Protein 4MDP (pdb70)

Organism: Humicola insolens (NCBI:txid85995)

Structure (mmCIF, N/CA/C/O backbone):
data_4MDP
#
_entry.id   4MDP
#
_cell.length_a   113.567
_cell.length_b   113.567
_cell.length_c   178.740
_cell.angle_alpha   90.000
_cell.angle_beta   90.000
_cell.angle_gamma   120.000
#
_symmetry.space_group_name_H-M   'P 65 2 2'
#
loop_
_entity.id
_entity.type
_entity.pdbx_description
1 polymer Beta-glucosidase
2 non-polymer beta-D-glucopyranose
3 non-polymer DI(HYDROXYETHYL)ETHER
4 non-polymer 'PHOSPHATE ION'
5 non-polymer GLYCEROL
6 water water
#
loop_
_atom_site.group_PDB
_atom_site.id
_atom_site.type_symbol
_atom_site.label_atom_id
_atom_site.label_alt_id
_atom_site.label_comp_id
_atom_site.label_asym_id
_atom_site.label_entity_id
_atom_site.label_seq_id
_atom_site.pdbx_PDB_ins_code
_atom_site.Cartn_x
_atom_site.Cartn_y
_atom_site.Cartn_z
_atom_site.occupancy
_atom_site.B_iso_or_equiv
_atom_site.auth_seq_id
_atom_site.auth_comp_id
_atom_site.auth_asym_id
_atom_site.auth_atom_id
_atom_site.pdbx_PDB_model_num
ATOM 1 N N . SER A 1 23 ? -23.669 43.583 -15.023 1.00 59.92 0 SER A N 1
ATOM 2 C CA . SER A 1 23 ? -22.574 44.597 -14.878 1.00 59.59 0 SER A CA 1
ATOM 3 C C . SER A 1 23 ? -21.795 44.436 -13.565 1.00 55.12 0 SER A C 1
ATOM 4 O O . SER A 1 23 ? -20.596 44.258 -13.632 1.00 60.73 0 SER A O 1
ATOM 7 N N . MET A 1 24 ? -22.451 44.503 -12.399 1.00 52.23 1 MET A N 1
ATOM 8 C CA . MET A 1 24 ? -21.767 44.312 -11.068 1.00 49.75 1 MET A CA 1
ATOM 9 C C . MET A 1 24 ? -22.569 43.549 -9.984 1.00 44.12 1 MET A C 1
ATOM 10 O O . MET A 1 24 ? -23.552 44.058 -9.432 1.00 48.37 1 MET A O 1
ATOM 15 N N . SER A 1 25 ? -22.115 42.347 -9.654 1.00 35.96 2 SER A N 1
ATOM 16 C CA . SER A 1 25 ? -22.794 41.483 -8.706 1.00 31.44 2 SER A CA 1
ATOM 17 C C . SER A 1 25 ? -21.853 40.341 -8.298 1.00 28.75 2 SER A C 1
ATOM 18 O O . SER A 1 25 ? -21.102 39.836 -9.121 1.00 29.71 2 SER A O 1
ATOM 21 N N . LEU A 1 26 ? -21.843 40.024 -7.002 1.00 25.50 3 LEU A N 1
ATOM 22 C CA . LEU A 1 26 ? -20.909 39.088 -6.433 1.00 23.42 3 LEU A CA 1
ATOM 23 C C . LEU A 1 26 ? -21.671 37.910 -5.875 1.00 23.80 3 LEU A C 1
ATOM 24 O O . LEU A 1 26 ? -22.773 38.037 -5.368 1.00 24.91 3 LEU A O 1
ATOM 29 N N . PRO A 1 27 ? -21.049 36.753 -5.900 1.00 23.27 4 PRO A N 1
ATOM 30 C CA . PRO A 1 27 ? -21.732 35.571 -5.440 1.00 23.44 4 PRO A CA 1
ATOM 31 C C . PRO A 1 27 ? -22.040 35.573 -3.939 1.00 25.78 4 PRO A C 1
ATOM 32 O O . PRO A 1 27 ? -21.330 36.223 -3.158 1.00 21.71 4 PRO A O 1
ATOM 36 N N . PRO A 1 28 ? -23.117 34.851 -3.518 1.00 27.07 5 PRO A N 1
ATOM 37 C CA . PRO A 1 28 ? -23.564 34.885 -2.130 1.00 27.19 5 PRO A CA 1
ATOM 38 C C . PRO A 1 28 ? -22.537 34.464 -1.120 1.00 25.17 5 PRO A C 1
ATOM 39 O O . PRO A 1 28 ? -22.542 34.959 -0.015 1.00 27.96 5 PRO A O 1
ATOM 43 N N . ASP A 1 29 ? -21.649 33.565 -1.454 1.00 27.85 6 ASP A N 1
ATOM 44 C CA . ASP A 1 29 ? -20.641 33.205 -0.449 1.00 36.02 6 ASP A CA 1
ATOM 45 C C . ASP A 1 29 ? -19.460 34.249 -0.304 1.00 31.33 6 ASP A C 1
ATOM 46 O O . ASP A 1 29 ? -18.454 33.942 0.339 1.00 29.51 6 ASP A O 1
ATOM 51 N N . PHE A 1 30 ? -19.579 35.451 -0.898 1.00 26.84 7 PHE A N 1
ATOM 52 C CA . PHE A 1 30 ? -18.376 36.301 -1.091 1.00 23.24 7 PHE A CA 1
ATOM 53 C C . PHE A 1 30 ? -17.769 36.676 0.247 1.00 20.65 7 PHE A C 1
ATOM 54 O O . PHE A 1 30 ? -18.447 37.162 1.147 1.00 21.90 7 PHE A O 1
ATOM 62 N N . LYS A 1 31 ? -16.485 36.486 0.364 1.00 20.52 8 LYS A N 1
ATOM 63 C CA . LYS A 1 31 ? -15.793 36.794 1.617 1.00 20.37 8 LYS A CA 1
ATOM 64 C C . LYS A 1 31 ? -15.256 38.227 1.577 1.00 20.15 8 LYS A C 1
ATOM 65 O O . LYS A 1 31 ? -14.574 38.605 0.615 1.00 20.22 8 LYS A O 1
ATOM 71 N N . TRP A 1 32 ? -15.465 38.999 2.639 1.00 18.88 9 TRP A N 1
ATOM 72 C CA . TRP A 1 32 ? -14.841 40.322 2.672 1.00 19.10 9 TRP A CA 1
ATOM 73 C C . TRP A 1 32 ? -14.544 40.726 4.085 1.00 18.64 9 TRP A C 1
ATOM 74 O O . TRP A 1 32 ? -15.157 40.250 5.044 1.00 19.04 9 TRP A O 1
ATOM 85 N N . GLY A 1 33 ? -13.553 41.578 4.203 1.00 17.37 10 GLY A N 1
ATOM 86 C CA . GLY A 1 33 ? -13.124 42.076 5.462 1.00 17.38 10 GLY A CA 1
ATOM 87 C C . GLY A 1 33 ? -11.830 42.850 5.337 1.00 17.85 10 GLY A C 1
ATOM 88 O O . GLY A 1 33 ? -11.653 43.634 4.389 1.00 15.73 10 GLY A O 1
ATOM 89 N N . PHE A 1 34 ? -10.960 42.696 6.352 1.00 18.93 11 PHE A N 1
ATOM 90 C CA . PHE A 1 34 ? -9.723 43.484 6.428 1.00 18.34 11 PHE A CA 1
ATOM 91 C C . PHE A 1 34 ? -8.494 42.591 6.586 1.00 18.54 11 PHE A C 1
ATOM 92 O O . PHE A 1 34 ? -8.617 41.411 6.944 1.00 17.49 11 PHE A O 1
ATOM 100 N N . ALA A 1 35 ? -7.328 43.190 6.340 1.00 16.30 12 ALA A N 1
ATOM 101 C CA . ALA A 1 35 ? -6.062 42.505 6.368 1.00 16.18 12 ALA A CA 1
ATOM 102 C C . ALA A 1 35 ? -5.086 43.289 7.220 1.00 16.09 12 ALA A C 1
ATOM 103 O O . ALA A 1 35 ? -5.157 44.520 7.326 1.00 17.26 12 ALA A O 1
ATOM 105 N N . THR A 1 36 ? -4.203 42.539 7.858 1.00 17.44 13 THR A N 1
ATOM 106 C CA . THR A 1 36 ? -3.087 43.063 8.641 1.00 17.45 13 THR A CA 1
ATOM 107 C C . THR A 1 36 ? -1.883 42.098 8.512 1.00 17.91 13 THR A C 1
ATOM 108 O O . THR A 1 36 ? -1.978 41.009 7.929 1.00 17.53 13 THR A O 1
ATOM 112 N N . ALA A 1 37 ? -0.764 42.520 9.095 1.00 17.64 14 ALA A N 1
ATOM 113 C CA . ALA A 1 37 ? 0.405 41.665 9.219 1.00 18.97 14 ALA A CA 1
ATOM 114 C C . ALA A 1 37 ? 1.020 41.808 10.617 1.00 18.55 14 ALA A C 1
ATOM 115 O O . ALA A 1 37 ? 1.003 42.911 11.195 1.00 19.43 14 ALA A O 1
ATOM 117 N N . ALA A 1 38 ? 1.598 40.715 11.128 1.00 17.02 15 ALA A N 1
ATOM 118 C CA . ALA A 1 38 ? 2.019 40.649 12.488 1.00 17.14 15 ALA A CA 1
ATOM 119 C C . ALA A 1 38 ? 2.970 41.746 12.863 1.00 17.46 15 ALA A C 1
ATOM 120 O O . ALA A 1 38 ? 2.723 42.477 13.826 1.00 17.57 15 ALA A O 1
ATOM 122 N N . TYR A 1 39 ? 4.087 41.859 12.140 1.00 17.58 16 TYR A N 1
ATOM 123 C CA . TYR A 1 39 ? 5.081 42.870 12.533 1.00 17.31 16 TYR A CA 1
ATOM 124 C C . TYR A 1 39 ? 4.484 44.280 12.476 1.00 17.22 16 TYR A C 1
ATOM 125 O O . TYR A 1 39 ? 4.894 45.190 13.199 1.00 17.66 16 TYR A O 1
ATOM 134 N N . GLN A 1 40 ? 3.504 44.488 11.610 1.00 17.87 17 GLN A N 1
ATOM 135 C CA . GLN A 1 40 ? 3.036 45.854 11.425 1.00 17.10 17 GLN A CA 1
ATOM 136 C C . GLN A 1 40 ? 2.130 46.312 12.555 1.00 16.95 17 GLN A C 1
ATOM 137 O O . GLN A 1 40 ? 1.992 47.519 12.773 1.00 15.84 17 GLN A O 1
ATOM 143 N N . ILE A 1 41 ? 1.473 45.371 13.233 1.00 17.84 18 ILE A N 1
ATOM 144 C CA . ILE A 1 41 ? 0.456 45.709 14.209 1.00 17.96 18 ILE A CA 1
ATOM 145 C C . ILE A 1 41 ? 0.678 45.191 15.624 1.00 20.02 18 ILE A C 1
ATOM 146 O O . ILE A 1 41 ? 0.138 45.795 16.558 1.00 19.71 18 ILE A O 1
ATOM 151 N N . GLU A 1 42 ? 1.419 44.085 15.810 1.00 19.64 19 GLU A N 1
ATOM 152 C CA . GLU A 1 42 ? 1.316 43.356 17.079 1.00 19.40 19 GLU A CA 1
ATOM 153 C C . GLU A 1 42 ? 1.976 44.027 18.297 1.00 19.51 19 GLU A C 1
ATOM 154 O O . GLU A 1 42 ? 1.430 43.999 19.377 1.00 19.93 19 GLU A O 1
ATOM 160 N N . GLY A 1 43 ? 3.130 44.608 18.092 1.00 19.00 20 GLY A N 1
ATOM 161 C CA . GLY A 1 43 ? 4.005 45.011 19.167 1.00 20.25 20 GLY A CA 1
ATOM 162 C C . GLY A 1 43 ? 4.423 43.800 19.974 1.00 20.61 20 GLY A C 1
ATOM 163 O O . GLY A 1 43 ? 4.545 42.700 19.414 1.00 19.50 20 GLY A O 1
ATOM 164 N N . SER A 1 44 ? 4.642 43.992 21.280 1.00 18.75 21 SER A N 1
ATOM 165 C CA . SER A 1 44 ? 5.115 42.910 22.168 1.00 20.51 21 SER A CA 1
ATOM 166 C C . SER A 1 44 ? 6.243 42.121 21.529 1.00 19.66 21 SER A C 1
ATOM 167 O O . SER A 1 44 ? 6.188 40.884 21.476 1.00 18.15 21 SER A O 1
ATOM 170 N N . VAL A 1 45 ? 7.232 42.844 20.989 1.00 19.73 22 VAL A N 1
ATOM 171 C CA . VAL A 1 45 ? 8.254 42.212 20.121 1.00 22.41 22 VAL A CA 1
ATOM 172 C C . VAL A 1 45 ? 9.192 41.245 20.880 1.00 23.11 22 VAL A C 1
ATOM 173 O O . VAL A 1 45 ? 9.793 40.346 20.284 1.00 23.84 22 VAL A O 1
ATOM 177 N N . ASN A 1 46 ? 9.301 41.452 22.182 1.00 24.42 23 ASN A N 1
ATOM 178 C CA . ASN A 1 46 ? 10.087 40.565 23.051 1.00 28.48 23 ASN A CA 1
ATOM 179 C C . ASN A 1 46 ? 9.301 39.777 24.081 1.00 27.08 23 ASN A C 1
ATOM 180 O O . ASN A 1 46 ? 9.905 39.151 24.937 1.00 28.80 23 ASN A O 1
ATOM 185 N N A GLU A 1 47 ? 7.974 39.797 23.984 0.50 25.72 24 GLU A N 1
ATOM 186 N N B GLU A 1 47 ? 7.973 39.807 24.013 0.50 27.23 24 GLU A N 1
ATOM 187 C CA A GLU A 1 47 ? 7.117 39.199 24.996 0.50 25.69 24 GLU A CA 1
ATOM 188 C CA B GLU A 1 47 ? 7.174 39.133 25.024 0.50 28.08 24 GLU A CA 1
ATOM 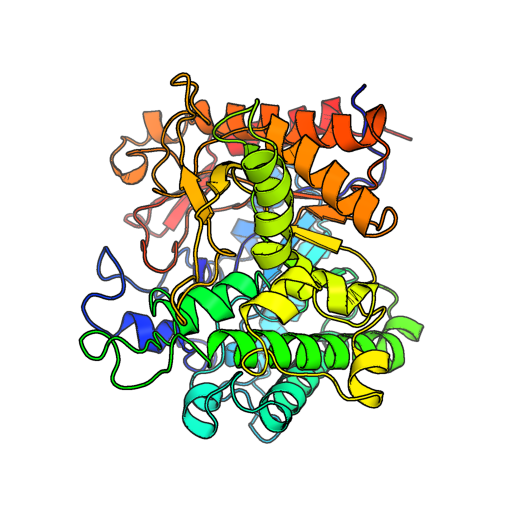189 C C A GLU A 1 47 ? 6.777 37.759 24.653 0.50 25.80 24 GLU A C 1
ATOM 190 C C B GLU A 1 47 ? 6.803 37.736 24.651 0.50 27.20 24 GLU A C 1
ATOM 191 O O A GLU A 1 47 ? 6.753 37.372 23.471 0.50 26.26 24 GLU A O 1
ATOM 192 O O B GLU A 1 47 ? 6.773 37.357 23.467 0.50 27.60 24 GLU A O 1
ATOM 203 N N . ASP A 1 48 ? 6.495 36.971 25.688 1.00 26.06 25 ASP A N 1
ATOM 204 C CA . ASP A 1 48 ? 6.094 35.587 25.543 1.00 25.30 25 ASP A CA 1
ATOM 205 C C . ASP A 1 48 ? 7.007 34.769 24.669 1.00 24.74 25 ASP A C 1
ATOM 206 O O . ASP A 1 48 ? 6.553 33.963 23.880 1.00 24.32 25 ASP A O 1
ATOM 211 N N . GLY A 1 49 ? 8.297 34.967 24.840 1.00 25.14 26 GLY A N 1
ATOM 212 C CA . GLY A 1 49 ? 9.279 34.135 24.165 1.00 25.55 26 GLY A CA 1
ATOM 213 C C . GLY A 1 49 ? 9.604 34.495 22.709 1.00 25.72 26 GLY A C 1
ATOM 214 O O . GL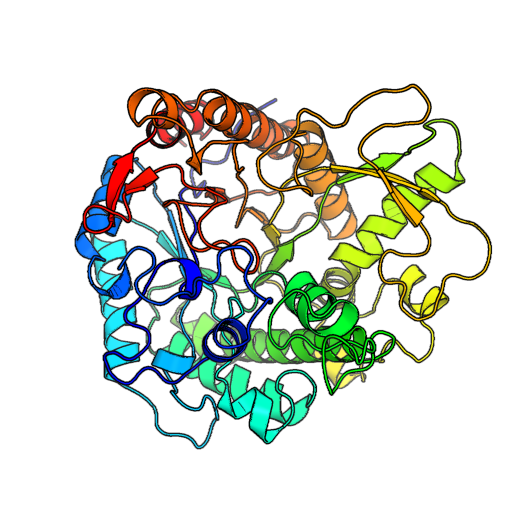Y A 1 49 ? 10.416 33.799 22.110 1.00 23.35 26 GLY A O 1
ATOM 215 N N . ARG A 1 50 ? 9.021 35.559 22.131 1.00 20.80 27 ARG A N 1
ATOM 216 C CA . ARG A 1 50 ? 9.276 35.835 20.704 1.00 21.33 27 ARG A CA 1
ATOM 217 C C . ARG A 1 50 ? 10.757 36.102 20.449 1.00 20.05 27 ARG A C 1
ATOM 218 O O . ARG A 1 50 ? 11.345 36.883 21.147 1.00 21.56 27 ARG A O 1
ATOM 226 N N . GLY A 1 51 ? 11.330 35.485 19.428 1.00 19.89 28 GLY A N 1
ATOM 227 C CA . GLY A 1 51 ? 12.714 35.798 19.017 1.00 21.35 28 GLY A CA 1
ATOM 228 C C . GLY A 1 51 ? 12.767 36.955 18.012 1.00 22.15 28 GLY A C 1
ATOM 229 O O . GLY A 1 51 ? 11.737 37.338 17.436 1.00 21.84 28 GLY A O 1
ATOM 230 N N . PRO A 1 52 ? 13.955 37.556 17.819 1.00 23.22 29 PRO A N 1
ATOM 231 C CA . PRO A 1 52 ? 14.003 38.639 16.834 1.00 21.92 29 PRO A CA 1
ATOM 232 C C . PRO A 1 52 ? 13.783 38.162 15.398 1.00 19.96 29 PRO A C 1
ATOM 233 O O . PRO A 1 52 ? 14.130 37.031 15.020 1.00 18.10 29 PRO A O 1
ATOM 237 N N . SER A 1 53 ? 13.144 39.018 14.607 1.00 19.21 30 SER A N 1
ATOM 238 C CA . SER A 1 53 ? 13.076 38.807 13.160 1.00 18.90 30 SER A CA 1
ATOM 239 C C . SER A 1 53 ? 14.049 39.735 12.453 1.00 18.15 30 SER A C 1
ATOM 240 O O . SER A 1 53 ? 14.619 40.650 13.063 1.00 19.72 30 SER A O 1
ATOM 243 N N . ILE A 1 54 ? 14.233 39.503 11.165 1.00 19.29 31 ILE A N 1
ATOM 244 C CA . ILE A 1 54 ? 15.101 40.355 10.338 1.00 18.51 31 ILE A CA 1
ATOM 245 C C . ILE A 1 54 ? 14.639 41.811 10.314 1.00 19.33 31 ILE A C 1
ATOM 246 O O . ILE A 1 54 ? 15.439 42.683 10.099 1.00 17.46 31 ILE A O 1
ATOM 251 N N . TRP A 1 55 ? 13.347 42.061 10.559 1.00 17.63 32 TRP A N 1
ATOM 252 C CA . TRP A 1 55 ? 12.834 43.426 10.679 1.00 19.54 32 TRP A CA 1
ATOM 253 C C . TRP A 1 55 ? 13.216 44.101 12.040 1.00 22.23 32 TRP A C 1
ATOM 254 O O . TRP A 1 55 ? 13.517 45.319 12.029 1.00 21.49 32 TRP A O 1
ATOM 265 N N . ASP A 1 56 ? 13.274 43.319 13.156 1.00 20.13 33 ASP A N 1
ATOM 266 C CA . ASP A 1 56 ? 13.746 43.835 14.435 1.00 20.38 33 ASP A CA 1
ATOM 267 C C . ASP A 1 56 ? 15.179 44.341 14.258 1.00 20.81 33 ASP A C 1
ATOM 268 O O . ASP A 1 56 ? 15.529 45.429 14.679 1.00 21.87 33 ASP A O 1
ATOM 273 N N . THR A 1 57 ? 15.990 43.538 13.619 1.00 20.61 34 THR A N 1
ATOM 274 C CA . THR A 1 57 ? 17.384 43.906 13.317 1.00 25.32 34 THR A CA 1
ATOM 275 C C . THR A 1 57 ? 17.553 45.087 12.370 1.00 22.68 34 THR A C 1
ATOM 276 O O . THR A 1 57 ? 18.345 45.981 12.622 1.00 22.24 34 THR A O 1
ATOM 280 N N . PHE A 1 58 ? 16.835 45.050 11.235 1.00 22.92 35 PHE A N 1
ATOM 281 C CA . PHE A 1 58 ? 16.883 46.131 10.245 1.00 21.90 35 PHE A CA 1
ATOM 282 C C . PHE A 1 58 ? 16.515 47.478 10.898 1.00 22.34 35 PHE A C 1
ATOM 283 O O . PHE A 1 58 ? 17.149 48.520 10.590 1.00 19.60 35 PHE A O 1
ATOM 291 N N . CYS A 1 59 ? 15.481 47.483 11.758 1.00 21.68 36 CYS A N 1
ATOM 292 C CA . CYS A 1 59 ? 15.037 48.767 12.334 1.00 23.42 36 CYS A CA 1
ATOM 293 C C . CYS A 1 59 ? 16.054 49.348 13.307 1.00 26.20 36 CYS A C 1
ATOM 294 O O . CYS A 1 59 ? 16.015 50.547 13.563 1.00 25.93 36 CYS A O 1
ATOM 297 N N . ALA A 1 60 ? 16.943 48.514 13.854 1.00 28.92 37 ALA A N 1
ATOM 298 C CA . ALA A 1 60 ? 18.025 48.987 14.758 1.00 29.57 37 ALA A CA 1
ATOM 299 C C . ALA A 1 60 ? 19.142 49.732 14.018 1.00 30.80 37 ALA A C 1
ATOM 300 O O . ALA A 1 60 ? 20.039 50.284 14.661 1.00 33.31 37 ALA A O 1
ATOM 302 N N . ILE A 1 61 ? 19.106 49.729 12.686 1.00 27.70 38 ILE A N 1
ATOM 303 C CA . ILE A 1 61 ? 20.137 50.369 11.851 1.00 26.56 38 ILE A CA 1
ATOM 304 C C . ILE A 1 61 ? 19.744 51.781 11.460 1.00 29.66 38 ILE A C 1
ATOM 305 O O . ILE A 1 61 ? 18.705 51.985 10.817 1.00 26.66 38 ILE A O 1
ATOM 310 N N . PRO A 1 62 ? 20.567 52.782 11.867 1.00 31.70 39 PRO A N 1
ATOM 311 C CA . PRO A 1 62 ? 20.237 54.187 11.620 1.00 31.01 39 PRO A CA 1
ATOM 312 C C . PRO A 1 62 ? 20.017 54.430 10.148 1.00 29.96 39 PRO A C 1
ATOM 313 O O . PRO A 1 62 ? 20.732 53.857 9.304 1.00 30.92 39 PRO A O 1
ATOM 317 N N . GLY A 1 63 ? 18.981 55.194 9.820 1.00 28.30 40 GLY A N 1
ATOM 318 C CA . GLY A 1 63 ? 18.733 55.553 8.430 1.00 25.61 40 GLY A CA 1
ATOM 319 C C . GLY A 1 63 ? 17.833 54.655 7.585 1.00 26.17 40 GLY A C 1
ATOM 320 O O . GLY A 1 63 ? 17.367 55.095 6.544 1.00 26.38 40 GLY A O 1
ATOM 321 N N . LYS A 1 64 ? 17.579 53.426 8.012 1.00 23.43 41 LYS A N 1
ATOM 322 C CA . LYS A 1 64 ? 16.757 52.509 7.251 1.00 22.00 41 LYS A CA 1
ATOM 323 C C . LYS A 1 64 ? 15.239 52.815 7.332 1.00 23.78 41 LYS A C 1
ATOM 324 O O . LYS A 1 64 ? 14.521 52.576 6.337 1.00 24.19 41 LYS A O 1
ATOM 330 N N . ILE A 1 65 ? 14.752 53.294 8.494 1.00 21.76 42 ILE A N 1
ATOM 331 C CA . ILE A 1 65 ? 13.365 53.625 8.687 1.00 22.54 42 ILE A CA 1
ATOM 332 C C . ILE A 1 65 ? 13.220 55.158 8.731 1.00 23.33 42 ILE A C 1
ATOM 333 O O . ILE A 1 65 ? 13.873 55.836 9.523 1.00 23.73 42 ILE A O 1
ATOM 338 N N . ALA A 1 66 ? 12.325 55.684 7.909 1.00 21.84 43 ALA A N 1
ATOM 339 C CA . ALA A 1 66 ? 12.252 57.100 7.628 1.00 25.01 43 ALA A CA 1
ATOM 340 C C . ALA A 1 66 ? 11.980 57.940 8.860 1.00 27.64 43 ALA A C 1
ATOM 341 O O . ALA A 1 66 ? 12.456 59.051 8.925 1.00 27.69 43 ALA A O 1
ATOM 343 N N . ASP A 1 67 ? 11.199 57.450 9.82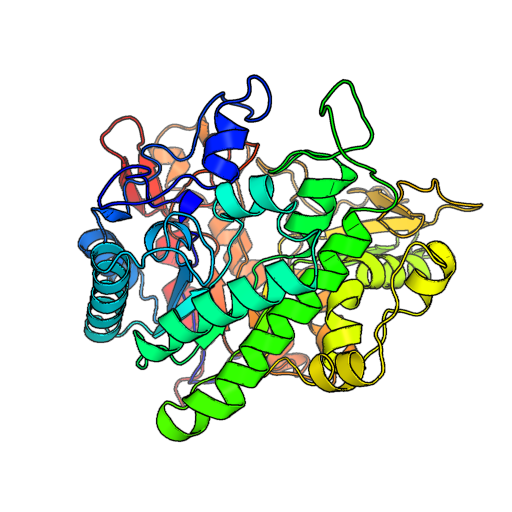0 1.00 26.72 44 ASP A N 1
ATOM 344 C CA . ASP A 1 67 ? 10.968 58.204 11.030 1.00 27.20 44 ASP A CA 1
ATOM 345 C C . ASP A 1 67 ? 11.761 57.631 12.224 1.00 27.82 44 ASP A C 1
ATOM 346 O O . ASP A 1 67 ? 11.481 57.973 13.354 1.00 26.35 44 ASP A O 1
ATOM 351 N N . GLY A 1 68 ? 12.757 56.780 11.982 1.00 26.74 45 GLY A N 1
ATOM 352 C CA . GLY A 1 68 ? 13.539 56.205 13.072 1.00 26.15 45 GLY A CA 1
ATOM 353 C C . GLY A 1 68 ? 12.783 55.246 13.997 1.00 26.23 45 GLY A C 1
ATOM 354 O O . GLY A 1 68 ? 13.236 54.987 15.090 1.00 22.09 45 GLY A O 1
ATOM 355 N N . SER A 1 69 ? 11.663 54.677 13.543 1.00 24.22 46 SER A N 1
ATOM 356 C CA . SER A 1 69 ? 10.817 53.892 14.419 1.00 25.64 46 SER A CA 1
ATOM 357 C C . SER A 1 69 ? 11.039 52.412 14.134 1.00 23.63 46 SER A C 1
ATOM 358 O O . SER A 1 69 ? 11.894 52.038 13.319 1.00 23.13 46 SER A O 1
ATOM 361 N N . SER A 1 70 ? 10.301 51.578 14.857 1.00 22.71 47 SER A N 1
ATOM 362 C CA . SER A 1 70 ? 10.322 50.156 14.677 1.00 20.31 47 SER A CA 1
ATOM 363 C C . SER A 1 70 ? 8.950 49.580 15.031 1.00 19.83 47 SER A C 1
ATOM 364 O O . SER A 1 70 ? 8.043 50.279 15.494 1.00 19.85 47 SER A O 1
ATOM 367 N N . GLY A 1 71 ? 8.804 48.282 14.828 1.00 20.75 48 GLY A N 1
ATOM 368 C CA . GLY A 1 71 ? 7.573 47.591 15.203 1.00 21.55 48 GLY A CA 1
ATOM 369 C C . GLY A 1 71 ? 7.405 47.384 16.695 1.00 21.29 48 GLY A C 1
ATOM 370 O O . GLY A 1 71 ? 6.476 46.691 17.112 1.00 20.66 48 GLY A O 1
ATOM 371 N N . ALA A 1 72 ? 8.293 47.947 17.503 1.00 21.23 49 ALA A N 1
ATOM 372 C CA . ALA A 1 72 ? 8.067 47.950 18.945 1.00 24.37 49 ALA A CA 1
ATOM 373 C C . ALA A 1 72 ? 6.778 48.789 19.178 1.00 26.66 49 ALA A C 1
ATOM 374 O O . ALA A 1 72 ? 6.538 49.900 18.553 1.00 28.85 49 ALA A O 1
ATOM 376 N N . VAL A 1 73 ? 5.944 48.213 20.012 1.00 24.73 50 VAL A N 1
ATOM 377 C CA . VAL A 1 73 ? 4.611 48.735 20.336 1.00 25.95 50 VAL A CA 1
ATOM 378 C C . VAL A 1 73 ? 3.604 48.656 19.156 1.00 22.77 50 VAL A C 1
ATOM 379 O O . VAL A 1 73 ? 2.590 47.980 19.272 1.00 20.77 50 VAL A O 1
ATOM 383 N N . ALA A 1 74 ? 3.871 49.324 18.033 1.00 21.30 51 ALA A N 1
ATOM 384 C CA . ALA A 1 74 ? 2.926 49.335 16.931 1.00 20.29 51 ALA A CA 1
ATOM 385 C C . ALA A 1 74 ? 1.508 49.594 17.444 1.00 20.49 51 ALA A C 1
ATOM 386 O O . ALA A 1 74 ? 1.320 50.525 18.199 1.00 21.09 51 ALA A O 1
ATOM 388 N N . CYS A 1 75 ? 0.528 48.762 17.085 1.00 20.38 52 CYS A N 1
ATOM 389 C CA . CYS A 1 75 ? -0.864 48.969 17.511 1.00 20.92 52 CYS A CA 1
ATOM 390 C C . CYS A 1 75 ? -1.181 48.179 18.741 1.00 21.24 52 CYS A C 1
ATOM 391 O O . CYS A 1 75 ? -2.339 48.163 19.190 1.00 20.14 52 CYS A O 1
ATOM 394 N N . ASP A 1 76 ? -0.165 47.535 19.306 1.00 21.91 53 ASP A N 1
ATOM 395 C CA . ASP A 1 76 ? -0.321 46.767 20.555 1.00 22.50 53 ASP A CA 1
ATOM 396 C C . ASP A 1 76 ? -1.365 45.684 20.353 1.00 21.18 53 ASP A C 1
ATOM 397 O O . ASP A 1 76 ? -2.074 45.343 21.272 1.00 21.12 53 ASP A O 1
ATOM 402 N N . SER A 1 77 ? -1.453 45.124 19.140 1.00 21.80 54 SER A N 1
ATOM 403 C CA . SER A 1 77 ? -2.539 44.187 18.858 1.00 22.13 54 SER A CA 1
ATOM 404 C C . SER A 1 77 ? -2.378 42.827 19.461 1.00 21.70 54 SER A C 1
ATOM 405 O O . SER A 1 77 ? -3.368 42.125 19.610 1.00 20.52 54 SER A O 1
ATOM 408 N N . TYR A 1 78 ? -1.150 42.418 19.742 1.00 22.60 55 TYR A N 1
ATOM 409 C CA . TYR A 1 78 ? -0.937 41.141 20.441 1.00 23.69 55 TYR A CA 1
ATOM 410 C C . TYR A 1 78 ? -1.723 41.041 21.766 1.00 24.10 55 TYR A C 1
ATOM 411 O O . TYR A 1 78 ? -2.289 39.991 22.054 1.00 26.59 55 TYR A O 1
ATOM 420 N N . LYS A 1 79 ? -1.766 42.145 22.515 1.00 24.46 56 LYS A N 1
ATOM 421 C CA . LYS A 1 79 ? -2.520 42.290 23.772 1.00 27.15 56 LYS A CA 1
ATOM 422 C C . LYS A 1 79 ? -3.952 42.755 23.596 1.00 27.48 56 LYS A C 1
ATOM 423 O O . LYS A 1 79 ? -4.642 42.782 24.545 1.00 27.10 56 LYS A O 1
ATOM 429 N N . ARG A 1 80 ? -4.378 43.156 22.401 1.00 27.84 57 ARG A N 1
ATOM 430 C CA . ARG A 1 80 ? -5.724 43.733 22.167 1.00 27.74 57 ARG A CA 1
ATOM 431 C C . ARG A 1 80 ? -6.553 42.932 21.155 1.00 26.54 57 ARG A C 1
ATOM 432 O O . ARG A 1 80 ? -7.287 43.483 20.317 1.00 24.54 57 ARG A O 1
ATOM 440 N N . THR A 1 81 ? -6.447 41.606 21.233 1.00 25.95 58 THR A N 1
ATOM 441 C CA . THR A 1 81 ? -7.130 40.760 20.260 1.00 25.52 58 THR A CA 1
ATOM 442 C C . THR A 1 81 ? -8.642 40.907 20.420 1.00 27.91 58 THR A C 1
ATOM 443 O O . THR A 1 81 ? -9.388 40.937 19.461 1.00 24.83 58 THR A O 1
ATOM 447 N N . LYS A 1 82 ? -9.083 41.041 21.656 1.00 29.42 59 LYS A N 1
ATOM 448 C CA . LYS A 1 82 ? -10.507 41.027 21.906 1.00 29.60 59 LYS A CA 1
ATOM 449 C C . LYS A 1 82 ? -11.149 42.300 21.366 1.00 27.85 59 LYS A C 1
ATOM 450 O O . LYS A 1 82 ? -12.227 42.240 20.759 1.00 22.82 59 LYS A O 1
ATOM 456 N N . GLU A 1 83 ? -10.475 43.437 21.582 1.00 26.64 60 GLU A N 1
ATOM 457 C CA . GLU A 1 83 ? -10.912 44.702 21.063 1.00 30.49 60 GLU A CA 1
ATOM 458 C C . GLU A 1 83 ? -10.861 44.713 19.509 1.00 27.93 60 GLU A C 1
ATOM 459 O O . GLU A 1 83 ? -11.757 45.247 18.840 1.00 26.21 60 GLU A O 1
ATOM 465 N N . ASP A 1 84 ? -9.821 44.128 18.924 1.00 24.46 61 ASP A N 1
ATOM 466 C CA . ASP A 1 84 ? -9.713 44.096 17.462 1.00 24.08 61 ASP A CA 1
ATOM 467 C C . ASP A 1 84 ? -10.822 43.211 16.852 1.00 23.29 61 ASP A C 1
ATOM 468 O O . ASP A 1 84 ? -11.421 43.589 15.847 1.00 21.62 61 ASP A O 1
ATOM 473 N N . ILE A 1 85 ? -11.111 42.065 17.471 1.00 23.44 62 ILE A N 1
ATOM 474 C CA . ILE A 1 85 ? -12.270 41.244 17.050 1.00 23.30 62 ILE A CA 1
ATOM 475 C C . ILE A 1 85 ? -13.604 41.992 17.164 1.00 23.70 62 ILE A C 1
ATOM 476 O O . ILE A 1 85 ? -14.434 41.954 16.229 1.00 25.75 62 ILE A O 1
ATOM 481 N N . ALA A 1 86 ? -13.811 42.707 18.267 1.00 23.76 63 ALA A N 1
ATOM 482 C CA . ALA A 1 86 ? -15.053 43.473 18.423 1.00 25.51 63 ALA A CA 1
ATOM 483 C C . ALA A 1 86 ? -15.143 44.576 17.392 1.00 25.45 63 ALA A C 1
ATOM 484 O O . ALA A 1 86 ? -16.226 44.842 16.851 1.00 24.99 63 ALA A O 1
ATOM 486 N N . LEU A 1 87 ? -14.003 45.172 17.040 1.00 24.15 64 LEU A N 1
ATOM 487 C CA . LEU A 1 87 ? -13.974 46.146 15.925 1.00 23.25 64 LEU A CA 1
ATOM 488 C C . LEU A 1 87 ? -14.399 45.546 14.565 1.00 22.48 64 LEU A C 1
ATOM 489 O O . LEU A 1 87 ? -15.268 46.091 13.878 1.00 22.18 64 LEU A O 1
ATOM 494 N N . LEU A 1 88 ? -13.816 44.411 14.203 1.00 23.20 65 LEU A N 1
ATOM 495 C CA . LEU A 1 88 ? -14.209 43.674 12.989 1.00 20.89 65 LEU A CA 1
ATOM 496 C C . LEU A 1 88 ? -15.692 43.419 12.955 1.00 22.34 65 LEU A C 1
ATOM 497 O O . LEU A 1 88 ? -16.341 43.616 11.958 1.00 21.05 65 LEU A O 1
ATOM 502 N N . LYS A 1 89 ? -16.220 42.898 14.047 1.00 26.81 66 LYS A N 1
ATOM 503 C CA . LYS A 1 89 ? -17.655 42.678 14.129 1.00 28.85 66 LYS A CA 1
ATOM 504 C C . LYS A 1 89 ? -18.462 43.967 13.993 1.00 27.53 66 LYS A C 1
ATOM 505 O O . LYS A 1 89 ? -19.467 43.970 13.325 1.00 25.66 66 LYS A O 1
ATOM 511 N N . GLU A 1 90 ? -18.038 45.046 14.637 1.00 26.42 67 GLU A N 1
ATOM 512 C CA . GLU A 1 90 ? -18.739 46.316 14.541 1.00 28.18 67 GLU A CA 1
ATOM 513 C C . GLU A 1 90 ? -18.754 46.780 13.080 1.00 29.92 67 GLU A C 1
ATOM 514 O O . GLU A 1 90 ? -19.695 47.438 12.672 1.00 23.17 67 GLU A O 1
ATOM 520 N N . LEU A 1 91 ? -17.703 46.477 12.294 1.00 26.99 68 LEU A N 1
ATOM 521 C CA . LEU A 1 91 ? -17.631 47.002 10.933 1.00 23.76 68 LEU A CA 1
ATOM 522 C C . LEU A 1 91 ? -18.366 46.107 9.957 1.00 22.80 68 LEU A C 1
ATOM 523 O O . LEU A 1 91 ? -18.478 46.429 8.758 1.00 22.95 68 LEU A O 1
ATOM 528 N N . GLY A 1 92 ? -18.769 44.933 10.418 1.00 23.55 69 GLY A N 1
ATOM 529 C CA . GLY A 1 92 ? -19.520 44.008 9.543 1.00 23.51 69 GLY A CA 1
ATOM 530 C C . GLY A 1 92 ? -18.667 43.014 8.766 1.00 23.75 69 GLY A C 1
ATOM 531 O O . GLY A 1 92 ? -19.193 42.263 7.983 1.00 22.81 69 GLY A O 1
ATOM 532 N N . ALA A 1 93 ? -17.344 42.973 8.984 1.00 22.77 70 ALA A N 1
ATOM 533 C CA . ALA A 1 93 ? -16.512 42.036 8.258 1.00 19.02 70 ALA A CA 1
ATOM 534 C C . ALA A 1 93 ? -16.948 40.601 8.513 1.00 20.37 70 ALA A C 1
ATOM 535 O O . ALA A 1 93 ? -17.296 40.249 9.620 1.00 21.49 70 ALA A O 1
ATOM 537 N N . ASN A 1 94 ? -16.929 39.761 7.473 1.00 19.62 71 ASN A N 1
ATOM 538 C CA . ASN A 1 94 ? -17.113 38.338 7.623 1.00 19.93 71 ASN A CA 1
ATOM 539 C C . ASN A 1 94 ? -15.784 37.582 7.529 1.00 18.74 71 ASN A C 1
ATOM 540 O O . ASN A 1 94 ? -15.748 36.390 7.722 1.00 17.69 71 ASN A O 1
ATOM 545 N N . SER A 1 95 ? -14.702 38.290 7.204 1.00 19.57 72 SER A N 1
ATOM 546 C CA . SER A 1 95 ? -13.364 37.677 7.085 1.00 19.11 72 SER A CA 1
ATOM 547 C C . SER A 1 95 ? -12.245 38.581 7.639 1.00 19.47 72 SER A C 1
ATOM 548 O O . SER A 1 95 ? -12.399 39.818 7.724 1.00 18.21 72 SER A O 1
ATOM 551 N N . TYR A 1 96 ? -11.116 37.965 8.026 1.00 18.53 73 TYR A N 1
ATOM 552 C CA . TYR A 1 96 ? -9.970 38.721 8.526 1.00 19.39 73 TYR A CA 1
ATOM 553 C C . TYR A 1 96 ? -8.690 37.965 8.181 1.00 19.55 73 TYR A C 1
ATOM 554 O O . TYR A 1 96 ? -8.538 36.780 8.534 1.00 19.90 73 TYR A O 1
ATOM 563 N N . ARG A 1 97 ? -7.796 38.668 7.502 1.00 17.81 74 ARG A N 1
ATOM 564 C CA . ARG A 1 97 ? -6.503 38.148 7.155 1.00 17.62 74 ARG A CA 1
ATOM 565 C C . ARG A 1 97 ? -5.435 38.737 8.092 1.00 18.42 74 ARG A C 1
ATOM 566 O O . ARG A 1 97 ? -5.365 39.961 8.302 1.00 16.71 74 ARG A O 1
ATOM 574 N N . PHE A 1 98 ? -4.631 37.853 8.667 1.00 18.57 75 PHE A N 1
ATOM 575 C CA . PHE A 1 98 ? -3.540 38.249 9.549 1.00 17.92 75 PHE A CA 1
ATOM 576 C C . PHE A 1 98 ? -2.402 37.280 9.296 1.00 18.58 75 PHE A C 1
ATOM 577 O O . PHE A 1 98 ? -2.572 36.265 8.626 1.00 16.35 75 PHE A O 1
ATOM 585 N N . SER A 1 99 ? -1.238 37.606 9.829 1.00 18.62 76 SER A N 1
ATOM 586 C CA . SER A 1 99 ? -0.109 36.720 9.683 1.00 18.67 76 SER A CA 1
ATOM 587 C C . SER A 1 99 ? 0.377 36.223 11.039 1.00 17.95 76 SER A C 1
ATOM 588 O O . SER A 1 99 ? 0.139 36.839 12.132 1.00 19.42 76 SER A O 1
ATOM 591 N N . ILE A 1 100 ? 1.054 35.086 10.946 1.00 17.87 77 ILE A N 1
ATOM 592 C CA . ILE A 1 100 ? 1.701 34.447 12.058 1.00 18.91 77 ILE A CA 1
ATOM 593 C C . ILE A 1 100 ? 3.165 34.902 12.091 1.00 18.87 77 ILE A C 1
ATOM 594 O O . ILE A 1 100 ? 3.883 34.788 11.108 1.00 20.60 77 ILE A O 1
ATOM 599 N N . SER A 1 101 ? 3.612 35.394 13.219 1.00 19.24 78 SER A N 1
ATOM 600 C CA . SER A 1 101 ? 5.035 35.669 13.438 1.00 18.17 78 SER A CA 1
ATOM 601 C C . SER A 1 101 ? 5.738 34.353 13.710 1.00 17.81 78 SER A C 1
ATOM 602 O O . SER A 1 101 ? 5.567 33.754 14.757 1.00 18.39 78 SER A O 1
ATOM 605 N N . TRP A 1 102 ? 6.535 33.921 12.763 1.00 18.39 79 TRP A N 1
ATOM 606 C CA . TRP A 1 102 ? 7.275 32.672 12.822 1.00 19.15 79 TRP A CA 1
ATOM 607 C C . TRP A 1 102 ? 8.128 32.659 14.102 1.00 20.65 79 TRP A C 1
ATOM 608 O O . TRP A 1 102 ? 8.200 31.650 14.810 1.00 20.53 79 TRP A O 1
ATOM 619 N N . SER A 1 103 ? 8.726 33.799 14.423 1.00 20.27 80 SER A N 1
ATOM 620 C CA . SER A 1 103 ? 9.644 33.863 15.549 1.00 20.89 80 SER A CA 1
ATOM 621 C C . SER A 1 103 ? 8.907 33.864 16.908 1.00 21.79 80 SER A C 1
ATOM 622 O O . SER A 1 103 ? 9.536 33.728 17.986 1.00 21.03 80 SER A O 1
ATOM 625 N N . ARG A 1 104 ? 7.567 33.911 1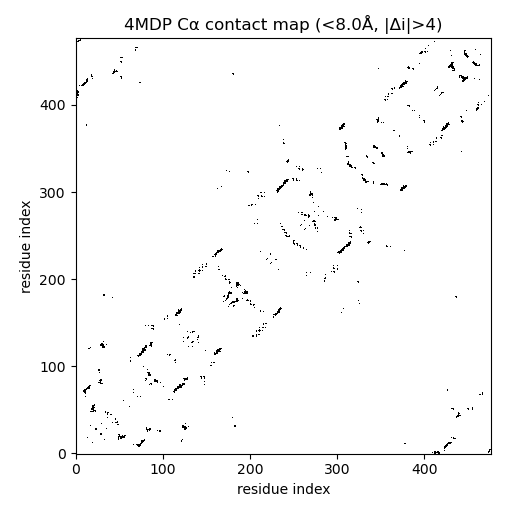6.875 1.00 19.51 81 ARG A N 1
ATOM 626 C CA . ARG A 1 104 ? 6.802 33.594 18.062 1.00 18.86 81 ARG A CA 1
ATOM 627 C C . ARG A 1 104 ? 6.538 32.084 18.196 1.00 19.05 81 ARG A C 1
ATOM 628 O O . ARG A 1 104 ? 6.245 31.609 19.293 1.00 19.90 81 ARG A O 1
ATOM 636 N N . ILE A 1 105 ? 6.592 31.362 17.086 1.00 19.24 82 ILE A N 1
ATOM 637 C CA . ILE A 1 105 ? 6.336 29.926 17.069 1.00 20.13 82 ILE A CA 1
ATOM 638 C C . ILE A 1 105 ? 7.644 29.134 17.285 1.00 21.41 82 ILE A C 1
ATOM 639 O O . ILE A 1 105 ? 7.644 28.131 18.005 1.00 18.47 82 ILE A O 1
ATOM 644 N N . ILE A 1 106 ? 8.701 29.545 16.571 1.00 19.57 83 ILE A N 1
ATOM 645 C CA . ILE A 1 106 ? 10.033 28.995 16.716 1.00 20.13 83 ILE A CA 1
ATOM 646 C C . ILE A 1 106 ? 10.993 30.168 16.835 1.00 19.02 83 ILE A C 1
ATOM 647 O O . ILE A 1 106 ? 11.385 30.749 15.843 1.00 19.99 83 ILE A O 1
ATOM 652 N N . PRO A 1 107 ? 11.361 30.547 18.060 1.00 20.18 84 PRO A N 1
ATOM 653 C CA . PRO A 1 107 ? 12.072 31.804 18.192 1.00 19.99 84 PRO A CA 1
ATOM 654 C C . PRO A 1 107 ? 13.358 31.952 17.389 1.00 21.64 84 PRO A C 1
ATOM 655 O O . PRO A 1 107 ? 13.686 33.070 16.976 1.00 21.65 84 PRO A O 1
ATOM 659 N N . LEU A 1 108 ? 14.056 30.849 17.113 1.00 21.85 85 LEU A N 1
ATOM 660 C CA . LEU A 1 108 ? 15.231 30.871 16.256 1.00 22.25 85 LEU A CA 1
ATOM 661 C C . LEU A 1 108 ? 14.907 30.397 14.859 1.00 22.83 85 LEU A C 1
ATOM 662 O O . LEU A 1 108 ? 15.739 30.509 13.943 1.00 24.01 85 LEU A O 1
ATOM 667 N N . GLY A 1 109 ? 13.713 29.838 14.669 1.00 23.57 86 GLY A N 1
ATOM 668 C CA . GLY A 1 109 ? 13.203 29.579 13.321 1.00 20.99 86 GLY A CA 1
ATOM 669 C C . GLY A 1 109 ? 13.379 28.188 12.785 1.00 22.21 86 GLY A C 1
ATOM 670 O O . GLY A 1 109 ? 12.527 27.709 11.996 1.00 22.61 86 GLY A O 1
ATOM 671 N N . GLY A 1 110 ? 14.468 27.514 13.171 1.00 19.28 87 GLY A N 1
ATOM 672 C CA . GLY A 1 110 ? 14.863 26.260 12.503 1.00 19.33 87 GLY A CA 1
ATOM 673 C C . GLY A 1 110 ? 14.147 24.980 12.951 1.00 18.28 87 GLY A C 1
ATOM 674 O O . GLY A 1 110 ? 13.571 24.908 14.025 1.00 19.84 87 GLY A O 1
ATOM 675 N N . ARG A 1 111 ? 14.206 23.960 12.116 1.00 21.16 88 ARG A N 1
ATOM 676 C CA . ARG A 1 111 ? 13.583 22.687 12.388 1.00 22.60 88 ARG A CA 1
ATOM 677 C C . ARG A 1 111 ? 14.161 21.927 13.588 1.00 25.23 88 ARG A C 1
ATOM 678 O O . ARG A 1 111 ? 13.475 21.063 14.149 1.00 25.54 88 ARG A O 1
ATOM 686 N N . ASN A 1 112 ? 15.375 22.250 14.022 1.00 25.83 89 ASN A N 1
ATOM 687 C CA . ASN A 1 112 ? 15.910 21.638 15.256 1.00 27.26 89 ASN A CA 1
ATOM 688 C C . ASN A 1 112 ? 15.884 22.548 16.442 1.00 26.20 89 ASN A C 1
ATOM 689 O O . ASN A 1 112 ? 16.356 22.183 17.478 1.00 25.38 89 ASN A O 1
ATOM 694 N N . ASP A 1 113 ? 15.289 23.713 16.300 1.00 24.78 90 ASP A N 1
ATOM 695 C CA . ASP A 1 113 ? 15.164 24.652 17.397 1.00 24.24 90 ASP A CA 1
ATOM 696 C C . ASP A 1 113 ? 13.922 24.422 18.231 1.00 24.89 90 ASP A C 1
ATOM 697 O O . ASP A 1 113 ? 12.949 23.833 17.762 1.00 27.02 90 ASP A O 1
ATOM 702 N N . PRO A 1 114 ? 13.929 24.908 19.481 1.00 27.15 91 PRO A N 1
ATOM 703 C CA . PRO A 1 114 ? 12.794 24.678 20.380 1.00 27.17 91 PRO A CA 1
ATOM 704 C C . PRO A 1 114 ? 11.525 25.411 19.949 1.00 28.36 91 PRO A C 1
ATOM 705 O O . PRO A 1 114 ? 11.604 26.561 19.543 1.00 28.42 91 PRO A O 1
ATOM 709 N N . ILE A 1 115 ? 10.388 24.741 20.034 1.00 27.05 92 ILE A N 1
ATOM 710 C CA . ILE A 1 115 ? 9.099 25.343 19.752 1.00 28.95 92 ILE A CA 1
ATOM 711 C C . ILE A 1 115 ? 8.613 26.124 20.965 1.00 31.17 92 ILE A C 1
ATOM 712 O O . ILE A 1 115 ? 8.884 25.751 22.109 1.00 33.07 92 ILE A O 1
ATOM 717 N N . ASN A 1 116 ? 7.946 27.250 20.726 1.00 28.46 93 ASN A N 1
ATOM 718 C CA . ASN A 1 116 ? 7.404 28.123 21.780 1.00 28.38 93 ASN A CA 1
ATOM 719 C C . ASN A 1 116 ? 5.866 27.960 21.859 1.00 27.71 93 ASN A C 1
ATOM 720 O O . ASN A 1 116 ? 5.112 28.601 21.129 1.00 25.82 93 ASN A O 1
ATOM 725 N N . GLN A 1 117 ? 5.428 27.088 22.736 1.00 26.12 94 GLN A N 1
ATOM 726 C CA . GLN A 1 117 ? 4.023 26.779 22.939 1.00 26.02 94 GLN A CA 1
ATOM 727 C C . GLN A 1 117 ? 3.141 27.972 23.281 1.00 25.79 94 GLN A C 1
ATOM 728 O O . GLN A 1 117 ? 2.019 28.035 22.821 1.00 24.24 94 GLN A O 1
ATOM 734 N N . LYS A 1 118 ? 3.626 28.921 24.076 1.00 25.31 95 LYS A N 1
ATOM 735 C CA . LYS A 1 118 ? 2.889 30.169 24.321 1.00 27.79 95 LYS A CA 1
ATOM 736 C C . LYS A 1 118 ? 2.497 30.863 22.991 1.00 26.97 95 LYS A C 1
ATOM 737 O O . LYS A 1 118 ? 1.440 31.488 22.899 1.00 24.90 95 LYS A O 1
ATOM 743 N N . GLY A 1 119 ? 3.416 30.845 22.020 1.00 24.66 96 GLY A N 1
ATOM 744 C CA . GLY A 1 119 ? 3.178 31.471 20.711 1.00 24.81 96 GLY A CA 1
ATOM 745 C C . GLY A 1 119 ? 2.072 30.747 19.975 1.00 23.79 96 GLY A C 1
ATOM 746 O O . GLY A 1 119 ? 1.115 31.368 19.507 1.00 23.79 96 GLY A O 1
ATOM 747 N N . ILE A 1 120 ? 2.190 29.424 19.913 1.00 22.61 97 ILE A N 1
ATOM 748 C CA . ILE A 1 120 ? 1.143 28.594 19.322 1.00 24.67 97 ILE A CA 1
ATOM 749 C C . ILE A 1 120 ? -0.201 28.847 19.962 1.00 24.33 97 ILE A C 1
ATOM 750 O O . ILE A 1 120 ? -1.146 29.201 19.278 1.00 22.71 97 ILE A O 1
ATOM 755 N N . ASP A 1 121 ? -0.276 28.764 21.287 1.00 23.60 98 ASP A N 1
ATOM 756 C CA . ASP A 1 121 ? -1.555 28.886 21.999 1.00 22.53 98 ASP A CA 1
ATOM 757 C C . ASP A 1 121 ? -2.209 30.250 21.750 1.00 23.50 98 ASP A C 1
ATOM 758 O O . ASP A 1 121 ? -3.435 30.357 21.666 1.00 23.02 98 ASP A O 1
ATOM 763 N N . HIS A 1 122 ? -1.397 31.298 21.649 1.00 22.99 99 HIS A N 1
ATOM 764 C CA . HIS A 1 122 ? -1.900 32.631 21.303 1.00 23.13 99 HIS A CA 1
ATOM 765 C C . HIS A 1 122 ? -2.717 32.625 20.006 1.00 22.35 99 HIS A C 1
ATOM 766 O O . HIS A 1 122 ? -3.861 33.069 19.978 1.00 21.16 99 HIS A O 1
ATOM 773 N N . TYR A 1 123 ? -2.149 32.066 18.958 1.00 21.43 100 TYR A N 1
ATOM 774 C CA . TYR A 1 123 ? -2.817 32.087 17.661 1.00 21.52 100 TYR A CA 1
ATOM 775 C C . TYR A 1 123 ? -3.989 31.085 17.592 1.00 22.05 100 TYR A C 1
ATOM 776 O O . TYR A 1 123 ? -4.983 31.365 16.940 1.00 20.78 100 TYR A O 1
ATOM 785 N N . VAL A 1 124 ? -3.861 29.918 18.216 1.00 22.30 101 VAL A N 1
ATOM 786 C CA . VAL A 1 124 ? -4.990 28.964 18.278 1.00 23.21 101 VAL A CA 1
ATOM 787 C C . VAL A 1 124 ? -6.206 29.601 18.971 1.00 23.25 101 VAL A C 1
ATOM 788 O O . VAL A 1 124 ? -7.343 29.546 18.474 1.00 26.10 101 VAL A O 1
ATOM 792 N N . LYS A 1 125 ? -5.961 30.240 20.103 1.00 23.99 102 LYS A N 1
ATOM 793 C CA . LYS A 1 125 ? -7.025 30.947 20.795 1.00 25.09 102 LYS A CA 1
ATOM 794 C C . LYS A 1 125 ? -7.612 32.102 19.954 1.00 24.81 102 LYS A C 1
ATOM 795 O O . LYS A 1 125 ? -8.839 32.299 19.914 1.00 20.76 102 LYS A O 1
ATOM 801 N N . PHE A 1 126 ? -6.734 32.848 19.272 1.00 24.47 103 PHE A N 1
ATOM 802 C CA . PHE A 1 126 ? -7.184 33.958 18.442 1.00 22.98 103 PHE A CA 1
ATOM 803 C C . PHE A 1 126 ? -8.164 33.472 17.390 1.00 21.20 103 PHE A C 1
ATOM 804 O O . PHE A 1 126 ? -9.223 34.050 17.229 1.00 20.55 103 PHE A O 1
ATOM 812 N N . VAL A 1 127 ? -7.826 32.375 16.733 1.00 21.59 104 VAL A N 1
ATOM 813 C CA . VAL A 1 127 ? -8.663 31.818 15.718 1.00 22.32 104 VAL A CA 1
ATOM 814 C C . VAL A 1 127 ? -10.012 31.304 16.314 1.00 24.50 104 VAL A C 1
ATOM 815 O O . VAL A 1 127 ? -11.067 31.527 15.698 1.00 23.31 104 VAL A O 1
ATOM 819 N N . ASP A 1 128 ? -9.983 30.669 17.497 1.00 25.23 105 ASP A N 1
ATOM 820 C CA . ASP A 1 128 ? -11.219 30.224 18.191 1.00 26.79 105 ASP A CA 1
ATOM 821 C C . ASP A 1 128 ? -12.118 31.418 18.440 1.00 25.67 105 ASP A C 1
ATOM 822 O O . ASP A 1 128 ? -13.322 31.359 18.209 1.00 25.36 105 ASP A O 1
ATOM 827 N N . ASP A 1 129 ? -11.523 32.507 18.903 1.00 23.92 106 ASP A N 1
ATOM 828 C CA . ASP A 1 129 ? -12.269 33.706 19.158 1.00 24.25 106 ASP A CA 1
ATOM 829 C C . ASP A 1 129 ? -12.808 34.377 17.903 1.00 24.83 106 ASP A C 1
ATOM 830 O O . ASP A 1 129 ? -13.895 34.960 17.955 1.00 25.80 106 ASP A O 1
ATOM 835 N N . LEU A 1 130 ? -12.055 34.347 16.806 1.00 25.63 107 LEU A N 1
ATOM 836 C CA . LEU A 1 130 ? -12.548 34.866 15.522 1.00 26.00 107 LEU A CA 1
ATOM 837 C C . LEU A 1 130 ? -13.749 34.062 15.038 1.00 27.09 107 LEU A C 1
ATOM 838 O O . LEU A 1 130 ? -14.731 34.620 14.546 1.00 26.82 107 LEU A O 1
ATOM 843 N N . ILE A 1 131 ? -13.626 32.746 15.111 1.00 27.36 108 ILE A N 1
ATOM 844 C CA . ILE A 1 131 ? -14.677 31.877 14.667 1.00 30.45 108 ILE A CA 1
ATOM 845 C C . ILE A 1 131 ? -15.917 32.095 15.531 1.00 30.22 108 ILE A C 1
ATOM 846 O O . ILE A 1 131 ? -17.008 32.211 14.992 1.00 28.94 108 ILE A O 1
ATOM 851 N N . GLU A 1 132 ? -15.736 32.260 16.839 1.00 32.73 109 GLU A N 1
ATOM 852 C CA . GLU A 1 132 ? -16.864 32.476 17.753 1.00 32.96 109 GLU A CA 1
ATOM 853 C C . GLU A 1 132 ? -17.595 33.801 17.375 1.00 31.95 109 GLU A C 1
ATOM 854 O O . GLU A 1 132 ? -18.807 33.870 17.409 1.00 29.18 109 GLU A O 1
ATOM 860 N N . ALA A 1 133 ? -16.851 34.832 16.977 1.00 28.39 110 ALA A N 1
ATOM 861 C CA . ALA A 1 133 ? -17.447 36.070 16.461 1.00 25.48 110 ALA A CA 1
ATOM 862 C C . ALA A 1 133 ? -18.026 35.984 15.035 1.00 26.29 110 ALA A C 1
ATOM 863 O O . ALA A 1 133 ? -18.530 36.987 14.539 1.00 27.71 110 ALA A O 1
ATOM 865 N N . GLY A 1 134 ? -17.955 34.812 14.395 1.00 24.32 111 GLY A N 1
ATOM 866 C CA . GLY A 1 134 ? -18.492 34.595 13.063 1.00 24.73 111 GLY A CA 1
ATOM 867 C C . GLY A 1 134 ? -17.557 35.102 11.948 1.00 26.13 111 GLY A C 1
ATOM 868 O O . GLY A 1 134 ? -18.037 35.499 10.910 1.00 23.49 111 GLY A O 1
ATOM 869 N N . ILE A 1 135 ? -16.238 35.115 12.160 1.00 23.14 112 ILE A N 1
ATOM 870 C CA . ILE A 1 135 ? -15.303 35.714 11.189 1.00 24.21 112 ILE A CA 1
ATOM 871 C C . ILE A 1 135 ? -14.430 34.620 10.637 1.00 23.08 112 ILE A C 1
ATOM 872 O O . ILE A 1 135 ? -13.857 33.880 11.393 1.00 23.79 112 ILE A O 1
ATOM 877 N N . THR A 1 136 ? -14.346 34.507 9.324 1.00 22.93 113 THR A N 1
ATOM 878 C CA . THR A 1 136 ? -13.473 33.542 8.662 1.00 22.53 113 THR A CA 1
ATOM 879 C C . THR A 1 136 ? -11.974 34.001 8.693 1.00 21.57 113 THR A C 1
ATOM 880 O O . THR A 1 136 ? -11.621 35.040 8.154 1.00 22.11 113 THR A O 1
ATOM 884 N N . PRO A 1 137 ? -11.087 33.203 9.273 1.00 20.85 114 PRO A N 1
ATOM 885 C CA . PRO A 1 137 ? -9.657 33.508 9.220 1.00 20.14 114 PRO A CA 1
ATOM 886 C C . PRO A 1 137 ? -8.961 33.147 7.893 1.00 21.06 114 PRO A C 1
ATOM 887 O O . PRO A 1 137 ? -9.165 32.065 7.333 1.00 19.93 114 PRO A O 1
ATOM 891 N N . PHE A 1 138 ? -8.129 34.066 7.400 1.00 20.38 115 PHE A N 1
ATOM 892 C CA . PHE A 1 138 ? -7.258 33.845 6.280 1.00 18.16 115 PHE A CA 1
ATOM 893 C C . PHE A 1 138 ? -5.873 34.050 6.910 1.00 18.48 115 PHE A C 1
ATOM 894 O O . PHE A 1 138 ? -5.577 35.131 7.415 1.00 18.36 115 PHE A O 1
ATOM 902 N N . ILE A 1 139 ? -5.034 33.037 6.907 1.00 18.71 116 ILE A N 1
ATOM 903 C CA . ILE A 1 139 ? -3.780 33.088 7.660 1.00 18.83 116 ILE A CA 1
ATOM 904 C C . ILE A 1 139 ? -2.561 33.071 6.734 1.00 17.22 116 ILE A C 1
ATOM 905 O O . ILE A 1 139 ? -2.358 32.123 6.006 1.00 17.14 116 ILE A O 1
ATOM 910 N N . THR A 1 140 ? -1.749 34.125 6.786 1.00 16.50 117 THR A N 1
ATOM 911 C CA . THR A 1 140 ? -0.494 34.177 6.066 1.00 16.77 117 THR A CA 1
ATOM 912 C C . THR A 1 140 ? 0.633 33.617 6.968 1.00 17.58 117 THR A C 1
ATOM 913 O O . THR A 1 140 ? 0.832 34.072 8.099 1.00 17.58 117 THR A O 1
ATOM 917 N N . LEU A 1 141 ? 1.357 32.626 6.481 1.00 17.48 118 LEU A N 1
ATOM 918 C CA . LEU A 1 141 ? 2.426 32.058 7.238 1.00 17.58 118 LEU A CA 1
ATOM 919 C C . LEU A 1 141 ? 3.621 32.997 7.289 1.00 17.67 118 LEU A C 1
ATOM 920 O O . LEU A 1 141 ? 4.226 33.146 8.345 1.00 21.52 118 LEU A O 1
ATOM 925 N N . PHE A 1 142 ? 3.985 33.582 6.152 1.00 19.27 119 PHE A N 1
ATOM 926 C CA . PHE A 1 142 ? 5.190 34.427 6.058 1.00 18.52 119 PHE A CA 1
ATOM 927 C C . PHE A 1 142 ? 4.839 35.766 5.456 1.00 18.33 119 PHE A C 1
ATOM 928 O O . PHE A 1 142 ? 4.573 35.900 4.253 1.00 17.34 119 PHE A O 1
ATOM 936 N N . HIS A 1 143 ? 4.880 36.778 6.321 1.00 20.78 120 HIS A N 1
ATOM 937 C CA . HIS A 1 143 ? 4.731 38.170 5.937 1.00 20.00 120 HIS A CA 1
ATOM 938 C C . HIS A 1 143 ? 5.979 38.974 6.394 1.00 18.40 120 HIS A C 1
ATOM 939 O O . HIS A 1 143 ? 5.925 39.912 7.156 1.00 19.79 120 HIS A O 1
ATOM 946 N N . TRP A 1 144 ? 7.120 38.491 5.955 1.00 22.13 121 TRP A N 1
ATOM 947 C CA . TRP A 1 144 ? 8.432 39.202 5.896 1.00 21.66 121 TRP A CA 1
ATOM 948 C C . TRP A 1 144 ? 9.259 39.093 7.130 1.00 22.01 121 TRP A C 1
ATOM 949 O O . TRP A 1 144 ? 10.442 39.427 7.109 1.00 22.02 121 TRP A O 1
ATOM 960 N N . ASP A 1 145 ? 8.664 38.599 8.197 1.00 22.15 122 ASP A N 1
ATOM 961 C CA . ASP A 1 145 ? 9.345 38.592 9.463 1.00 22.62 122 ASP A CA 1
ATOM 962 C C . ASP A 1 145 ? 10.089 37.266 9.640 1.00 21.64 122 ASP A C 1
ATOM 963 O O . ASP A 1 145 ? 9.765 36.452 10.528 1.00 21.32 122 ASP A O 1
ATOM 968 N N . LEU A 1 146 ? 11.081 37.056 8.785 1.00 19.34 123 LEU A N 1
ATOM 969 C CA . LEU A 1 146 ? 11.936 35.854 8.899 1.00 21.01 123 LEU A CA 1
ATOM 970 C C . LEU A 1 146 ? 12.688 35.868 10.240 1.00 20.16 123 LEU A C 1
ATOM 971 O O . LEU A 1 146 ? 13.285 36.890 10.591 1.00 20.49 123 LEU A O 1
ATOM 976 N N . PRO A 1 147 ? 12.635 34.767 11.006 1.00 18.92 124 PRO A N 1
ATOM 977 C CA . PRO A 1 147 ? 13.477 34.730 12.230 1.00 19.38 124 PRO A CA 1
ATOM 978 C C . PRO A 1 147 ? 14.943 35.042 11.963 1.00 18.59 124 PRO A C 1
ATOM 979 O O . PRO A 1 147 ? 15.559 34.465 11.074 1.00 20.45 124 PRO A O 1
ATOM 983 N N . ASP A 1 148 ? 15.482 36.004 12.689 1.00 18.80 125 ASP A N 1
ATOM 984 C CA . ASP A 1 148 ? 16.817 36.575 12.352 1.00 20.87 125 ASP A CA 1
ATOM 985 C C . ASP A 1 148 ? 17.890 35.480 12.281 1.00 19.90 125 ASP A C 1
ATOM 986 O O . ASP A 1 148 ? 18.765 35.485 11.412 1.00 20.46 125 ASP A O 1
ATOM 991 N N . ALA A 1 149 ? 17.764 34.478 13.148 1.00 21.49 126 ALA A N 1
ATOM 992 C CA . ALA A 1 149 ? 18.773 33.433 13.216 1.00 20.72 126 ALA A CA 1
ATOM 993 C C . ALA A 1 149 ? 18.937 32.691 11.887 1.00 20.53 126 ALA A C 1
ATOM 994 O O . ALA A 1 149 ? 20.068 32.372 11.510 1.00 19.66 126 ALA A O 1
ATOM 996 N N . LEU A 1 150 ? 17.842 32.447 11.150 1.00 19.69 127 LEU A N 1
ATOM 997 C CA . LEU A 1 150 ? 17.935 31.794 9.848 1.00 19.48 127 LEU A CA 1
ATOM 998 C C . LEU A 1 150 ? 18.715 32.609 8.815 1.00 19.55 127 LEU A C 1
ATOM 999 O O . LEU A 1 150 ? 19.494 32.062 8.062 1.00 20.08 127 LEU A O 1
ATOM 1004 N N . ASP A 1 151 ? 18.518 33.913 8.808 1.00 20.47 128 ASP A N 1
ATOM 1005 C CA . ASP A 1 151 ? 19.271 34.816 7.987 1.00 22.37 128 ASP A CA 1
ATOM 1006 C C . ASP A 1 151 ? 20.758 34.770 8.344 1.00 21.80 128 ASP A C 1
ATOM 1007 O O . ASP A 1 151 ? 21.601 34.776 7.444 1.00 22.68 128 ASP A O 1
ATOM 1012 N N . LYS A 1 152 ? 21.053 34.747 9.645 1.00 20.70 129 LYS A N 1
ATOM 1013 C CA . LYS A 1 152 ? 22.447 34.755 10.110 1.00 21.63 129 LYS A CA 1
ATOM 1014 C C . LYS A 1 152 ? 23.109 33.410 9.885 1.00 21.86 129 LYS A C 1
ATOM 1015 O O . LYS A 1 152 ? 24.251 33.364 9.530 1.00 24.40 129 LYS A O 1
ATOM 1021 N N . ARG A 1 153 ? 22.394 32.312 10.045 1.00 21.69 130 ARG A N 1
ATOM 1022 C CA . ARG A 1 153 ? 22.990 31.006 9.881 1.00 22.30 130 ARG A CA 1
ATOM 1023 C C . ARG A 1 153 ? 23.362 30.708 8.453 1.00 24.92 130 ARG A C 1
ATOM 1024 O O . ARG A 1 153 ? 24.502 30.316 8.160 1.00 27.58 130 ARG A O 1
ATOM 1032 N N . TYR A 1 154 ? 22.413 30.886 7.544 1.00 23.08 131 TYR A N 1
ATOM 1033 C CA . TYR A 1 154 ? 22.630 30.432 6.181 1.00 23.64 131 TYR A CA 1
ATOM 1034 C C . TYR A 1 154 ? 22.145 31.398 5.128 1.00 23.78 131 TYR A C 1
ATOM 1035 O O . TYR A 1 154 ? 22.041 31.044 3.991 1.00 24.51 131 TYR A O 1
ATOM 1044 N N . GLY A 1 155 ? 21.916 32.644 5.496 1.00 24.94 132 GLY A N 1
ATOM 1045 C CA . GLY A 1 155 ? 21.495 33.633 4.533 1.00 24.61 132 GLY A CA 1
ATOM 1046 C C . GLY A 1 155 ? 20.007 33.552 4.195 1.00 23.46 132 GLY A C 1
ATOM 1047 O O . GLY A 1 155 ? 19.607 34.078 3.169 1.00 23.86 132 GLY A O 1
ATOM 1048 N N . GLY A 1 156 ? 19.220 32.892 5.050 1.00 22.34 133 GLY A N 1
ATOM 1049 C CA . GLY A 1 156 ? 17.770 32.769 4.908 1.00 23.53 133 GLY A CA 1
ATOM 1050 C C . GLY A 1 156 ? 17.369 32.190 3.556 1.00 23.09 133 GLY A C 1
ATOM 1051 O O . GLY A 1 156 ? 17.724 31.043 3.226 1.00 21.20 133 GLY A O 1
ATOM 1052 N N . PHE A 1 157 ? 16.666 32.994 2.762 1.00 22.93 134 PHE A N 1
ATOM 1053 C CA . PHE A 1 157 ? 16.164 32.543 1.464 1.00 23.12 134 PHE A CA 1
ATOM 1054 C C . PHE A 1 157 ? 17.254 32.112 0.489 1.00 21.99 134 PHE A C 1
ATOM 1055 O O . PHE A 1 157 ? 16.968 31.400 -0.452 1.00 21.70 134 PHE A O 1
ATOM 1063 N N . LEU A 1 158 ? 18.479 32.591 0.685 1.00 24.16 135 LEU A N 1
ATOM 1064 C CA . LEU A 1 158 ? 19.605 32.266 -0.221 1.00 22.87 135 LEU A CA 1
ATOM 1065 C C . LEU A 1 158 ? 20.061 30.810 -0.178 1.00 24.50 135 LEU A C 1
ATOM 1066 O O . LEU A 1 158 ? 20.705 30.330 -1.123 1.00 28.07 135 LEU A O 1
ATOM 1071 N N . ASN A 1 159 ? 19.705 30.080 0.874 1.00 23.95 136 ASN A N 1
ATOM 1072 C CA . ASN A 1 159 ? 20.016 28.660 0.914 1.00 23.82 136 ASN A CA 1
ATOM 1073 C C . ASN A 1 159 ? 18.795 27.815 0.646 1.00 22.35 136 ASN A C 1
ATOM 1074 O O . ASN A 1 159 ? 17.957 27.631 1.519 1.00 22.39 136 ASN A O 1
ATOM 1079 N N . LYS A 1 160 ? 18.699 27.266 -0.560 1.00 22.73 137 LYS A N 1
ATOM 1080 C CA . LYS A 1 160 ? 17.470 26.636 -1.001 1.00 25.26 137 LYS A CA 1
ATOM 1081 C C . LYS A 1 160 ? 17.006 25.506 -0.105 1.00 26.01 137 LYS A C 1
ATOM 1082 O O . LYS A 1 160 ? 15.853 25.452 0.285 1.00 24.75 137 LYS A O 1
ATOM 1088 N N . GLU A 1 161 ? 17.893 24.551 0.155 1.00 26.37 138 GLU A N 1
ATOM 1089 C CA . GLU A 1 161 ? 17.540 23.348 0.896 1.00 26.93 138 GLU A CA 1
ATOM 1090 C C . GLU A 1 161 ? 17.297 23.659 2.378 1.00 24.78 138 GLU A C 1
ATOM 1091 O O . GLU A 1 161 ? 16.394 23.146 2.980 1.00 24.26 138 GLU A O 1
ATOM 1097 N N . GLU A 1 162 ? 18.081 24.547 2.963 1.00 23.50 139 GLU A N 1
ATOM 1098 C CA . GLU A 1 162 ? 17.921 24.815 4.391 1.00 23.28 139 GLU A CA 1
ATOM 1099 C C . GLU A 1 162 ? 16.613 25.584 4.582 1.00 23.60 139 GLU A C 1
ATOM 1100 O O . GLU A 1 162 ? 15.779 25.227 5.455 1.00 23.32 139 GLU A O 1
ATOM 1106 N N . PHE A 1 163 ? 16.434 26.626 3.764 1.00 21.83 140 PHE A N 1
ATOM 1107 C CA . PHE A 1 163 ? 15.213 27.455 3.875 1.00 22.85 140 PHE A CA 1
ATOM 1108 C C . PHE A 1 163 ? 13.917 26.653 3.660 1.00 21.29 140 PHE A C 1
ATOM 1109 O O . PHE A 1 163 ? 12.941 26.789 4.419 1.00 22.29 140 PHE A O 1
ATOM 1117 N N . ALA A 1 164 ? 13.905 25.814 2.645 1.00 21.89 141 ALA A N 1
ATOM 1118 C CA . ALA A 1 164 ? 12.701 25.053 2.306 1.00 21.86 141 ALA A CA 1
ATOM 1119 C C . ALA A 1 164 ? 12.385 24.061 3.391 1.00 23.39 141 ALA A C 1
ATOM 1120 O O . ALA A 1 164 ? 11.210 23.879 3.760 1.00 21.18 141 ALA A O 1
ATOM 1122 N N . ALA A 1 165 ? 13.442 23.441 3.955 1.00 23.10 142 ALA A N 1
ATOM 1123 C CA . ALA A 1 165 ? 13.234 22.508 5.046 1.00 23.46 142 ALA A CA 1
ATOM 1124 C C . ALA A 1 165 ? 12.696 23.235 6.264 1.00 21.97 142 ALA A C 1
ATOM 1125 O O . ALA A 1 165 ? 11.789 22.741 6.953 1.00 22.63 142 ALA A O 1
ATOM 1127 N N . ASP A 1 166 ? 13.261 24.395 6.594 1.00 20.79 143 ASP A N 1
ATOM 1128 C CA . ASP A 1 166 ? 12.805 25.058 7.819 1.00 19.25 143 ASP A CA 1
ATOM 1129 C C . ASP A 1 166 ? 11.391 25.640 7.601 1.00 19.56 143 ASP A C 1
ATOM 1130 O O . ASP A 1 166 ? 10.562 25.603 8.480 1.00 20.14 143 ASP A O 1
ATOM 1135 N N . PHE A 1 167 ? 11.124 26.161 6.421 1.00 20.87 144 PHE A N 1
ATOM 1136 C CA . PHE A 1 167 ? 9.771 26.679 6.141 1.00 20.00 144 PHE A CA 1
ATOM 1137 C C . PHE A 1 167 ? 8.728 25.564 6.205 1.00 19.67 144 PHE A C 1
ATOM 1138 O O . PHE A 1 167 ? 7.684 25.733 6.810 1.00 19.86 144 PHE A O 1
ATOM 1146 N N . GLU A 1 168 ? 9.002 24.426 5.594 1.00 20.14 145 GLU A N 1
ATOM 1147 C CA . GLU A 1 168 ? 8.030 23.334 5.611 1.00 20.71 145 GLU A CA 1
ATOM 1148 C C . GLU A 1 168 ? 7.729 22.870 7.033 1.00 20.43 145 GLU A C 1
ATOM 1149 O O . GLU A 1 168 ? 6.575 22.626 7.418 1.00 20.10 145 GLU A O 1
ATOM 1155 N N . ASN A 1 169 ? 8.766 22.800 7.858 1.00 22.27 146 ASN A N 1
ATOM 1156 C CA . ASN A 1 169 ? 8.599 22.399 9.256 1.00 20.65 146 ASN A CA 1
ATOM 1157 C C . ASN A 1 169 ? 7.693 23.350 10.014 1.00 21.09 146 ASN A C 1
ATOM 1158 O O . ASN A 1 169 ? 6.767 22.899 10.664 1.00 19.24 146 ASN A O 1
ATOM 1163 N N . TYR A 1 170 ? 7.972 24.664 9.912 1.00 20.97 147 TYR A N 1
ATOM 1164 C CA . TYR A 1 170 ? 7.153 25.733 10.472 1.00 19.97 147 TYR A CA 1
ATOM 1165 C C . TYR A 1 170 ? 5.676 25.624 10.031 1.00 21.16 147 TYR A C 1
ATOM 1166 O O . TYR A 1 170 ? 4.760 25.651 10.847 1.00 20.64 147 TYR A O 1
ATOM 1175 N N . ALA A 1 171 ? 5.481 25.445 8.743 1.00 20.32 148 ALA A N 1
ATOM 1176 C CA . ALA A 1 171 ? 4.162 25.339 8.166 1.00 22.45 148 ALA A CA 1
ATOM 1177 C C . ALA A 1 171 ? 3.363 24.166 8.743 1.00 23.14 148 ALA A C 1
ATOM 1178 O O . ALA A 1 171 ? 2.199 24.319 9.099 1.00 21.86 148 ALA A O 1
ATOM 1180 N N . ARG A 1 172 ? 3.987 22.995 8.806 1.00 21.20 149 ARG A N 1
ATOM 1181 C CA . ARG A 1 172 ? 3.356 21.814 9.400 1.00 22.78 149 ARG A CA 1
ATOM 1182 C C . ARG A 1 172 ? 2.966 22.025 10.846 1.00 23.23 149 ARG A C 1
ATOM 1183 O O . ARG A 1 172 ? 1.902 21.584 11.284 1.00 24.03 149 ARG A O 1
ATOM 1191 N N . ILE A 1 173 ? 3.796 22.738 11.609 1.00 22.57 150 ILE A N 1
ATOM 1192 C CA . ILE A 1 173 ? 3.415 23.040 12.980 1.00 22.71 150 ILE A CA 1
ATOM 1193 C C . ILE A 1 173 ? 2.106 23.818 12.979 1.00 22.07 150 ILE A C 1
ATOM 1194 O O . ILE A 1 173 ? 1.194 23.501 13.759 1.00 21.83 150 ILE A O 1
ATOM 1199 N N . MET A 1 174 ? 1.991 24.821 12.097 1.00 21.24 151 MET A N 1
ATOM 1200 C CA . MET A 1 174 ? 0.770 25.640 12.061 1.00 20.58 151 MET A CA 1
ATOM 1201 C C . MET A 1 174 ? -0.469 24.922 11.519 1.00 20.98 151 MET A C 1
ATOM 1202 O O . MET A 1 174 ? -1.606 25.129 12.039 1.00 20.56 151 MET A O 1
ATOM 1207 N N . PHE A 1 175 ? -0.283 24.126 10.465 1.00 20.47 152 PHE A N 1
ATOM 1208 C CA . PHE A 1 175 ? -1.373 23.328 9.908 1.00 20.54 152 PHE A CA 1
ATOM 1209 C C . PHE A 1 175 ? -1.954 22.400 10.978 1.00 21.87 152 PHE A C 1
ATOM 1210 O O . PHE A 1 175 ? -3.165 22.245 11.129 1.00 23.61 152 PHE A O 1
ATOM 1218 N N . LYS A 1 176 ? -1.083 21.822 11.780 1.00 24.68 153 LYS A N 1
ATOM 1219 C CA . LYS A 1 176 ? -1.503 20.884 12.795 1.00 26.84 153 LYS A CA 1
ATOM 1220 C C . LYS A 1 176 ? -2.201 21.614 13.917 1.00 26.87 153 LYS A C 1
ATOM 1221 O O . LYS A 1 176 ? -3.229 21.161 14.369 1.00 26.35 153 LYS A O 1
ATOM 1227 N N . ALA A 1 177 ? -1.683 22.772 14.335 1.00 23.83 154 ALA A N 1
ATOM 1228 C CA . ALA A 1 177 ? -2.255 23.473 15.462 1.00 23.75 154 ALA A CA 1
ATOM 1229 C C . ALA A 1 177 ? -3.547 24.224 15.158 1.00 24.47 154 ALA A C 1
ATOM 1230 O O . ALA A 1 177 ? -4.305 24.487 16.090 1.00 22.63 154 ALA A O 1
ATOM 1232 N N . ILE A 1 178 ? -3.760 24.657 13.910 1.00 21.63 155 ILE A N 1
ATOM 1233 C CA . ILE A 1 178 ? -4.944 25.460 13.598 1.00 23.07 155 ILE A CA 1
ATOM 1234 C C . ILE A 1 178 ? -5.817 24.828 12.489 1.00 22.85 155 ILE A C 1
ATOM 1235 O O . ILE A 1 178 ? -6.044 25.421 11.433 1.00 22.17 155 ILE A O 1
ATOM 1240 N N . PRO A 1 179 ? -6.337 23.629 12.746 1.00 23.43 156 PRO A N 1
ATOM 1241 C CA . PRO A 1 179 ? -7.162 22.977 11.756 1.00 24.55 156 PRO A CA 1
ATOM 1242 C C . PRO A 1 179 ? -8.420 23.748 11.375 1.00 23.46 156 PRO A C 1
ATOM 1243 O O . PRO A 1 179 ? -8.992 23.453 10.343 1.00 25.59 156 PRO A O 1
ATOM 1247 N N . LYS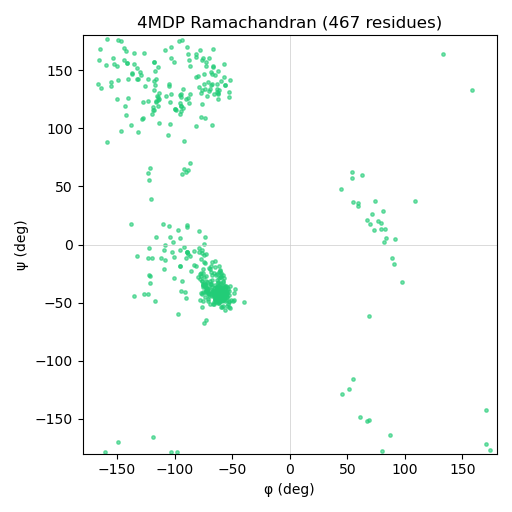 A 1 180 ? -8.897 24.659 12.216 1.00 25.55 157 LYS A N 1
ATOM 1248 C CA . LYS A 1 180 ? -10.126 25.373 11.902 1.00 28.91 157 LYS A CA 1
ATOM 1249 C C . LYS A 1 180 ? -9.913 26.413 10.830 1.00 26.90 157 LYS A C 1
ATOM 1250 O O . LYS A 1 180 ? -10.871 26.921 10.288 1.00 27.50 157 LYS A O 1
ATOM 1256 N N . CYS A 1 181 ? -8.667 26.763 10.539 1.00 26.14 158 CYS A N 1
ATOM 1257 C CA . CYS A 1 181 ? -8.414 27.657 9.422 1.00 22.99 158 CYS A CA 1
ATOM 1258 C C . CYS A 1 181 ? -8.524 26.868 8.129 1.00 22.12 158 CYS A C 1
ATOM 1259 O O . CYS A 1 181 ? -7.886 25.824 7.998 1.00 23.88 158 CYS A O 1
ATOM 1262 N N . LYS A 1 182 ? -9.290 27.384 7.162 1.00 22.30 159 LYS A N 1
ATOM 1263 C CA . LYS A 1 182 ? -9.500 26.727 5.862 1.00 20.37 159 LYS A CA 1
ATOM 1264 C C . LYS A 1 182 ? -8.939 27.549 4.685 1.00 20.77 159 LYS A C 1
ATOM 1265 O O . LYS A 1 182 ? -9.096 27.173 3.507 1.00 20.33 159 LYS A O 1
ATOM 1271 N N . HIS A 1 183 ? -8.240 28.648 4.998 1.00 20.64 160 HIS A N 1
ATOM 1272 C CA . HIS A 1 183 ? -7.683 29.562 4.020 1.00 20.56 160 HIS A CA 1
ATOM 1273 C C . HIS A 1 183 ? -6.276 29.968 4.437 1.00 19.43 160 HIS A C 1
ATOM 1274 O O . HIS A 1 183 ? -6.111 30.777 5.338 1.00 19.44 160 HIS A O 1
ATOM 1281 N N . TRP A 1 184 ? -5.282 29.384 3.788 1.00 18.31 161 TRP A N 1
ATOM 1282 C CA . TRP A 1 184 ? -3.873 29.475 4.199 1.00 19.75 161 TRP A CA 1
ATOM 1283 C C . TRP A 1 184 ? -3.133 30.158 3.067 1.00 18.14 161 TRP A C 1
ATOM 1284 O O . TRP A 1 184 ? -3.336 29.789 1.943 1.00 18.73 161 TRP A O 1
ATOM 1295 N N . ILE A 1 185 ? -2.304 31.141 3.391 1.00 17.57 162 ILE A N 1
ATOM 1296 C CA . ILE A 1 185 ? -1.414 31.774 2.461 1.00 19.06 162 ILE A CA 1
ATOM 1297 C C . ILE A 1 185 ? 0.053 31.478 2.823 1.00 18.51 162 ILE A C 1
ATOM 1298 O O . ILE A 1 185 ? 0.452 31.689 3.949 1.00 16.92 162 ILE A O 1
ATOM 1303 N N . THR A 1 186 ? 0.865 31.037 1.865 1.00 17.33 163 THR A N 1
ATOM 1304 C CA . THR A 1 186 ? 2.246 30.735 2.193 1.00 17.30 163 THR A CA 1
ATOM 1305 C C . THR A 1 186 ? 3.079 31.992 2.390 1.00 17.46 163 THR A C 1
ATOM 1306 O O . THR A 1 186 ? 3.484 32.301 3.517 1.00 18.96 163 THR A O 1
ATOM 1310 N N . PHE A 1 187 ? 3.283 32.716 1.296 1.00 17.64 164 PHE A N 1
ATOM 1311 C CA . PHE A 1 187 ? 4.051 33.939 1.299 1.00 18.41 164 PHE A CA 1
ATOM 1312 C C . PHE A 1 187 ? 3.197 35.138 0.883 1.00 18.84 164 PHE A C 1
ATOM 1313 O O . PHE A 1 187 ? 2.358 35.058 -0.045 1.00 20.75 164 PHE A O 1
ATOM 1321 N N . ASN A 1 188 ? 3.432 36.244 1.567 1.00 17.91 165 ASN A N 1
ATOM 1322 C CA . ASN A 1 188 ? 2.992 37.554 1.101 1.00 18.78 165 ASN A CA 1
ATOM 1323 C C . ASN A 1 188 ? 4.063 38.291 0.267 1.00 18.40 165 ASN A C 1
ATOM 1324 O O . ASN A 1 188 ? 5.180 38.593 0.764 1.00 16.32 165 ASN A O 1
ATOM 1329 N N . GLU A 1 189 ? 3.738 38.542 -0.987 1.00 18.27 166 GLU A N 1
ATOM 1330 C CA . GLU A 1 189 ? 4.516 39.460 -1.840 1.00 18.09 166 GLU A CA 1
ATOM 1331 C C . GLU A 1 189 ? 5.994 39.100 -1.908 1.00 18.46 166 GLU A C 1
ATOM 1332 O O . GLU A 1 189 ? 6.869 39.883 -1.499 1.00 19.38 166 GLU A O 1
ATOM 1338 N N . PRO A 1 190 ? 6.290 37.922 -2.436 1.00 19.13 167 PRO A N 1
ATOM 1339 C CA . PRO A 1 190 ? 7.679 37.540 -2.589 1.00 18.51 167 PRO A CA 1
ATOM 1340 C C . PRO A 1 190 ? 8.447 38.512 -3.465 1.00 19.50 167 PRO A C 1
ATOM 1341 O O . PRO A 1 190 ? 9.674 38.637 -3.294 1.00 20.20 167 PRO A O 1
ATOM 1345 N N . TRP A 1 191 ? 7.770 39.220 -4.393 1.00 18.45 168 TRP A N 1
ATOM 1346 C CA . TRP A 1 191 ? 8.445 40.261 -5.163 1.00 18.10 168 TRP A CA 1
ATOM 1347 C C . TRP A 1 191 ? 9.104 41.256 -4.199 1.00 18.84 168 TRP A C 1
ATOM 1348 O O . TRP A 1 191 ? 10.245 41.654 -4.443 1.00 20.81 168 TRP A O 1
ATOM 1359 N N . CYS A 1 192 ? 8.434 41.646 -3.104 1.00 19.02 169 CYS A N 1
ATOM 1360 C CA . CYS A 1 192 ? 9.044 42.617 -2.158 1.00 18.76 169 CYS A CA 1
ATOM 1361 C C . CYS A 1 192 ? 10.285 42.078 -1.472 1.00 19.76 169 CYS A C 1
ATOM 1362 O O . CYS A 1 192 ? 11.363 42.755 -1.390 1.00 18.51 169 CYS A O 1
ATOM 1365 N N . SER A 1 193 ? 10.123 40.856 -0.991 1.00 19.01 170 SER A N 1
ATOM 1366 C CA . SER A 1 193 ? 11.180 40.175 -0.265 1.00 20.48 170 SER A CA 1
ATOM 1367 C C . SER A 1 193 ? 12.431 40.063 -1.148 1.00 18.86 170 SER A C 1
ATOM 1368 O O . SER A 1 193 ? 13.531 40.319 -0.694 1.00 20.76 170 SER A O 1
ATOM 1371 N N . ALA A 1 194 ? 12.241 39.722 -2.400 1.00 18.06 171 ALA A N 1
ATOM 1372 C CA . ALA A 1 194 ? 13.353 39.541 -3.352 1.00 17.32 171 ALA A CA 1
ATOM 1373 C C . ALA A 1 194 ? 13.948 40.864 -3.849 1.00 18.44 171 ALA A C 1
ATOM 1374 O O . ALA A 1 194 ? 15.145 41.092 -3.678 1.00 19.23 171 ALA A O 1
ATOM 1376 N N . ILE A 1 195 ? 13.134 41.773 -4.385 1.00 17.60 172 ILE A N 1
ATOM 1377 C CA . ILE A 1 195 ? 13.644 43.009 -4.973 1.00 17.94 172 ILE A CA 1
ATOM 1378 C C . ILE A 1 195 ? 14.028 44.057 -3.932 1.00 18.20 172 ILE A C 1
ATOM 1379 O O . ILE A 1 195 ? 15.108 44.672 -4.009 1.00 15.76 172 ILE A O 1
ATOM 1384 N N . LEU A 1 196 ? 13.146 44.291 -2.979 1.00 17.41 173 LEU A N 1
ATOM 1385 C CA . LEU A 1 196 ? 13.418 45.312 -1.989 1.00 17.94 173 LEU A CA 1
ATOM 1386 C C . LEU A 1 196 ? 14.424 44.829 -0.897 1.00 17.77 173 LEU A C 1
ATOM 1387 O O . LEU A 1 196 ? 15.225 45.635 -0.381 1.00 17.19 173 LEU A O 1
ATOM 1392 N N . GLY A 1 197 ? 14.414 43.525 -0.621 1.00 17.59 174 GLY A N 1
ATOM 1393 C CA . GLY A 1 197 ? 15.356 42.906 0.308 1.00 17.93 174 GLY A CA 1
ATOM 1394 C C . GLY A 1 197 ? 16.735 42.645 -0.306 1.00 19.22 174 GLY A C 1
ATOM 1395 O O . GLY A 1 197 ? 17.716 42.665 0.414 1.00 20.93 174 GLY A O 1
ATOM 1396 N N . TYR A 1 198 ? 16.831 42.437 -1.624 1.00 20.02 175 TYR A N 1
ATOM 1397 C CA . TYR A 1 198 ? 18.103 42.001 -2.248 1.00 20.34 175 TYR A CA 1
ATOM 1398 C C . TYR A 1 198 ? 18.616 42.720 -3.511 1.00 21.34 175 TYR A C 1
ATOM 1399 O O . TYR A 1 198 ? 19.741 42.498 -3.907 1.00 20.61 175 TYR A O 1
ATOM 1408 N N . ASN A 1 199 ? 17.799 43.575 -4.124 1.00 22.23 176 ASN A N 1
ATOM 1409 C CA . ASN A 1 199 ? 18.220 44.464 -5.181 1.00 21.29 176 ASN A CA 1
ATOM 1410 C C . ASN A 1 199 ? 18.523 45.839 -4.642 1.00 22.57 176 ASN A C 1
ATOM 1411 O O . ASN A 1 199 ? 19.693 46.286 -4.698 1.00 20.28 176 ASN A O 1
ATOM 1416 N N . THR A 1 200 ? 17.525 46.493 -4.027 1.00 21.96 177 THR A N 1
ATOM 1417 C CA . THR A 1 200 ? 17.725 47.864 -3.577 1.00 20.57 177 THR A CA 1
ATOM 1418 C C . THR A 1 200 ? 18.137 48.030 -2.101 1.00 21.07 177 THR A C 1
ATOM 1419 O O . THR A 1 200 ? 18.549 49.113 -1.680 1.00 19.22 177 THR A O 1
ATOM 1423 N N . GLY A 1 201 ? 17.911 46.996 -1.292 1.00 20.97 178 GLY A N 1
ATOM 1424 C CA . GLY A 1 201 ? 18.186 47.050 0.146 1.00 21.02 178 GLY A CA 1
ATOM 1425 C C . GLY A 1 201 ? 17.262 47.941 0.930 1.00 20.70 178 GLY A C 1
ATOM 1426 O O . GLY A 1 201 ? 17.560 48.328 2.080 1.00 20.07 178 GLY A O 1
ATOM 1427 N N . TYR A 1 202 ? 16.128 48.266 0.331 1.00 18.68 179 TYR A N 1
ATOM 1428 C CA . TYR A 1 202 ? 15.155 49.170 0.947 1.00 17.82 179 TYR A CA 1
ATOM 1429 C C . TYR A 1 202 ? 14.440 48.473 2.104 1.00 16.85 179 TYR A C 1
ATOM 1430 O O . TYR A 1 202 ? 14.051 49.108 3.068 1.00 17.45 179 TYR A O 1
ATOM 1439 N N . PHE A 1 203 ? 14.265 47.167 2.014 1.00 16.60 180 PHE A N 1
ATOM 1440 C CA . PHE A 1 203 ? 13.604 46.368 3.031 1.00 17.66 180 PHE A CA 1
ATOM 1441 C C . PHE A 1 203 ? 14.568 45.352 3.599 1.00 18.86 180 PHE A C 1
ATOM 1442 O O . PHE A 1 203 ? 15.566 45.022 2.952 1.00 18.33 180 PHE A O 1
ATOM 1450 N N . ALA A 1 204 ? 14.299 44.881 4.825 1.00 18.79 181 ALA A N 1
ATOM 1451 C CA . ALA A 1 204 ? 15.132 43.842 5.455 1.00 19.66 181 ALA A CA 1
ATOM 1452 C C . ALA A 1 204 ? 15.282 42.663 4.531 1.00 21.07 181 ALA A C 1
ATOM 1453 O O . ALA A 1 204 ? 14.303 42.268 3.884 1.00 20.68 181 ALA A O 1
ATOM 1455 N N . PRO A 1 205 ? 16.477 42.046 4.495 1.00 20.78 182 PRO A N 1
ATOM 1456 C CA . PRO A 1 205 ? 17.653 42.321 5.310 1.00 21.52 182 PRO A CA 1
ATOM 1457 C C . PRO A 1 205 ? 18.592 43.371 4.716 1.00 21.91 182 PRO A C 1
ATOM 1458 O O . PRO A 1 205 ? 19.715 43.478 5.169 1.00 22.10 182 PRO A O 1
ATOM 1462 N N . GLY A 1 206 ? 18.143 44.143 3.727 1.00 20.56 183 GLY A N 1
ATOM 1463 C CA . GLY A 1 206 ? 18.896 45.305 3.235 1.00 20.15 183 GLY A CA 1
ATOM 1464 C C . GLY A 1 206 ? 20.078 44.982 2.339 1.00 20.22 183 GLY A C 1
ATOM 1465 O O . GLY A 1 206 ? 20.955 45.819 2.156 1.00 23.56 183 GLY A O 1
ATOM 1466 N N . HIS A 1 207 ? 20.101 43.798 1.756 1.00 20.75 184 HIS A N 1
ATOM 1467 C CA . HIS A 1 207 ? 21.157 43.457 0.771 1.00 22.08 184 HIS A CA 1
ATOM 1468 C C . HIS A 1 207 ? 21.061 44.255 -0.510 1.00 22.70 184 HIS A C 1
ATOM 1469 O O . HIS A 1 207 ? 19.967 44.488 -1.104 1.00 18.83 184 HIS A O 1
ATOM 1476 N N . THR A 1 208 ? 22.245 44.665 -0.947 1.00 22.64 185 THR A N 1
ATOM 1477 C CA . THR A 1 208 ? 22.402 45.314 -2.218 1.00 22.26 185 THR A CA 1
ATOM 1478 C C . THR A 1 208 ? 23.893 45.324 -2.560 1.00 25.58 185 THR A C 1
ATOM 1479 O O . THR A 1 208 ? 24.749 45.187 -1.662 1.00 24.08 185 THR A O 1
ATOM 1483 N N . SER A 1 209 ? 24.184 45.481 -3.844 1.00 24.77 186 SER A N 1
ATOM 1484 C CA . SER A 1 209 ? 25.562 45.754 -4.338 1.00 28.20 186 SER A CA 1
ATOM 1485 C C . SER A 1 209 ? 26.117 47.038 -3.798 1.00 29.50 186 SER A C 1
ATOM 1486 O O . SER A 1 209 ? 27.338 47.183 -3.703 1.00 32.71 186 SER A O 1
ATOM 1489 N N . ASP A 1 210 ? 25.236 47.989 -3.498 1.00 27.40 187 ASP A N 1
ATOM 1490 C CA . ASP A 1 210 ? 25.660 49.311 -3.028 1.00 28.24 187 ASP A CA 1
ATOM 1491 C C . ASP A 1 210 ? 26.318 49.272 -1.637 1.00 29.90 187 ASP A C 1
ATOM 1492 O O . ASP A 1 210 ? 25.633 49.171 -0.614 1.00 24.98 187 ASP A O 1
ATOM 1497 N N . ARG A 1 211 ? 27.657 49.364 -1.608 1.00 30.15 188 ARG A N 1
ATOM 1498 C CA . ARG A 1 211 ? 28.399 49.158 -0.370 1.00 26.70 188 ARG A CA 1
ATOM 1499 C C . ARG A 1 211 ? 28.303 50.353 0.550 1.00 26.18 188 ARG A C 1
ATOM 1500 O O . ARG A 1 211 ? 28.721 50.279 1.672 1.00 26.22 188 ARG A O 1
ATOM 1508 N N . SER A 1 212 ? 27.727 51.449 0.098 1.00 26.46 189 SER A N 1
ATOM 1509 C CA . SER A 1 212 ? 27.409 52.523 1.017 1.00 29.02 189 SER A CA 1
ATOM 1510 C C . SER A 1 212 ? 26.114 52.237 1.820 1.00 29.05 189 SER A C 1
ATOM 1511 O O . SER A 1 212 ? 25.778 53.005 2.682 1.00 28.29 189 SER A O 1
ATOM 1514 N N . LYS A 1 213 ? 25.383 51.157 1.519 1.00 28.78 190 LYS A N 1
ATOM 1515 C CA . LYS A 1 213 ? 24.144 50.819 2.260 1.00 28.08 190 LYS A CA 1
ATOM 1516 C C . LYS A 1 213 ? 24.205 49.468 2.908 1.00 26.71 190 LYS A C 1
ATOM 1517 O O . LYS A 1 213 ? 23.503 49.249 3.893 1.00 27.40 190 LYS A O 1
ATOM 1523 N N . SER A 1 214 ? 24.996 48.555 2.346 1.00 23.05 191 SER A N 1
ATOM 1524 C CA . SER A 1 214 ? 25.107 47.234 2.900 1.00 24.32 191 SER A CA 1
ATOM 1525 C C . SER A 1 214 ? 26.496 46.640 2.659 1.00 25.10 191 SER A C 1
ATOM 1526 O O . SER A 1 214 ? 27.072 46.831 1.568 1.00 26.81 191 SER A O 1
ATOM 1529 N N . PRO A 1 215 ? 27.026 45.907 3.646 1.00 26.38 192 PRO A N 1
ATOM 1530 C CA . PRO A 1 215 ? 28.321 45.212 3.484 1.00 28.57 192 PRO A CA 1
ATOM 1531 C C . PRO A 1 215 ? 28.199 43.964 2.679 1.00 31.21 192 PRO A C 1
ATOM 1532 O O . PRO A 1 215 ? 29.215 43.386 2.310 1.00 30.18 192 PRO A O 1
ATOM 1536 N N . VAL A 1 216 ? 26.971 43.500 2.444 1.00 28.56 193 VAL A N 1
ATOM 1537 C CA . VAL A 1 216 ? 26.776 42.338 1.620 1.00 28.23 193 VAL A CA 1
ATOM 1538 C C . VAL A 1 216 ? 25.638 42.487 0.589 1.00 27.09 193 VAL A C 1
ATOM 1539 O O . VAL A 1 216 ? 24.660 43.267 0.777 1.00 23.70 193 VAL A O 1
ATOM 1543 N N . GLY A 1 217 ? 25.769 41.698 -0.466 1.00 24.85 194 GLY A N 1
ATOM 1544 C CA . GLY A 1 217 ? 24.705 41.549 -1.460 1.00 27.37 194 GLY A CA 1
ATOM 1545 C C . GLY A 1 217 ? 25.237 41.661 -2.860 1.00 27.61 194 GLY A C 1
ATOM 1546 O O . GLY A 1 217 ? 26.379 42.123 -3.090 1.00 29.13 194 GLY A O 1
ATOM 1547 N N . ASP A 1 218 ? 24.413 41.213 -3.799 1.00 24.96 195 ASP A N 1
ATOM 1548 C CA . ASP A 1 218 ? 24.695 41.273 -5.225 1.00 24.35 195 ASP A CA 1
ATOM 1549 C C . ASP A 1 218 ? 23.364 41.481 -5.983 1.00 21.75 195 ASP A C 1
ATOM 1550 O O . ASP A 1 218 ? 22.605 40.519 -6.188 1.00 18.24 195 ASP A O 1
ATOM 1555 N N . SER A 1 219 ? 23.108 42.739 -6.325 1.00 18.91 196 SER A N 1
ATOM 1556 C CA . SER A 1 219 ? 21.808 43.188 -6.845 1.00 20.80 196 SER A CA 1
ATOM 1557 C C . SER A 1 219 ? 21.424 42.510 -8.157 1.00 22.62 196 SER A C 1
ATOM 1558 O O . SER A 1 219 ? 20.252 42.377 -8.453 1.00 22.08 196 SER A O 1
ATOM 1561 N N . ALA A 1 220 ? 22.422 42.023 -8.906 1.00 23.65 197 ALA A N 1
ATOM 1562 C CA . ALA A 1 220 ? 22.213 41.347 -10.167 1.00 23.18 197 ALA A CA 1
ATOM 1563 C C . ALA A 1 220 ? 21.880 39.882 -10.035 1.00 22.90 197 ALA A C 1
ATOM 1564 O O . ALA A 1 220 ? 21.428 39.264 -11.001 1.00 22.86 197 ALA A O 1
ATOM 1566 N N . ARG A 1 221 ? 22.157 39.282 -8.890 1.00 23.59 198 ARG A N 1
ATOM 1567 C CA . ARG A 1 221 ? 22.039 37.812 -8.761 1.00 24.23 198 ARG A CA 1
ATOM 1568 C C . ARG A 1 221 ? 21.175 37.340 -7.599 1.00 22.69 198 ARG A C 1
ATOM 1569 O O . ARG A 1 221 ? 20.373 36.411 -7.778 1.00 23.92 198 ARG A O 1
ATOM 1577 N N . GLU A 1 222 ? 21.303 37.964 -6.432 1.00 21.34 199 GLU A N 1
ATOM 1578 C CA . GLU A 1 222 ? 20.575 37.491 -5.225 1.00 21.63 199 GLU A CA 1
ATOM 1579 C C . GLU A 1 222 ? 19.031 37.573 -5.327 1.00 20.21 199 GLU A C 1
ATOM 1580 O O . GLU A 1 222 ? 18.391 36.645 -4.964 1.00 18.83 199 GLU A O 1
ATOM 1586 N N . PRO A 1 223 ? 18.470 38.635 -5.924 1.00 21.20 200 PRO A N 1
ATOM 1587 C CA . PRO A 1 223 ? 16.995 38.661 -6.060 1.00 21.97 200 PRO A CA 1
ATOM 1588 C C . PRO A 1 223 ? 16.420 37.433 -6.742 1.00 20.26 200 PRO A C 1
ATOM 1589 O O . PRO A 1 223 ? 15.411 36.977 -6.329 1.00 21.63 200 PRO A O 1
ATOM 1593 N N . TRP A 1 224 ? 17.057 36.953 -7.814 1.00 20.67 201 TRP A N 1
ATOM 1594 C CA . TRP A 1 224 ? 16.538 35.849 -8.617 1.00 20.01 201 TRP A CA 1
ATOM 1595 C C . TRP A 1 224 ? 16.715 34.515 -7.950 1.00 21.77 201 TRP A C 1
ATOM 1596 O O . TRP A 1 224 ? 15.878 33.605 -8.106 1.00 22.44 201 TRP A O 1
ATOM 1607 N N . ILE A 1 225 ? 17.822 34.383 -7.214 1.00 20.41 202 ILE A N 1
ATOM 1608 C CA . ILE A 1 225 ? 17.988 33.258 -6.271 1.00 20.85 202 ILE A CA 1
ATOM 1609 C C . ILE A 1 225 ? 16.899 33.289 -5.177 1.00 19.74 202 ILE A C 1
ATOM 1610 O O . ILE A 1 225 ? 16.285 32.269 -4.849 1.00 19.49 202 ILE A O 1
ATOM 1615 N N . VAL A 1 226 ? 16.641 34.455 -4.617 1.00 20.07 203 VAL A N 1
ATOM 1616 C CA . VAL A 1 226 ? 15.661 34.530 -3.513 1.00 20.59 203 VAL A CA 1
ATOM 1617 C C . VAL A 1 226 ? 14.257 34.160 -4.020 1.00 21.01 203 VAL A C 1
ATOM 1618 O O . VAL A 1 226 ? 13.548 33.354 -3.388 1.00 21.22 203 VAL A O 1
ATOM 1622 N N . GLY A 1 227 ? 13.855 34.728 -5.154 1.00 21.26 204 GLY A N 1
ATOM 1623 C CA . GLY A 1 227 ? 12.544 34.367 -5.734 1.00 20.65 204 GLY A CA 1
ATOM 1624 C C . GLY A 1 227 ? 12.427 32.876 -5.987 1.00 21.17 204 GLY A C 1
ATOM 1625 O O . GLY A 1 227 ? 11.420 32.233 -5.638 1.00 18.89 204 GLY A O 1
ATOM 1626 N N . HIS A 1 228 ? 13.470 32.320 -6.598 1.00 21.24 205 HIS A N 1
ATOM 1627 C CA . HIS A 1 228 ? 13.509 30.886 -6.918 1.00 21.04 205 HIS A CA 1
ATOM 1628 C C . HIS A 1 228 ? 13.280 30.004 -5.710 1.00 19.70 205 HIS A C 1
ATOM 1629 O O . HIS A 1 228 ? 12.455 29.099 -5.707 1.00 22.37 205 HIS A O 1
ATOM 1636 N N . ASN A 1 229 ? 13.982 30.310 -4.639 1.00 19.68 206 ASN A N 1
ATOM 1637 C CA . ASN A 1 229 ? 13.984 29.478 -3.456 1.00 19.17 206 ASN A CA 1
ATOM 1638 C C . ASN A 1 229 ? 12.678 29.644 -2.625 1.00 19.28 206 ASN A C 1
ATOM 1639 O O . ASN A 1 229 ? 12.169 28.710 -2.002 1.00 17.27 206 ASN A O 1
ATOM 1644 N N . ILE A 1 230 ? 12.105 30.841 -2.658 1.00 19.02 207 ILE A N 1
ATOM 1645 C CA . ILE A 1 230 ? 10.784 31.014 -2.086 1.00 18.47 207 ILE A CA 1
ATOM 1646 C C . ILE A 1 230 ? 9.756 30.150 -2.822 1.00 18.40 207 ILE A C 1
ATOM 1647 O O . ILE A 1 230 ? 8.941 29.505 -2.196 1.00 17.63 207 ILE A O 1
ATOM 1652 N N . LEU A 1 231 ? 9.782 30.152 -4.153 1.00 19.32 208 LEU A N 1
ATOM 1653 C CA . LEU A 1 231 ? 8.899 29.260 -4.910 1.00 19.69 208 LEU A CA 1
ATOM 1654 C C . LEU A 1 231 ? 9.004 27.782 -4.467 1.00 20.24 208 LEU A C 1
ATOM 1655 O O . LEU A 1 231 ? 7.982 27.096 -4.339 1.00 20.91 208 LEU A O 1
ATOM 1660 N N . ILE A 1 232 ? 10.226 27.297 -4.256 1.00 19.51 209 ILE A N 1
ATOM 1661 C CA . ILE A 1 232 ? 10.461 25.932 -3.826 1.00 21.49 209 ILE A CA 1
ATOM 1662 C C . ILE A 1 232 ? 9.842 25.690 -2.456 1.00 19.70 209 ILE A C 1
ATOM 1663 O O . ILE A 1 232 ? 9.078 24.724 -2.244 1.00 20.74 209 ILE A O 1
ATOM 1668 N N . ALA A 1 233 ? 10.154 26.589 -1.529 1.00 19.87 210 ALA A N 1
ATOM 1669 C CA . ALA A 1 233 ? 9.629 26.514 -0.163 1.00 18.05 210 ALA A CA 1
ATOM 1670 C C . ALA A 1 233 ? 8.072 26.555 -0.155 1.00 17.98 210 ALA A C 1
ATOM 1671 O O . ALA A 1 233 ? 7.367 25.708 0.487 1.00 17.48 210 ALA A O 1
ATOM 1673 N N . HIS A 1 234 ? 7.526 27.512 -0.888 1.00 17.39 211 HIS A N 1
ATOM 1674 C CA . HIS A 1 234 ? 6.065 27.559 -1.064 1.00 18.88 211 HIS A CA 1
ATOM 1675 C C . HIS A 1 234 ? 5.509 26.200 -1.521 1.00 18.65 211 HIS A C 1
ATOM 1676 O O . HIS A 1 234 ? 4.526 25.675 -0.989 1.00 16.69 211 HIS A O 1
ATOM 1683 N N . ALA A 1 235 ? 6.153 25.610 -2.523 1.00 19.21 212 ALA A N 1
ATOM 1684 C CA . ALA A 1 235 ? 5.570 24.449 -3.113 1.00 20.68 212 ALA A CA 1
ATOM 1685 C C . ALA A 1 235 ? 5.727 23.252 -2.180 1.00 21.75 212 ALA A C 1
ATOM 1686 O O . ALA A 1 235 ? 4.908 22.375 -2.191 1.00 21.52 212 ALA A O 1
ATOM 1688 N N . ARG A 1 236 ? 6.757 23.233 -1.353 1.00 23.58 213 ARG A N 1
ATOM 1689 C CA . ARG A 1 236 ? 6.866 22.172 -0.325 1.00 24.17 213 ARG A CA 1
ATOM 1690 C C . ARG A 1 236 ? 5.783 22.275 0.702 1.00 21.80 213 ARG A C 1
ATOM 1691 O O . ARG A 1 236 ? 5.246 21.276 1.110 1.00 20.52 213 ARG A O 1
ATOM 1699 N N . ALA A 1 237 ? 5.487 23.496 1.148 1.00 19.18 214 ALA A N 1
ATOM 1700 C CA . ALA A 1 237 ? 4.440 23.724 2.122 1.00 18.47 214 ALA A CA 1
ATOM 1701 C C . ALA A 1 237 ? 3.079 23.340 1.592 1.00 18.96 214 ALA A C 1
ATOM 1702 O O . ALA A 1 237 ? 2.277 22.774 2.351 1.00 19.86 214 ALA A O 1
ATOM 1704 N N . VAL A 1 238 ? 2.842 23.601 0.298 1.00 20.15 215 VAL A N 1
ATOM 1705 C CA . VAL A 1 238 ? 1.582 23.257 -0.383 1.00 19.37 215 VAL A CA 1
ATOM 1706 C C . VAL A 1 238 ? 1.418 21.728 -0.497 1.00 21.30 215 VAL A C 1
ATOM 1707 O O . VAL A 1 238 ? 0.336 21.161 -0.259 1.00 21.89 215 VAL A O 1
ATOM 1711 N N . LYS A 1 239 ? 2.484 21.058 -0.865 1.00 22.85 216 LYS A N 1
ATOM 1712 C CA . LYS A 1 239 ? 2.423 19.618 -0.984 1.00 24.23 216 LYS A CA 1
ATOM 1713 C C . LYS A 1 239 ? 2.184 19.001 0.395 1.00 25.02 216 LYS A C 1
ATOM 1714 O O . LYS A 1 239 ? 1.423 18.029 0.525 1.00 24.08 216 LYS A O 1
ATOM 1720 N N . ALA A 1 240 ? 2.831 19.539 1.428 1.00 24.61 217 ALA A N 1
ATOM 1721 C CA . ALA A 1 240 ? 2.573 19.047 2.790 1.00 24.27 217 ALA A CA 1
ATOM 1722 C C . ALA A 1 240 ? 1.134 19.250 3.206 1.00 24.94 217 ALA A C 1
ATOM 1723 O O . ALA A 1 240 ? 0.546 18.380 3.902 1.00 22.83 217 ALA A O 1
ATOM 1725 N N . TYR A 1 241 ? 0.577 20.419 2.851 1.00 21.86 218 TYR A N 1
ATOM 1726 C CA . TYR A 1 241 ? -0.803 20.709 3.194 1.00 21.31 218 TYR A CA 1
ATOM 1727 C C . TYR A 1 241 ? -1.743 19.747 2.469 1.00 21.00 218 TYR A C 1
ATOM 1728 O O . TYR A 1 241 ? -2.631 19.198 3.061 1.00 22.66 218 TYR A O 1
ATOM 1737 N N . ARG A 1 242 ? -1.541 19.575 1.179 1.00 24.16 219 ARG A N 1
ATOM 1738 C CA . ARG A 1 242 ? -2.402 18.734 0.382 1.00 24.74 219 ARG A CA 1
ATOM 1739 C C . ARG A 1 242 ? -2.274 17.261 0.765 1.00 26.38 219 ARG A C 1
ATOM 1740 O O . ARG A 1 242 ? -3.280 16.556 0.842 1.00 26.27 219 ARG A O 1
ATOM 1748 N N . GLU A 1 243 ? -1.058 16.801 1.044 1.00 27.67 220 GLU A N 1
ATOM 1749 C CA . GLU A 1 243 ? -0.864 15.391 1.376 1.00 29.60 220 GLU A CA 1
ATOM 1750 C C . GLU A 1 243 ? -1.267 14.985 2.788 1.00 28.16 220 GLU A C 1
ATOM 1751 O O . GLU A 1 243 ? -1.920 13.991 2.961 1.00 27.76 220 GLU A O 1
ATOM 1757 N N . ASP A 1 244 ? -0.955 15.777 3.791 1.00 29.06 221 ASP A N 1
ATOM 1758 C CA . ASP A 1 244 ? -1.106 15.342 5.162 1.00 29.37 221 ASP A CA 1
ATOM 1759 C C . ASP A 1 244 ? -2.194 16.057 5.933 1.00 30.13 221 ASP A C 1
ATOM 1760 O O . ASP A 1 244 ? -2.509 15.653 7.039 1.00 32.69 221 ASP A O 1
ATOM 1765 N N . PHE A 1 245 ? -2.747 17.145 5.417 1.00 29.08 222 PHE A N 1
ATOM 1766 C CA . PHE A 1 245 ? -3.762 17.877 6.201 1.00 27.18 222 PHE A CA 1
ATOM 1767 C C . PHE A 1 245 ? -5.096 18.041 5.506 1.00 25.59 222 PHE A C 1
ATOM 1768 O O . PHE A 1 245 ? -6.131 17.847 6.142 1.00 22.60 222 PHE A O 1
ATOM 1776 N N . LYS A 1 246 ? -5.067 18.368 4.202 1.00 25.58 223 LYS A N 1
ATOM 1777 C CA . LYS A 1 246 ? -6.311 18.657 3.483 1.00 26.25 223 LYS A CA 1
ATOM 1778 C C . LYS A 1 246 ? -7.320 17.458 3.521 1.00 26.92 223 LYS A C 1
ATOM 1779 O O . LYS A 1 246 ? -8.510 17.684 3.768 1.00 27.53 223 LYS A O 1
ATOM 1785 N N . PRO A 1 247 ? -6.847 16.199 3.365 1.00 28.47 224 PRO A N 1
ATOM 1786 C CA . PRO A 1 247 ? -7.767 15.020 3.536 1.00 31.25 224 PRO A CA 1
ATOM 1787 C C . PRO A 1 247 ? -8.654 15.039 4.778 1.00 31.96 224 PRO A C 1
ATOM 1788 O O . PRO A 1 247 ? -9.817 14.685 4.689 1.00 35.30 224 PRO A O 1
ATOM 1792 N N . THR A 1 248 ? -8.164 15.504 5.912 1.00 30.95 225 THR A N 1
ATOM 1793 C CA . THR A 1 248 ? -8.991 15.481 7.129 1.00 31.24 225 THR A CA 1
ATOM 1794 C C . THR A 1 248 ? -9.460 16.845 7.591 1.00 31.96 225 THR A C 1
ATOM 1795 O O . THR A 1 248 ? -10.440 16.917 8.304 1.00 32.35 225 THR A O 1
ATOM 1799 N N . GLN A 1 249 ? -8.790 17.926 7.172 1.00 28.01 226 GLN A N 1
ATOM 1800 C CA . GLN A 1 249 ? -9.133 19.263 7.638 1.00 26.29 226 GLN A CA 1
ATOM 1801 C C . GLN A 1 249 ? -9.785 20.079 6.546 1.00 26.14 226 GLN A C 1
ATOM 1802 O O . GLN A 1 249 ? -10.334 21.138 6.845 1.00 28.13 226 GLN A O 1
ATOM 1808 N N . GLY A 1 250 ? -9.719 19.620 5.289 1.00 25.27 227 GLY A N 1
ATOM 1809 C CA . GLY A 1 250 ? -10.279 20.381 4.194 1.00 24.40 227 GLY A CA 1
ATOM 1810 C C . GLY A 1 250 ? -9.447 21.648 3.986 1.00 26.11 227 GLY A C 1
ATOM 1811 O O . GLY A 1 250 ? -8.247 21.669 4.264 1.00 25.63 227 GLY A O 1
ATOM 1812 N N . GLY A 1 251 ? -10.078 22.706 3.500 1.00 25.58 228 GLY A N 1
ATOM 1813 C CA . GLY A 1 251 ? -9.378 23.966 3.268 1.00 26.06 228 GLY A CA 1
ATOM 1814 C C . GLY A 1 251 ? -8.563 24.064 1.986 1.00 25.81 228 GLY A C 1
ATOM 1815 O O . GLY A 1 251 ? -8.488 23.131 1.170 1.00 21.66 228 GLY A O 1
ATOM 1816 N N . GLU A 1 252 ? -7.904 25.214 1.838 1.00 25.21 229 GLU A N 1
ATOM 1817 C CA A GLU A 1 252 ? -7.154 25.531 0.632 0.50 23.78 229 GLU A CA 1
ATOM 1818 C CA B GLU A 1 252 ? -7.141 25.520 0.636 0.50 23.45 229 GLU A CA 1
ATOM 1819 C C . GLU A 1 252 ? -5.917 26.398 0.939 1.00 23.24 229 GLU A C 1
ATOM 1820 O O . GLU A 1 252 ? -5.872 27.127 1.967 1.00 19.77 229 GLU A O 1
ATOM 1831 N N . ILE A 1 253 ? -4.929 26.330 0.042 1.00 21.28 230 ILE A N 1
ATOM 1832 C CA . ILE A 1 253 ? -3.655 27.042 0.213 1.00 19.85 230 ILE A CA 1
ATOM 1833 C C . ILE A 1 253 ? -3.155 27.620 -1.111 1.00 20.09 230 ILE A C 1
ATOM 1834 O O . ILE A 1 253 ? -3.343 27.016 -2.196 1.00 20.12 230 ILE A O 1
ATOM 1839 N N . GLY A 1 254 ? -2.571 28.813 -1.028 1.00 19.22 231 GLY A N 1
ATOM 1840 C CA . GLY A 1 254 ? -1.982 29.474 -2.159 1.00 17.83 231 GLY A CA 1
ATOM 1841 C C . GLY A 1 254 ? -0.975 30.520 -1.753 1.00 18.20 231 GLY A C 1
ATOM 1842 O O . GLY A 1 254 ? -0.795 30.774 -0.565 1.00 16.28 231 GLY A O 1
ATOM 1843 N N . ILE A 1 255 ? -0.337 31.140 -2.749 1.00 17.53 232 ILE A N 1
ATOM 1844 C CA . ILE A 1 255 ? 0.571 32.253 -2.523 1.00 17.82 232 ILE A CA 1
ATOM 1845 C C . ILE A 1 255 ? -0.136 33.582 -2.825 1.00 18.27 232 ILE A C 1
ATOM 1846 O O . ILE A 1 255 ? -1.120 33.610 -3.572 1.00 17.44 232 ILE A O 1
ATOM 1851 N N . THR A 1 256 ? 0.353 34.680 -2.245 1.00 18.12 233 THR A N 1
ATOM 1852 C CA . THR A 1 256 ? -0.197 35.988 -2.529 1.00 18.02 233 THR A CA 1
ATOM 1853 C C . THR A 1 256 ? 0.872 36.789 -3.258 1.00 17.93 233 THR A C 1
ATOM 1854 O O . THR A 1 256 ? 1.987 36.993 -2.747 1.00 18.82 233 THR A O 1
ATOM 1858 N N . LEU A 1 257 ? 0.511 37.303 -4.424 1.00 18.34 234 LEU A N 1
ATOM 1859 C CA . LEU A 1 257 ? 1.423 38.060 -5.262 1.00 17.54 234 LEU A CA 1
ATOM 1860 C C . LEU A 1 257 ? 0.919 39.473 -5.419 1.00 17.89 234 LEU A C 1
ATOM 1861 O O . LEU A 1 257 ? -0.265 39.694 -5.582 1.00 17.10 234 LEU A O 1
ATOM 1866 N N . ASN A 1 258 ? 1.799 40.450 -5.331 1.00 18.47 235 ASN A N 1
ATOM 1867 C CA . ASN A 1 258 ? 1.395 41.798 -5.639 1.00 19.40 235 ASN A CA 1
ATOM 1868 C C . ASN A 1 258 ? 1.705 42.098 -7.090 1.00 20.46 235 ASN A C 1
ATOM 1869 O O . ASN A 1 258 ? 2.256 41.268 -7.812 1.00 21.23 235 ASN A O 1
ATOM 1874 N N . GLY A 1 259 ? 1.305 43.280 -7.538 1.00 19.48 236 GLY A N 1
ATOM 1875 C CA . GLY A 1 259 ? 1.514 43.627 -8.918 1.00 21.68 236 GLY A CA 1
ATOM 1876 C C . GLY A 1 259 ? 0.551 44.716 -9.350 1.00 21.77 236 GLY A C 1
ATOM 1877 O O . GLY A 1 259 ? -0.653 44.645 -9.104 1.00 19.64 236 GLY A O 1
ATOM 1878 N N . ASP A 1 260 ? 1.110 45.705 -10.023 1.00 22.58 237 ASP A N 1
ATOM 1879 C CA . ASP A 1 260 ? 0.340 46.842 -10.470 1.00 22.35 237 ASP A CA 1
ATOM 1880 C C . ASP A 1 260 ? 0.018 46.809 -11.944 1.00 19.43 237 ASP A C 1
ATOM 1881 O O . ASP A 1 260 ? 0.621 46.079 -12.713 1.00 19.12 237 ASP A O 1
ATOM 1886 N N . ALA A 1 261 ? -0.992 47.580 -12.329 1.00 20.17 238 ALA A N 1
ATOM 1887 C CA . ALA A 1 261 ? -1.498 47.563 -13.682 1.00 18.84 238 ALA A CA 1
ATOM 1888 C C . ALA A 1 261 ? -0.602 48.441 -14.550 1.00 18.64 238 ALA A C 1
ATOM 1889 O O . ALA A 1 261 ? 0.177 49.299 -14.057 1.00 17.99 238 ALA A O 1
ATOM 1891 N N . THR A 1 262 ? -0.753 48.245 -15.851 1.00 19.39 239 THR A N 1
ATOM 1892 C CA . THR A 1 262 ? 0.048 48.949 -16.833 1.00 18.63 239 THR A CA 1
ATOM 1893 C C . THR A 1 262 ? -0.790 49.525 -17.965 1.00 20.43 239 THR A C 1
ATOM 1894 O O . THR A 1 262 ? -1.750 48.942 -18.419 1.00 19.55 239 THR A O 1
ATOM 1898 N N . LEU A 1 263 ? -0.389 50.700 -18.403 1.00 20.55 240 LEU A N 1
ATOM 1899 C CA . LEU A 1 263 ? -0.876 51.307 -19.604 1.00 21.54 240 LEU A CA 1
ATOM 1900 C C . LEU A 1 263 ? 0.318 51.826 -20.406 1.00 21.44 240 LEU A C 1
ATOM 1901 O O . LEU A 1 263 ? 1.317 52.250 -19.830 1.00 20.33 240 LEU A O 1
ATOM 1906 N N . PRO A 1 264 ? 0.190 51.891 -21.716 1.00 22.46 241 PRO A N 1
ATOM 1907 C CA . PRO A 1 264 ? 1.344 52.320 -22.525 1.00 23.60 241 PRO A CA 1
ATOM 1908 C C . PRO A 1 264 ? 1.593 53.810 -22.468 1.00 23.91 241 PRO A C 1
ATOM 1909 O O . PRO A 1 264 ? 0.658 54.614 -22.547 1.00 24.69 241 PRO A O 1
ATOM 1913 N N . TRP A 1 265 ? 2.843 54.198 -22.251 1.00 22.43 242 TRP A N 1
ATOM 1914 C CA . TRP A 1 265 ? 3.180 55.594 -22.215 1.00 21.22 242 TRP A CA 1
ATOM 1915 C C . TRP A 1 265 ? 2.773 56.322 -23.508 1.00 22.64 242 TRP A C 1
ATOM 1916 O O . TRP A 1 265 ? 2.219 57.420 -23.469 1.00 22.94 242 TRP A O 1
ATOM 1927 N N . ASP A 1 266 ? 3.054 55.694 -24.644 1.00 25.04 243 ASP A N 1
ATOM 1928 C CA . ASP A 1 266 ? 2.602 56.166 -25.958 1.00 25.60 243 ASP A CA 1
ATOM 1929 C C . ASP A 1 266 ? 1.612 55.136 -26.483 1.00 25.17 243 ASP A C 1
ATOM 1930 O O . ASP A 1 266 ? 1.999 54.053 -26.908 1.00 22.67 243 ASP A O 1
ATOM 1935 N N . PRO A 1 267 ? 0.320 55.469 -26.439 1.00 28.05 244 PRO A N 1
ATOM 1936 C CA . PRO A 1 267 ? -0.687 54.502 -26.818 1.00 28.80 244 PRO A CA 1
ATOM 1937 C C . PRO A 1 267 ? -0.570 54.046 -28.264 1.00 31.34 244 PRO A C 1
ATOM 1938 O O . PRO A 1 267 ? -1.083 52.992 -28.587 1.00 31.69 244 PRO A O 1
ATOM 1942 N N . GLU A 1 268 ? 0.131 54.802 -29.118 1.00 32.23 245 GLU A N 1
ATOM 1943 C CA . GLU A 1 268 ? 0.356 54.397 -30.532 1.00 33.22 245 GLU A CA 1
ATOM 1944 C C . GLU A 1 268 ? 1.597 53.547 -30.780 1.00 32.95 245 GLU A C 1
ATOM 1945 O O . GLU A 1 268 ? 1.825 53.122 -31.890 1.00 32.46 245 GLU A O 1
ATOM 1951 N N . ASP A 1 269 ? 2.443 53.349 -29.780 1.00 32.80 246 ASP A N 1
ATOM 1952 C CA . ASP A 1 269 ? 3.749 52.723 -30.018 1.00 30.51 246 ASP A CA 1
ATOM 1953 C C . ASP A 1 269 ? 3.682 51.237 -29.642 1.00 30.17 246 ASP A C 1
ATOM 1954 O O . ASP A 1 269 ? 3.422 50.887 -28.488 1.00 30.05 246 ASP A O 1
ATOM 1959 N N . PRO A 1 270 ? 3.874 50.356 -30.620 1.00 30.98 247 PRO A N 1
ATOM 1960 C CA . PRO A 1 270 ? 3.697 48.935 -30.324 1.00 29.37 247 PRO A CA 1
ATOM 1961 C C . PRO A 1 270 ? 4.709 48.381 -29.357 1.00 26.47 247 PRO A C 1
ATOM 1962 O O . PRO A 1 270 ? 4.433 47.389 -28.705 1.00 28.61 247 PRO A O 1
ATOM 1966 N N . ALA A 1 271 ? 5.876 49.000 -29.268 1.00 25.90 248 ALA A N 1
ATOM 1967 C CA . ALA A 1 271 ? 6.864 48.607 -28.281 1.00 25.83 248 ALA A CA 1
ATOM 1968 C C . ALA A 1 271 ? 6.404 48.933 -26.801 1.00 26.32 248 ALA A C 1
ATOM 1969 O O . ALA A 1 271 ? 6.719 48.200 -25.864 1.00 28.32 248 ALA A O 1
ATOM 1971 N N . ASP A 1 272 ? 5.665 50.011 -26.601 1.00 25.58 249 ASP A N 1
ATOM 1972 C CA . ASP A 1 272 ? 5.106 50.329 -25.270 1.00 25.36 249 ASP A CA 1
ATOM 1973 C C . ASP A 1 272 ? 3.974 49.409 -24.932 1.00 25.33 249 ASP A C 1
ATOM 1974 O O . ASP A 1 272 ? 3.839 48.981 -23.784 1.00 25.22 249 ASP A O 1
ATOM 1979 N N . ILE A 1 273 ? 3.151 49.098 -25.929 1.00 26.23 250 ILE A N 1
ATOM 1980 C CA . ILE A 1 273 ? 2.071 48.134 -25.754 1.00 26.58 250 ILE A CA 1
ATOM 1981 C C . ILE A 1 273 ? 2.632 46.766 -25.352 1.00 26.96 250 ILE A C 1
ATOM 1982 O O . ILE A 1 273 ? 2.109 46.119 -24.434 1.00 23.63 250 ILE A O 1
ATOM 1987 N N . GLU A 1 274 ? 3.685 46.325 -26.040 1.00 26.73 251 GLU A N 1
ATOM 1988 C CA . GLU A 1 274 ? 4.352 45.085 -25.685 1.00 28.02 251 GLU A CA 1
ATOM 1989 C C . GLU A 1 274 ? 4.974 45.187 -24.271 1.00 24.33 251 GLU A C 1
ATOM 1990 O O . GLU A 1 274 ? 4.844 44.273 -23.451 1.00 24.21 251 GLU A O 1
ATOM 1996 N N . ALA A 1 275 ? 5.589 46.322 -23.981 1.00 22.80 252 ALA A N 1
ATOM 1997 C CA . ALA A 1 275 ? 6.225 46.518 -22.678 1.00 24.57 252 ALA A CA 1
ATOM 1998 C C . ALA A 1 275 ? 5.221 46.486 -21.486 1.00 24.70 252 ALA A C 1
ATOM 1999 O O . ALA A 1 275 ? 5.602 46.115 -20.361 1.00 22.85 252 ALA A O 1
ATOM 2001 N N . CYS A 1 276 ? 3.948 46.809 -21.738 1.00 23.65 253 CYS A N 1
ATOM 2002 C CA . CYS A 1 276 ? 2.915 46.711 -20.711 1.00 22.36 253 CYS A CA 1
ATOM 2003 C C . CYS A 1 276 ? 2.730 45.287 -20.302 1.00 23.76 253 CYS A C 1
ATOM 2004 O O . CYS A 1 276 ? 2.474 45.029 -19.142 1.00 24.75 253 CYS A O 1
ATOM 2007 N N . ASP A 1 277 ? 2.839 44.346 -21.241 1.00 23.36 254 ASP A N 1
ATOM 2008 C CA . ASP A 1 277 ? 2.776 42.944 -20.867 1.00 22.58 254 ASP A CA 1
ATOM 2009 C C . ASP A 1 277 ? 4.061 42.500 -20.161 1.00 21.43 254 ASP A C 1
ATOM 2010 O O . ASP A 1 277 ? 4.036 41.695 -19.239 1.00 19.97 254 ASP A O 1
ATOM 2015 N N . ARG A 1 278 ? 5.180 42.971 -20.665 1.00 21.23 255 ARG A N 1
ATOM 2016 C CA . ARG A 1 278 ? 6.476 42.519 -20.198 1.00 22.61 255 ARG A CA 1
ATOM 2017 C C . ARG A 1 278 ? 6.676 42.933 -18.739 1.00 20.71 255 ARG A C 1
ATOM 2018 O O . ARG A 1 278 ? 7.226 42.183 -17.928 1.00 24.03 255 ARG A O 1
ATOM 2026 N N . LYS A 1 279 ? 6.245 44.140 -18.411 1.00 19.58 256 LYS A N 1
ATOM 2027 C CA . LYS A 1 279 ? 6.367 44.643 -17.060 1.00 19.97 256 LYS A CA 1
ATOM 2028 C C . LYS A 1 279 ? 5.632 43.726 -16.101 1.00 20.06 256 LYS A C 1
ATOM 2029 O O . LYS A 1 279 ? 6.117 43.392 -14.988 1.00 18.48 256 LYS A O 1
ATOM 2035 N N . ILE A 1 280 ? 4.434 43.331 -16.513 1.00 19.53 257 ILE A N 1
ATOM 2036 C CA . ILE A 1 280 ? 3.620 42.489 -15.652 1.00 20.18 257 ILE A CA 1
ATOM 2037 C C . ILE A 1 280 ? 4.264 41.106 -15.554 1.00 19.63 257 ILE A C 1
ATOM 2038 O O . ILE A 1 280 ? 4.182 40.463 -14.525 1.00 19.37 257 ILE A O 1
ATOM 2043 N N . GLU A 1 281 ? 4.896 40.657 -16.628 1.00 20.88 258 GLU A N 1
ATOM 2044 C CA . GLU A 1 281 ? 5.565 39.357 -16.589 1.00 22.15 258 GLU A CA 1
ATOM 2045 C C . GLU A 1 281 ? 6.752 39.350 -15.595 1.00 22.11 258 GLU A C 1
ATOM 2046 O O . GLU A 1 281 ? 6.927 38.359 -14.838 1.00 24.76 258 GLU A O 1
ATOM 2052 N N . PHE A 1 282 ? 7.519 40.445 -15.553 1.00 19.91 259 PHE A N 1
ATOM 2053 C CA . PHE A 1 282 ? 8.660 40.531 -14.643 1.00 20.58 259 PHE A CA 1
ATOM 2054 C C . PHE A 1 282 ? 8.232 40.704 -13.158 1.00 21.12 259 PHE A C 1
ATOM 2055 O O . PHE A 1 282 ? 8.951 40.288 -12.246 1.00 19.64 259 PHE A O 1
ATOM 2063 N N . ALA A 1 283 ? 7.049 41.285 -12.941 1.00 20.48 260 ALA A N 1
ATOM 2064 C CA . ALA A 1 283 ? 6.594 41.656 -11.606 1.00 20.18 260 ALA A CA 1
ATOM 2065 C C . ALA A 1 283 ? 5.802 40.522 -10.977 1.00 20.38 260 ALA A C 1
ATOM 2066 O O . ALA A 1 283 ? 5.969 40.258 -9.790 1.00 22.60 260 ALA A O 1
ATOM 2068 N N . ILE A 1 284 ? 4.961 39.865 -11.774 1.00 18.33 261 ILE A N 1
ATOM 2069 C CA . ILE A 1 284 ? 4.024 38.857 -11.311 1.00 17.38 261 ILE A CA 1
ATOM 2070 C C . ILE A 1 284 ? 4.282 37.465 -11.892 1.00 16.92 261 ILE A C 1
ATOM 2071 O O . ILE A 1 284 ? 4.348 36.470 -11.149 1.00 17.94 261 ILE A O 1
ATOM 2076 N N . SER A 1 285 ? 4.455 37.370 -13.195 1.00 17.88 262 SER A N 1
ATOM 2077 C CA . SER A 1 285 ? 4.569 36.046 -13.835 1.00 18.52 262 SER A CA 1
ATOM 2078 C C . SER A 1 285 ? 5.905 35.357 -13.452 1.00 18.39 262 SER A C 1
ATOM 2079 O O . SER A 1 285 ? 6.053 34.143 -13.552 1.00 18.46 262 SER A O 1
ATOM 2082 N N . TRP A 1 286 ? 6.862 36.154 -13.011 1.00 19.61 263 TRP A N 1
ATOM 2083 C CA . TRP A 1 286 ? 8.073 35.639 -12.344 1.00 18.45 263 TRP A CA 1
ATOM 2084 C C . TRP A 1 286 ? 7.691 34.485 -11.418 1.00 18.57 263 TRP A C 1
ATOM 2085 O O . TRP A 1 286 ?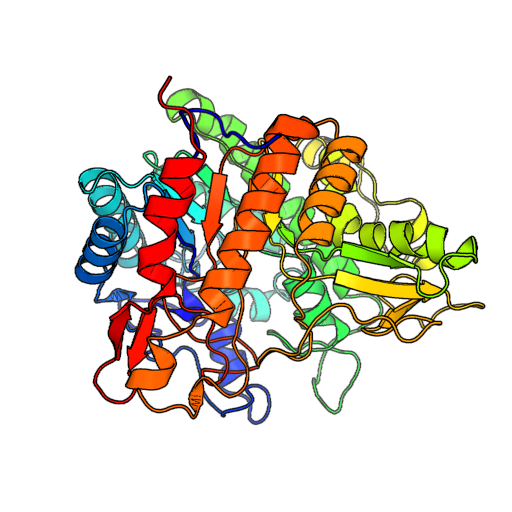 8.309 33.438 -11.456 1.00 19.87 263 TRP A O 1
ATOM 2096 N N . PHE A 1 287 ? 6.678 34.698 -10.583 1.00 17.15 264 PHE A N 1
ATOM 2097 C CA . PHE A 1 287 ? 6.179 33.707 -9.665 1.00 17.45 264 PHE A CA 1
ATOM 2098 C C . PHE A 1 287 ? 5.016 32.924 -10.214 1.00 17.74 264 PHE A C 1
ATOM 2099 O O . PHE A 1 287 ? 4.937 31.693 -10.014 1.00 17.80 264 PHE A O 1
ATOM 2107 N N . ALA A 1 288 ? 4.106 33.588 -10.921 1.00 18.45 265 ALA A N 1
ATOM 2108 C CA . ALA A 1 288 ? 2.891 32.851 -11.371 1.00 19.36 265 ALA A CA 1
ATOM 2109 C C . ALA A 1 288 ? 3.125 31.850 -12.529 1.00 19.03 265 ALA A C 1
ATOM 2110 O O . ALA A 1 288 ? 2.465 30.799 -12.590 1.00 20.40 265 ALA A O 1
ATOM 2112 N N . ASP A 1 289 ? 4.014 32.154 -13.456 1.00 18.76 266 ASP A N 1
ATOM 2113 C CA . ASP A 1 289 ? 4.288 31.201 -14.536 1.00 19.02 266 ASP A CA 1
ATOM 2114 C C . ASP A 1 289 ? 4.874 29.894 -13.977 1.00 21.05 266 ASP A C 1
ATOM 2115 O O . ASP A 1 289 ? 4.396 28.807 -14.350 1.00 22.66 266 ASP A O 1
ATOM 2120 N N . PRO A 1 290 ? 5.810 29.963 -13.022 1.00 18.63 267 PRO A N 1
ATOM 2121 C CA . PRO A 1 290 ? 6.218 28.666 -12.447 1.00 18.41 267 PRO A CA 1
ATOM 2122 C C . PRO A 1 290 ? 5.081 27.911 -11.784 1.00 18.38 267 PRO A C 1
ATOM 2123 O O . PRO A 1 290 ? 4.949 26.699 -11.924 1.00 20.85 267 PRO A O 1
ATOM 2127 N N . ILE A 1 291 ? 4.228 28.623 -11.093 1.00 18.59 268 ILE A N 1
ATOM 2128 C CA . ILE A 1 291 ? 3.170 28.029 -10.330 1.00 18.34 268 ILE A CA 1
ATOM 2129 C C . ILE A 1 291 ? 2.061 27.446 -11.206 1.00 19.78 268 ILE A C 1
ATOM 2130 O O . ILE A 1 291 ? 1.429 26.461 -10.816 1.00 21.34 268 ILE A O 1
ATOM 2135 N N . TYR A 1 292 ? 1.802 28.048 -12.372 1.00 19.01 269 TYR A N 1
ATOM 2136 C CA . TYR A 1 292 ? 0.748 27.531 -13.247 1.00 21.71 269 TYR A CA 1
ATOM 2137 C C . TYR A 1 292 ? 1.298 26.694 -14.410 1.00 23.17 269 TYR A C 1
ATOM 2138 O O . TYR A 1 292 ? 0.581 25.823 -14.914 1.00 23.87 269 TYR A O 1
ATOM 2147 N N . PHE A 1 293 ? 2.517 26.983 -14.858 1.00 21.94 270 PHE A N 1
ATOM 2148 C CA . PHE A 1 293 ? 3.047 26.372 -16.082 1.00 23.11 270 PHE A CA 1
ATOM 2149 C C . PHE A 1 293 ? 4.360 25.642 -15.837 1.00 25.58 270 PHE A C 1
ATOM 2150 O O . PHE A 1 293 ? 4.794 24.924 -16.686 1.00 24.04 270 PHE A O 1
ATOM 2158 N N . GLY A 1 294 ? 5.010 25.794 -14.688 1.00 25.60 271 GLY A N 1
ATOM 2159 C CA . GLY A 1 294 ? 6.300 25.136 -14.481 1.00 24.62 271 GLY A CA 1
ATOM 2160 C C . GLY A 1 294 ? 7.511 25.689 -15.252 1.00 23.98 271 GLY A C 1
ATOM 2161 O O . GLY A 1 294 ? 8.515 25.003 -15.404 1.00 25.12 271 GLY A O 1
ATOM 2162 N N . LYS A 1 295 ? 7.480 26.957 -15.610 1.00 24.26 272 LYS A N 1
ATOM 2163 C CA . LYS A 1 295 ? 8.630 27.620 -16.180 1.00 25.59 272 LYS A CA 1
ATOM 2164 C C . LYS A 1 295 ? 8.520 29.097 -15.878 1.00 25.63 272 LYS A C 1
ATOM 2165 O O . LYS A 1 295 ? 7.432 29.626 -15.648 1.00 23.96 272 LYS A O 1
ATOM 2171 N N . TYR A 1 296 ? 9.641 29.784 -15.956 1.00 24.09 273 TYR A N 1
ATOM 2172 C CA . TYR A 1 296 ? 9.645 31.244 -15.874 1.00 25.17 273 TYR A CA 1
ATOM 2173 C C . TYR A 1 296 ? 9.158 31.859 -17.209 1.00 25.65 273 TYR A C 1
ATOM 2174 O O . TYR A 1 296 ? 9.198 31.200 -18.240 1.00 28.96 273 TYR A O 1
ATOM 2183 N N . PRO A 1 297 ? 8.686 33.118 -17.191 1.00 25.23 274 PRO A N 1
ATOM 2184 C CA . PRO A 1 297 ? 8.359 33.800 -18.454 1.00 25.61 274 PRO A CA 1
ATOM 2185 C C . PRO A 1 297 ? 9.527 33.851 -19.427 1.00 26.74 274 PRO A C 1
ATOM 2186 O O . PRO A 1 297 ? 10.617 34.178 -19.027 1.00 25.36 274 PRO A O 1
ATOM 2190 N N . ASP A 1 298 ? 9.277 33.597 -20.704 1.00 29.44 275 ASP A N 1
ATOM 2191 C CA . ASP A 1 298 ? 10.341 33.624 -21.720 1.00 29.33 275 ASP A CA 1
ATOM 2192 C C . ASP A 1 298 ? 11.055 34.985 -21.757 1.00 27.79 275 ASP A C 1
ATOM 2193 O O . ASP A 1 298 ? 12.265 35.053 -21.999 1.00 25.44 275 ASP A O 1
ATOM 2198 N N . SER A 1 299 ? 10.305 36.062 -21.524 1.00 25.75 276 SER A N 1
ATOM 2199 C CA . SER A 1 299 ? 10.882 37.420 -21.520 1.00 26.92 276 SER A CA 1
ATOM 2200 C C . SER A 1 299 ? 11.914 37.575 -20.422 1.00 26.06 276 SER A C 1
ATOM 2201 O O . SER A 1 299 ? 12.921 38.273 -20.612 1.00 25.59 276 SER A O 1
ATOM 2204 N N . MET A 1 300 ? 11.709 36.895 -19.293 1.00 25.29 277 MET A N 1
ATOM 2205 C CA . MET A 1 300 ? 12.691 36.962 -18.207 1.00 24.30 277 MET A CA 1
ATOM 2206 C C . MET A 1 300 ? 13.956 36.119 -18.525 1.00 24.47 277 MET A C 1
ATOM 2207 O O . MET A 1 300 ? 15.089 36.574 -18.321 1.00 24.02 277 MET A O 1
ATOM 2212 N N . ARG A 1 301 ? 13.750 34.884 -18.956 1.00 25.57 278 ARG A N 1
ATOM 2213 C CA . ARG A 1 301 ? 14.853 34.024 -19.445 1.00 28.76 278 ARG A CA 1
ATOM 2214 C C . ARG A 1 301 ? 15.746 34.772 -20.472 1.00 30.26 278 ARG A C 1
ATOM 2215 O O . ARG A 1 301 ? 16.966 34.688 -20.437 1.00 30.15 278 ARG A O 1
ATOM 2223 N N . LYS A 1 302 ? 15.121 35.521 -21.368 1.00 30.27 279 LYS A N 1
ATOM 2224 C CA . LYS A 1 302 ? 15.837 36.208 -22.420 1.00 31.57 279 LYS A CA 1
ATOM 2225 C C . LYS A 1 302 ? 16.723 37.284 -21.857 1.00 30.06 279 LYS A C 1
ATOM 2226 O O . LYS A 1 302 ? 17.876 37.381 -22.228 1.00 29.73 279 LYS A O 1
ATOM 2232 N N . GLN A 1 303 ? 16.173 38.143 -21.017 1.00 26.03 280 GLN A N 1
ATOM 2233 C CA . GLN A 1 303 ? 16.962 39.230 -20.457 1.00 25.71 280 GLN A CA 1
ATOM 2234 C C . GLN A 1 303 ? 18.001 38.779 -19.396 1.00 25.94 280 GLN A C 1
ATOM 2235 O O . GLN A 1 303 ? 19.075 39.303 -19.355 1.00 26.00 280 GLN A O 1
ATOM 2241 N N . LEU A 1 304 ? 17.659 37.834 -18.530 1.00 25.20 281 LEU A N 1
ATOM 2242 C CA . LEU A 1 304 ? 18.485 37.527 -17.364 1.00 25.59 281 LEU A CA 1
ATOM 2243 C C . LEU A 1 304 ? 19.439 36.372 -17.615 1.00 26.70 281 LEU A C 1
ATOM 2244 O O . LEU A 1 304 ? 20.370 36.185 -16.860 1.00 26.05 281 LEU A O 1
ATOM 2249 N N . GLY A 1 305 ? 19.157 35.572 -18.636 1.00 29.26 282 GLY A N 1
ATOM 2250 C CA . GLY A 1 305 ? 19.944 34.401 -18.958 1.00 29.23 282 GLY A CA 1
ATOM 2251 C C . GLY A 1 305 ? 20.286 33.561 -17.740 1.00 30.46 282 GLY A C 1
ATOM 2252 O O . GLY A 1 305 ? 19.379 33.134 -16.985 1.00 29.11 282 GLY A O 1
ATOM 2253 N N A ASP A 1 306 ? 21.553 33.239 -17.544 0.50 28.21 283 ASP A N 1
ATOM 2254 N N B ASP A 1 306 ? 21.610 33.387 -17.560 0.50 30.17 283 ASP A N 1
ATOM 2255 C CA A ASP A 1 306 ? 21.891 32.276 -16.516 0.50 27.30 283 ASP A CA 1
ATOM 2256 C CA B ASP A 1 306 ? 22.231 32.505 -16.559 0.50 31.02 283 ASP A CA 1
ATOM 2257 C C A ASP A 1 306 ? 21.890 32.915 -15.122 0.50 27.70 283 ASP A C 1
ATOM 2258 C C B ASP A 1 306 ? 21.874 32.927 -15.158 0.50 29.60 283 ASP A C 1
ATOM 2259 O O A ASP A 1 306 ? 22.173 32.218 -14.158 0.50 25.81 283 ASP A O 1
ATOM 2260 O O B ASP A 1 306 ? 21.855 32.097 -14.248 0.50 27.99 283 ASP A O 1
ATOM 2269 N N . ARG A 1 307 ? 21.574 34.215 -14.999 1.00 27.06 284 ARG A N 1
ATOM 2270 C CA . ARG A 1 307 ? 21.273 34.787 -13.665 1.00 27.82 284 ARG A CA 1
ATOM 2271 C C . ARG A 1 307 ? 19.927 34.343 -13.103 1.00 26.70 284 ARG A C 1
ATOM 2272 O O . ARG A 1 307 ? 19.683 34.455 -11.926 1.00 29.71 284 ARG A O 1
ATOM 2280 N N . LEU A 1 308 ? 19.063 33.837 -13.968 1.00 27.84 285 LEU A N 1
ATOM 2281 C CA . LEU A 1 308 ? 17.784 33.269 -13.564 1.00 26.14 285 LEU A CA 1
ATOM 2282 C C . LEU A 1 308 ? 17.954 31.783 -13.402 1.00 25.77 285 LEU A C 1
ATOM 2283 O O . LEU A 1 308 ? 18.261 31.113 -14.358 1.00 25.18 285 LEU A O 1
ATOM 2288 N N . PRO A 1 309 ? 17.718 31.264 -12.196 1.00 25.58 286 PRO A N 1
ATOM 2289 C CA . PRO A 1 309 ? 17.977 29.851 -12.035 1.00 26.97 286 PRO A CA 1
ATOM 2290 C C . PRO A 1 309 ? 17.048 28.981 -12.842 1.00 30.14 286 PRO A C 1
ATOM 2291 O O . PRO A 1 309 ? 16.034 29.458 -13.376 1.00 31.02 286 PRO A O 1
ATOM 2295 N N . GLU A 1 310 ? 17.380 27.704 -12.922 1.00 29.91 287 GLU A N 1
ATOM 2296 C CA . GLU A 1 310 ? 16.523 26.745 -13.581 1.00 33.79 287 GLU A CA 1
ATOM 2297 C C . GLU A 1 310 ? 16.024 25.732 -12.618 1.00 31.18 287 GLU A C 1
ATOM 2298 O O . GLU A 1 310 ? 16.747 25.328 -11.715 1.00 34.41 287 GLU A O 1
ATOM 2304 N N . PHE A 1 311 ? 14.777 25.328 -12.798 1.00 28.55 288 PHE A N 1
ATOM 2305 C CA . PHE A 1 311 ? 14.201 24.297 -11.980 1.00 31.31 288 PHE A CA 1
ATOM 2306 C C . PHE A 1 311 ? 14.693 22.961 -12.506 1.00 31.98 288 PHE A C 1
ATOM 2307 O O . PHE A 1 311 ? 14.824 22.802 -13.697 1.00 30.86 288 PHE A O 1
ATOM 2315 N N . THR A 1 312 ? 14.912 22.004 -11.626 1.00 33.48 289 THR A N 1
ATOM 2316 C CA . THR A 1 312 ? 15.094 20.599 -12.040 1.00 36.16 289 THR A CA 1
ATOM 2317 C C . THR A 1 312 ? 13.720 19.995 -12.358 1.00 36.90 289 THR A C 1
ATOM 2318 O O . THR A 1 312 ? 12.682 20.603 -12.050 1.00 32.93 289 THR A O 1
ATOM 2322 N N . PRO A 1 313 ? 13.700 18.811 -13.002 1.00 40.62 290 PRO A N 1
ATOM 2323 C CA . PRO A 1 313 ? 12.430 18.145 -13.271 1.00 38.23 290 PRO A CA 1
ATOM 2324 C C . PRO A 1 313 ? 11.606 17.862 -12.033 1.00 38.05 290 PRO A C 1
ATOM 2325 O O . PRO A 1 313 ? 10.369 17.950 -12.106 1.00 33.83 290 PRO A O 1
ATOM 2329 N N . GLU A 1 314 ? 12.257 17.525 -10.915 1.00 34.69 291 GLU A N 1
ATOM 2330 C CA . GLU A 1 314 ? 11.532 17.293 -9.678 1.00 37.22 291 GLU A CA 1
ATOM 2331 C C . GLU A 1 314 ? 10.914 18.623 -9.161 1.00 32.85 291 GLU A C 1
ATOM 2332 O O . GLU A 1 314 ? 9.780 18.660 -8.664 1.00 29.62 291 GLU A O 1
ATOM 2338 N N . GLU A 1 315 ? 11.675 19.694 -9.273 1.00 30.36 292 GLU A N 1
ATOM 2339 C CA . GLU A 1 315 ? 11.191 21.023 -8.871 1.00 29.40 292 GLU A CA 1
ATOM 2340 C C . GLU A 1 315 ? 10.010 21.481 -9.726 1.00 28.74 292 GLU A C 1
ATOM 2341 O O . GLU A 1 315 ? 9.025 21.980 -9.166 1.00 26.31 292 GLU A O 1
ATOM 2347 N N . VAL A 1 316 ? 10.080 21.264 -11.048 1.00 27.52 293 VAL A N 1
ATOM 2348 C CA . VAL A 1 316 ? 8.965 21.596 -11.963 1.00 28.98 293 VAL A CA 1
ATOM 2349 C C . VAL A 1 316 ? 7.732 20.887 -11.516 1.00 27.81 293 VAL A C 1
ATOM 2350 O O . VAL A 1 316 ? 6.696 21.498 -11.404 1.00 27.66 293 VAL A O 1
ATOM 2354 N N . ALA A 1 317 ? 7.828 19.589 -11.253 1.00 28.47 294 ALA A N 1
ATOM 2355 C CA . ALA A 1 317 ? 6.646 18.840 -10.830 1.00 32.92 294 ALA A CA 1
ATOM 2356 C C . ALA A 1 317 ? 6.055 19.350 -9.508 1.00 34.29 294 ALA A C 1
ATOM 2357 O O . ALA A 1 317 ? 4.828 19.380 -9.309 1.00 31.75 294 ALA A O 1
ATOM 2359 N N . LEU A 1 318 ? 6.950 19.725 -8.599 1.00 32.70 295 LEU A N 1
ATOM 2360 C CA . LEU A 1 318 ? 6.553 20.279 -7.303 1.00 31.97 295 LEU A CA 1
ATOM 2361 C C . LEU A 1 318 ? 5.849 21.654 -7.426 1.00 27.52 295 LEU A C 1
ATOM 2362 O O . LEU A 1 318 ? 4.795 21.869 -6.850 1.00 27.20 295 LEU A O 1
ATOM 2367 N N . VAL A 1 319 ? 6.477 22.576 -8.149 1.00 25.12 296 VAL A N 1
ATOM 2368 C CA . VAL A 1 319 ? 6.010 23.950 -8.231 1.00 24.38 296 VAL A CA 1
ATOM 2369 C C . VAL A 1 319 ? 4.765 24.102 -9.138 1.00 23.29 296 VAL A C 1
ATOM 2370 O O . VAL A 1 319 ? 3.859 24.851 -8.846 1.00 22.46 296 VAL A O 1
ATOM 2374 N N . LYS A 1 320 ? 4.755 23.406 -10.255 1.00 23.52 297 LYS A N 1
ATOM 2375 C CA . LYS A 1 320 ? 3.639 23.494 -11.193 1.00 25.12 297 LYS A CA 1
ATOM 2376 C C . LYS A 1 320 ? 2.401 22.933 -10.557 1.00 24.87 297 LYS A C 1
ATOM 2377 O O . LYS A 1 320 ? 2.464 21.872 -9.972 1.00 24.80 297 LYS A O 1
ATOM 2383 N N . GLY A 1 321 ? 1.301 23.691 -10.598 1.00 20.94 298 GLY A N 1
ATOM 2384 C CA . GLY A 1 321 ? 0.058 23.290 -9.949 1.00 20.86 298 GLY A CA 1
ATOM 2385 C C . GLY A 1 321 ? -0.010 23.612 -8.459 1.00 21.25 298 GLY A C 1
ATOM 2386 O O . GLY A 1 321 ? -0.895 23.131 -7.778 1.00 21.22 298 GLY A O 1
ATOM 2387 N N . SER A 1 322 ? 0.899 24.452 -7.935 1.00 21.78 299 SER A N 1
ATOM 2388 C CA . SER A 1 322 ? 0.972 24.659 -6.467 1.00 20.61 299 SER A CA 1
ATOM 2389 C C . SER A 1 322 ? 0.094 25.782 -5.882 1.00 21.71 299 SER A C 1
ATOM 2390 O O . SER A 1 322 ? 0.316 26.177 -4.713 1.00 19.75 299 SER A O 1
ATOM 2393 N N . ASN A 1 323 ? -0.908 26.271 -6.624 1.00 19.60 300 ASN A N 1
ATOM 2394 C CA . ASN A 1 323 ? -1.913 27.208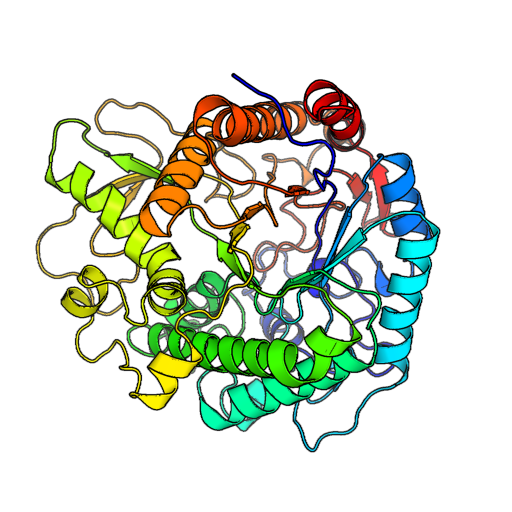 -6.049 1.00 20.29 300 ASN A CA 1
ATOM 2395 C C . ASN A 1 323 ? -3.267 26.540 -6.090 1.00 21.72 300 ASN A C 1
ATOM 2396 O O . ASN A 1 323 ? -3.723 26.200 -7.217 1.00 21.97 300 ASN A O 1
ATOM 2401 N N . ASP A 1 324 ? -3.945 26.412 -4.939 1.00 19.48 301 ASP A N 1
ATOM 2402 C CA . ASP A 1 324 ? -5.396 26.077 -4.910 1.00 20.32 301 ASP A CA 1
ATOM 2403 C C . ASP A 1 324 ? -6.248 27.298 -5.344 1.00 21.60 301 ASP A C 1
ATOM 2404 O O . ASP A 1 324 ? -7.331 27.150 -5.911 1.00 21.26 301 ASP A O 1
ATOM 2409 N N . PHE A 1 325 ? -5.789 28.499 -5.004 1.00 20.74 302 PHE A N 1
ATOM 2410 C CA . PHE A 1 325 ? -6.388 29.733 -5.423 1.00 20.25 302 PHE A CA 1
ATOM 2411 C C . PHE A 1 325 ? -5.297 30.731 -5.712 1.00 20.57 302 PHE A C 1
ATOM 2412 O O . PHE A 1 325 ? -4.150 30.505 -5.325 1.00 22.00 302 PHE A O 1
ATOM 2420 N N . TYR A 1 326 ? -5.639 31.839 -6.377 1.00 20.48 303 TYR A N 1
ATOM 2421 C CA . TYR A 1 326 ? -4.677 32.910 -6.652 1.00 18.98 303 TYR A CA 1
ATOM 2422 C C . TYR A 1 326 ? -4.891 34.021 -5.601 1.00 19.71 303 TYR A C 1
ATOM 2423 O O . TYR A 1 326 ? -5.981 34.595 -5.511 1.00 18.26 303 TYR A O 1
ATOM 2432 N N . GLY A 1 327 ? -3.887 34.275 -4.767 1.00 16.41 304 GLY A N 1
ATOM 2433 C CA . GLY A 1 327 ? -3.946 35.370 -3.836 1.00 17.13 304 GLY A CA 1
ATOM 2434 C C . GLY A 1 327 ? -3.408 36.627 -4.497 1.00 17.91 304 GLY A C 1
ATOM 2435 O O . GLY A 1 327 ? -2.277 36.621 -5.040 1.00 17.44 304 GLY A O 1
ATOM 2436 N N . MET A 1 328 ? -4.188 37.709 -4.480 1.00 17.17 305 MET A N 1
ATOM 2437 C CA . MET A 1 328 ? -3.806 38.940 -5.210 1.00 17.89 305 MET A CA 1
ATOM 2438 C C . MET A 1 328 ? -3.753 40.149 -4.276 1.00 18.61 305 MET A C 1
ATOM 2439 O O . MET A 1 328 ? -4.736 40.466 -3.606 1.00 17.12 305 MET A O 1
ATOM 2444 N N . ASN A 1 329 ? -2.594 40.809 -4.248 1.00 18.20 306 ASN A N 1
ATOM 2445 C CA . ASN A 1 329 ? -2.487 42.151 -3.717 1.00 18.61 306 ASN A CA 1
ATOM 2446 C C . ASN A 1 329 ? -2.352 43.138 -4.873 1.00 17.92 306 ASN A C 1
ATOM 2447 O O . ASN A 1 329 ? -1.620 42.890 -5.862 1.00 20.53 306 ASN A O 1
ATOM 2452 N N . HIS A 1 330 ? -3.054 44.252 -4.746 1.00 16.52 307 HIS A N 1
ATOM 2453 C CA . HIS A 1 330 ? -3.090 45.244 -5.813 1.00 15.80 307 HIS A CA 1
ATOM 2454 C C . HIS A 1 330 ? -3.400 46.633 -5.301 1.00 16.49 307 HIS A C 1
ATOM 2455 O O . HIS A 1 330 ? -4.236 46.817 -4.388 1.00 16.80 307 HIS A O 1
ATOM 2462 N N . TYR A 1 331 ? -2.705 47.626 -5.857 1.00 16.97 308 TYR A N 1
ATOM 2463 C CA . TYR A 1 331 ? -2.767 48.981 -5.361 1.00 17.70 308 TYR A CA 1
ATOM 2464 C C . TYR A 1 331 ? -2.906 50.090 -6.446 1.00 17.66 308 TYR A C 1
ATOM 2465 O O . TYR A 1 331 ? -3.664 51.049 -6.244 1.00 18.19 308 TYR A O 1
ATOM 2474 N N . THR A 1 332 ? -2.146 50.008 -7.544 1.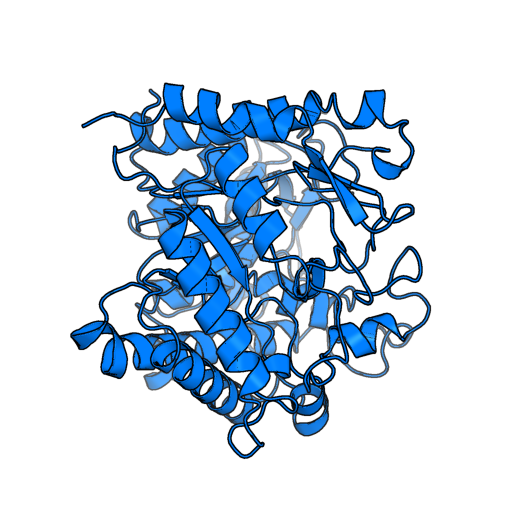00 17.79 309 THR A N 1
ATOM 2475 C CA . THR A 1 332 ? -2.000 51.145 -8.478 1.00 17.29 309 THR A CA 1
ATOM 2476 C C . THR A 1 332 ? -1.772 50.688 -9.901 1.00 17.78 309 THR A C 1
ATOM 2477 O O . THR A 1 332 ? -1.896 49.500 -10.233 1.00 16.71 309 THR A O 1
ATOM 2481 N N . ALA A 1 333 ? -1.424 51.662 -10.736 1.00 18.59 310 ALA A N 1
ATOM 2482 C CA . ALA A 1 333 ? -1.090 51.470 -12.111 1.00 19.02 310 ALA A CA 1
ATOM 2483 C C . ALA A 1 333 ? 0.026 52.428 -12.531 1.00 18.22 310 ALA A C 1
ATOM 2484 O O . ALA A 1 333 ? 0.204 53.490 -11.934 1.00 17.52 310 ALA A O 1
ATOM 2486 N N . ASN A 1 334 ? 0.719 52.060 -13.609 1.00 18.74 311 ASN A N 1
ATOM 2487 C CA . ASN A 1 334 ? 1.744 52.903 -14.185 1.00 19.01 311 ASN A CA 1
ATOM 2488 C C . ASN A 1 334 ? 1.669 52.950 -15.671 1.00 19.28 311 ASN A C 1
ATOM 2489 O O . ASN A 1 334 ? 1.344 51.968 -16.334 1.00 19.91 311 ASN A O 1
ATOM 2494 N N . TYR A 1 335 ? 2.014 54.097 -16.230 1.00 19.84 312 TYR A N 1
ATOM 2495 C CA . TYR A 1 335 ? 2.349 54.122 -17.640 1.00 20.38 312 TYR A CA 1
ATOM 2496 C C . TYR A 1 335 ? 3.731 53.513 -17.883 1.00 19.96 312 TYR A C 1
ATOM 2497 O O . TYR A 1 335 ? 4.643 53.783 -17.123 1.00 19.50 312 TYR A O 1
ATOM 2506 N N . ILE A 1 336 ? 3.868 52.714 -18.942 1.00 19.93 313 ILE A N 1
ATOM 2507 C CA . ILE A 1 336 ? 5.088 51.984 -19.249 1.00 20.89 313 ILE A CA 1
ATOM 2508 C C . ILE A 1 336 ? 5.716 52.503 -20.560 1.00 23.69 313 ILE A C 1
ATOM 2509 O O . ILE A 1 336 ? 5.079 52.495 -21.659 1.00 21.29 313 ILE A O 1
ATOM 2514 N N . LYS A 1 337 ? 6.982 52.906 -20.462 1.00 24.24 314 LYS A N 1
ATOM 2515 C CA . LYS A 1 337 ? 7.725 53.409 -21.581 1.00 25.25 314 LYS A CA 1
ATOM 2516 C C . LYS A 1 337 ? 8.911 52.453 -21.803 1.00 26.71 314 LYS A C 1
ATOM 2517 O O . LYS A 1 337 ? 9.764 52.317 -20.921 1.00 25.28 314 LYS A O 1
ATOM 2523 N N . HIS A 1 338 ? 8.930 51.777 -22.964 1.00 25.46 315 HIS A N 1
ATOM 2524 C CA . HIS A 1 338 ? 9.987 50.815 -23.347 1.00 27.09 315 HIS A CA 1
ATOM 2525 C C . HIS A 1 338 ? 11.320 51.529 -23.432 1.00 27.10 315 HIS A C 1
ATOM 2526 O O . HIS A 1 338 ? 11.380 52.726 -23.651 1.00 26.23 315 HIS A O 1
ATOM 2533 N N . LYS A 1 339 ? 12.379 50.806 -23.134 1.00 28.42 316 LYS A N 1
ATOM 2534 C CA . LYS A 1 339 ? 13.727 51.316 -23.338 1.00 31.41 316 LYS A CA 1
ATOM 2535 C C . LYS A 1 339 ? 14.382 50.475 -24.407 1.00 30.18 316 LYS A C 1
ATOM 2536 O O . LYS A 1 339 ? 14.064 49.322 -24.562 1.00 32.62 316 LYS A O 1
ATOM 2542 N N . THR A 1 340 ? 15.325 51.023 -25.139 1.00 34.84 317 THR A N 1
ATOM 2543 C CA . THR A 1 340 ? 16.030 50.169 -26.105 1.00 40.00 317 THR A CA 1
ATOM 2544 C C . THR A 1 340 ? 17.462 49.881 -25.673 1.00 40.19 317 THR A C 1
ATOM 2545 O O . THR A 1 340 ? 17.984 50.492 -24.742 1.00 36.20 317 THR A O 1
ATOM 2549 N N . GLY A 1 341 ? 18.069 48.920 -26.346 1.00 41.37 318 GLY A N 1
ATOM 2550 C CA . GLY A 1 341 ? 19.429 48.533 -26.027 1.00 43.98 318 GLY A CA 1
ATOM 2551 C C . GLY A 1 341 ? 19.431 47.491 -24.930 1.00 44.09 318 GLY A C 1
ATOM 2552 O O . GLY A 1 341 ? 18.402 46.873 -24.660 1.00 42.60 318 GLY A O 1
ATOM 2553 N N . VAL A 1 342 ? 20.587 47.291 -24.304 1.00 40.52 319 VAL A N 1
ATOM 2554 C CA . VAL A 1 342 ? 20.738 46.237 -23.304 1.00 41.01 319 VAL A CA 1
ATOM 2555 C C . VAL A 1 342 ? 20.520 46.854 -21.941 1.00 34.10 319 VAL A C 1
ATOM 2556 O O . VAL A 1 342 ? 21.132 47.857 -21.629 1.00 31.80 319 VAL A O 1
ATOM 2560 N N . PRO A 1 343 ? 19.631 46.267 -21.113 1.00 31.61 320 PRO A N 1
ATOM 2561 C CA . PRO A 1 343 ? 19.439 46.853 -19.764 1.00 33.18 320 PRO A CA 1
ATOM 2562 C C . PRO A 1 343 ? 20.636 46.587 -18.806 1.00 30.80 320 PRO A C 1
ATOM 2563 O O . PRO A 1 343 ? 21.330 45.590 -18.967 1.00 26.56 320 PRO A O 1
ATOM 2567 N N . PRO A 1 344 ? 20.850 47.448 -17.809 1.00 31.08 321 PRO A N 1
ATOM 2568 C CA . PRO A 1 344 ? 21.878 47.072 -16.789 1.00 31.36 321 PRO A CA 1
ATOM 2569 C C . PRO A 1 344 ? 21.617 45.715 -16.086 1.00 31.89 321 PRO A C 1
ATOM 2570 O O . PRO A 1 344 ? 20.454 45.262 -15.972 1.00 27.01 321 PRO A O 1
ATOM 2574 N N . GLU A 1 345 ? 22.672 45.076 -15.564 1.00 29.43 322 GLU A N 1
ATOM 2575 C CA . GLU A 1 345 ? 22.494 43.797 -14.902 1.00 27.59 322 GLU A CA 1
ATOM 2576 C C . GLU A 1 345 ? 21.630 43.890 -13.636 1.00 26.57 322 GLU A C 1
ATOM 2577 O O . GLU A 1 345 ? 20.954 42.919 -13.297 1.00 27.55 322 GLU A O 1
ATOM 2583 N N . ASP A 1 346 ? 21.596 45.062 -12.998 1.00 25.93 323 ASP A N 1
ATOM 2584 C CA . ASP A 1 346 ? 20.789 45.281 -11.803 1.00 26.81 323 ASP A CA 1
ATOM 2585 C C . ASP A 1 346 ? 19.307 45.507 -12.138 1.00 25.14 323 ASP A C 1
ATOM 2586 O O . ASP A 1 346 ? 18.523 45.730 -11.237 1.00 22.73 323 ASP A O 1
ATOM 2591 N N . ASP A 1 347 ? 18.950 45.538 -13.424 1.00 25.27 324 ASP A N 1
ATOM 2592 C CA . ASP A 1 347 ? 17.573 45.856 -13.841 1.00 24.85 324 ASP A CA 1
ATOM 2593 C C . ASP A 1 347 ? 16.618 44.718 -13.472 1.00 22.96 324 ASP A C 1
ATOM 2594 O O . ASP A 1 347 ? 16.909 43.552 -13.721 1.00 22.65 324 ASP A O 1
ATOM 2599 N N . PHE A 1 348 ? 15.495 45.071 -12.860 1.00 21.91 325 PHE A N 1
ATOM 2600 C CA . PHE A 1 348 ? 14.447 44.076 -12.513 1.00 22.66 325 PHE A CA 1
ATOM 2601 C C . PHE A 1 348 ? 13.085 44.360 -13.186 1.00 23.18 325 PHE A C 1
ATOM 2602 O O . PHE A 1 348 ? 12.177 43.558 -13.116 1.00 22.08 325 PHE A O 1
ATOM 2610 N N . LEU A 1 349 ? 12.938 45.522 -13.772 1.00 22.67 326 LEU A N 1
ATOM 2611 C CA . LEU A 1 349 ? 11.639 45.892 -14.377 1.00 24.50 326 LEU A CA 1
ATOM 2612 C C . LEU A 1 349 ? 11.346 45.232 -15.701 1.00 24.14 326 LEU A C 1
ATOM 2613 O O . LEU A 1 349 ? 10.173 44.981 -16.018 1.00 24.82 326 LEU A O 1
ATOM 2618 N N . GLY A 1 350 ? 12.399 44.958 -16.479 1.00 23.11 327 GLY A N 1
ATOM 2619 C CA . GLY A 1 350 ? 12.272 44.349 -17.817 1.00 24.30 327 GLY A CA 1
ATOM 2620 C C . GLY A 1 350 ? 12.590 45.369 -18.905 1.00 25.40 327 GLY A C 1
ATOM 2621 O O . GLY A 1 350 ? 11.953 45.390 -19.948 1.00 26.25 327 GLY A O 1
ATOM 2622 N N . ASN A 1 351 ? 13.569 46.234 -18.655 1.00 28.19 328 ASN A N 1
ATOM 2623 C CA . ASN A 1 351 ? 14.069 47.190 -19.669 1.00 26.81 328 ASN A CA 1
ATOM 2624 C C . ASN A 1 351 ? 12.996 48.200 -20.128 1.00 26.40 328 ASN A C 1
ATOM 2625 O O . ASN A 1 351 ? 12.610 48.306 -21.308 1.00 23.41 328 ASN A O 1
ATOM 2630 N N . LEU A 1 352 ? 12.512 48.941 -19.143 1.00 24.02 329 LEU A N 1
ATOM 2631 C CA . LEU A 1 352 ? 11.383 49.826 -19.313 1.00 23.36 329 LEU A CA 1
ATOM 2632 C C . LEU A 1 352 ? 11.356 50.763 -18.109 1.00 24.84 329 LEU A C 1
ATOM 2633 O O . LEU A 1 352 ? 12.060 50.561 -17.086 1.00 23.05 329 LEU A O 1
ATOM 2638 N N . GLU A 1 353 ? 10.534 51.784 -18.232 1.00 24.29 330 GLU A N 1
ATOM 2639 C CA . GLU A 1 353 ? 10.422 52.808 -17.241 1.00 26.94 330 GLU A CA 1
ATOM 2640 C C . GLU A 1 353 ? 8.966 52.865 -16.804 1.00 25.76 330 GLU A C 1
ATOM 2641 O O . GLU A 1 353 ? 8.078 52.703 -17.631 1.00 24.36 330 GLU A O 1
ATOM 2647 N N . THR A 1 354 ? 8.706 53.093 -15.521 1.00 25.13 331 THR A N 1
ATOM 2648 C CA . THR A 1 354 ? 7.346 53.289 -15.036 1.00 24.75 331 THR A CA 1
ATOM 2649 C C . THR A 1 354 ? 7.136 54.749 -14.756 1.00 23.50 331 THR A C 1
ATOM 2650 O O . THR A 1 354 ? 8.017 55.387 -14.176 1.00 22.81 331 THR A O 1
ATOM 2654 N N . LEU A 1 355 ? 5.988 55.283 -15.161 1.00 20.18 332 LEU A N 1
ATOM 2655 C CA . LEU A 1 355 ? 5.708 56.709 -15.034 1.00 22.72 332 LEU A CA 1
ATOM 2656 C C . LEU A 1 355 ? 4.256 56.946 -14.646 1.00 22.76 332 LEU A C 1
ATOM 2657 O O . LEU A 1 355 ? 3.402 56.061 -14.867 1.00 21.91 332 LEU A O 1
ATOM 2662 N N . PHE A 1 356 ? 4.002 58.104 -14.028 1.00 20.26 333 PHE A N 1
ATOM 2663 C CA . PHE A 1 356 ? 2.654 58.485 -13.686 1.00 22.79 333 PHE A CA 1
ATOM 2664 C C . PHE A 1 356 ? 1.918 59.388 -14.660 1.00 21.78 333 PHE A C 1
ATOM 2665 O O . PHE A 1 356 ? 0.736 59.693 -14.423 1.00 20.84 333 PHE A O 1
ATOM 2673 N N . TYR A 1 357 ? 2.629 59.823 -15.708 1.00 21.65 334 TYR A N 1
ATOM 2674 C CA . TYR A 1 357 ? 2.083 60.666 -16.761 1.00 23.41 334 TYR A CA 1
ATOM 2675 C C . TYR A 1 357 ? 2.460 60.096 -18.113 1.00 23.56 334 TYR A C 1
ATOM 2676 O O . TYR A 1 357 ? 3.563 59.592 -18.297 1.00 25.64 334 TYR A O 1
ATOM 2685 N N . ASN A 1 358 ? 1.559 60.164 -19.079 1.00 23.25 335 ASN A N 1
ATOM 2686 C CA . ASN A 1 358 ? 1.835 59.576 -20.386 1.00 21.43 335 ASN A CA 1
ATOM 2687 C C . ASN A 1 358 ? 2.314 60.623 -21.374 1.00 22.18 335 ASN A C 1
ATOM 2688 O O . ASN A 1 358 ? 2.490 61.762 -21.015 1.00 22.06 335 ASN A O 1
ATOM 2693 N N . LYS A 1 359 ? 2.562 60.193 -22.603 1.00 23.81 336 LYS A N 1
ATOM 2694 C CA . LYS A 1 359 ? 3.032 61.063 -23.680 1.00 24.44 336 LYS A CA 1
ATOM 2695 C C . LYS A 1 359 ? 2.169 62.301 -23.863 1.00 25.92 336 LYS A C 1
ATOM 2696 O O . LYS A 1 359 ? 2.686 63.338 -24.174 1.00 24.51 336 LYS A O 1
ATOM 2702 N N . TYR A 1 360 ? 0.848 62.180 -23.666 1.00 26.11 337 TYR A N 1
ATOM 2703 C CA . TYR A 1 360 ? -0.101 63.295 -23.839 1.00 26.16 337 TYR A CA 1
ATOM 2704 C C . TYR A 1 360 ? -0.491 64.025 -22.550 1.00 25.21 337 TYR A C 1
ATOM 2705 O O . TYR A 1 360 ? -1.460 64.820 -22.520 1.00 23.74 337 TYR A O 1
ATOM 2714 N N . GLY A 1 361 ? 0.258 63.753 -21.472 1.00 24.19 338 GLY A N 1
ATOM 2715 C CA . GLY A 1 361 ? 0.114 64.468 -20.237 1.00 21.80 338 GLY A CA 1
ATOM 2716 C C . GLY A 1 361 ? -1.016 63.927 -19.367 1.00 23.08 338 GLY A C 1
ATOM 2717 O O . GLY A 1 361 ? -1.346 64.547 -18.357 1.00 24.49 338 GLY A O 1
ATOM 2718 N N . ASP A 1 362 ? -1.641 62.819 -19.771 1.00 22.34 339 ASP A N 1
ATOM 2719 C CA . ASP A 1 362 ? -2.687 62.176 -18.977 1.00 23.67 339 ASP A CA 1
ATOM 2720 C C . ASP A 1 362 ? -2.031 61.591 -17.713 1.00 27.33 339 ASP A C 1
ATOM 2721 O O . ASP A 1 362 ? -0.836 61.214 -17.767 1.00 28.22 339 ASP A O 1
ATOM 2726 N N . CYS A 1 363 ? -2.774 61.555 -16.604 1.00 25.77 340 CYS A N 1
ATOM 2727 C CA A CYS A 1 363 ? -2.282 61.147 -15.278 0.50 26.79 340 CYS A CA 1
ATOM 2728 C CA B CYS A 1 363 ? -2.187 61.070 -15.321 0.50 26.47 340 CYS A CA 1
ATOM 2729 C C . CYS A 1 363 ? -2.891 59.826 -14.853 1.00 25.37 340 CYS A C 1
ATOM 2730 O O . CYS A 1 363 ? -4.045 59.589 -15.165 1.00 25.74 340 CYS A O 1
ATOM 2735 N N . ILE A 1 364 ? -2.161 59.017 -14.104 1.00 23.75 341 ILE A N 1
ATOM 2736 C CA . ILE A 1 364 ? -2.757 57.860 -13.444 1.00 21.28 341 ILE A CA 1
ATOM 2737 C C . ILE A 1 364 ? -3.788 58.299 -12.405 1.00 21.88 341 ILE A C 1
ATOM 2738 O O . ILE A 1 364 ? -4.903 57.779 -12.377 1.00 21.04 341 ILE A O 1
ATOM 2743 N N . GLY A 1 365 ? -3.427 59.240 -11.547 1.00 21.21 342 GLY A N 1
ATOM 2744 C CA . GLY A 1 365 ? -4.342 59.736 -10.508 1.00 22.21 342 GLY A CA 1
ATOM 2745 C C . GLY A 1 365 ? -3.614 60.703 -9.575 1.00 21.90 342 GLY A C 1
ATOM 2746 O O . GLY A 1 365 ? -2.430 61.010 -9.761 1.00 22.64 342 GLY A O 1
ATOM 2747 N N . PRO A 1 366 ? -4.296 61.171 -8.559 1.00 20.77 343 PRO A N 1
ATOM 2748 C CA . PRO A 1 366 ? -3.637 62.086 -7.631 1.00 21.86 343 PRO A CA 1
ATOM 2749 C C . PRO A 1 366 ? -2.663 61.341 -6.704 1.00 22.40 343 PRO A C 1
ATOM 2750 O O . PRO A 1 366 ? -2.745 60.100 -6.543 1.00 18.86 343 PRO A O 1
ATOM 2754 N N . GLU A 1 367 ? -1.738 62.099 -6.127 1.00 23.36 344 GLU A N 1
ATOM 2755 C CA . GLU A 1 367 ? -0.775 61.565 -5.172 1.00 24.12 344 GLU A CA 1
ATOM 2756 C C . GLU A 1 367 ? -1.448 61.117 -3.880 1.00 21.55 344 GLU A C 1
ATOM 2757 O O . GLU A 1 367 ? -2.462 61.667 -3.473 1.00 20.42 344 GLU A O 1
ATOM 2763 N N . THR A 1 368 ? -0.814 60.161 -3.198 1.00 20.29 345 THR A N 1
ATOM 2764 C CA . THR A 1 368 ? -1.177 59.742 -1.864 1.00 19.14 345 THR A CA 1
ATOM 2765 C C . THR A 1 368 ? 0.058 60.028 -0.992 1.00 22.12 345 THR A C 1
ATOM 2766 O O . THR A 1 368 ? 0.996 60.681 -1.458 1.00 22.60 345 THR A O 1
ATOM 2770 N N . GLN A 1 369 ? 0.102 59.462 0.217 1.00 22.32 346 GLN A N 1
ATOM 2771 C CA . GLN A 1 369 ? 1.285 59.581 1.095 1.00 23.46 346 GLN A CA 1
ATOM 2772 C C . GLN A 1 369 ? 2.435 58.677 0.631 1.00 23.65 346 GLN A C 1
ATOM 2773 O O . GLN A 1 369 ? 3.581 58.948 0.931 1.00 24.07 346 GLN A O 1
ATOM 2779 N N . SER A 1 370 ? 2.114 57.650 -0.154 1.00 23.30 347 SER A N 1
ATOM 2780 C CA . SER A 1 370 ? 3.081 56.685 -0.704 1.00 23.81 347 SER A CA 1
ATOM 2781 C C . SER A 1 370 ? 3.503 57.123 -2.125 1.00 24.19 347 SER A C 1
ATOM 2782 O O . SER A 1 370 ? 2.650 57.224 -3.014 1.00 22.20 347 SER A O 1
ATOM 2785 N N . PHE A 1 371 ? 4.803 57.333 -2.360 1.00 24.16 348 PHE A N 1
ATOM 2786 C CA . PHE A 1 371 ? 5.321 57.870 -3.630 1.00 24.35 348 PHE A CA 1
ATOM 2787 C C . PHE A 1 371 ? 4.965 56.989 -4.802 1.00 23.60 348 PHE A C 1
ATOM 2788 O O . PHE A 1 371 ? 4.783 57.463 -5.924 1.00 22.10 348 PHE A O 1
ATOM 2796 N N . TRP A 1 372 ? 4.801 55.698 -4.527 1.00 21.49 349 TRP A N 1
ATOM 2797 C CA . TRP A 1 372 ? 4.549 54.698 -5.565 1.00 21.42 349 TRP A CA 1
ATOM 2798 C C . TRP A 1 372 ? 3.054 54.432 -5.840 1.00 19.78 349 TRP A C 1
ATOM 2799 O O . TRP A 1 372 ? 2.755 53.640 -6.707 1.00 19.82 349 TRP A O 1
ATOM 2810 N N . LEU A 1 373 ? 2.139 55.072 -5.108 1.00 20.62 350 LEU A N 1
ATOM 2811 C CA . LEU A 1 373 ? 0.701 54.711 -5.146 1.00 20.43 350 LEU A CA 1
ATOM 2812 C C . LEU A 1 373 ? -0.158 55.892 -5.618 1.00 18.99 350 LEU A C 1
ATOM 2813 O O . LEU A 1 373 ? -0.181 56.932 -4.967 1.00 19.08 350 LEU A O 1
ATOM 2818 N N . ARG A 1 374 ? -0.754 55.747 -6.805 1.00 19.83 351 ARG A N 1
ATOM 2819 C CA . ARG A 1 374 ? -1.808 56.637 -7.297 1.00 20.22 351 ARG A CA 1
ATOM 2820 C C . ARG A 1 374 ? -3.018 55.779 -7.670 1.00 18.99 351 ARG A C 1
ATOM 2821 O O . ARG A 1 374 ? -2.866 54.766 -8.366 1.00 19.65 351 ARG A O 1
ATOM 2829 N N . PRO A 1 375 ? -4.198 56.216 -7.289 1.00 19.49 352 PRO A N 1
ATOM 2830 C CA . PRO A 1 375 ? -5.396 55.381 -7.530 1.00 20.91 352 PRO A CA 1
ATOM 2831 C C . PRO A 1 375 ? -5.753 55.314 -8.974 1.00 20.09 352 PRO A C 1
ATOM 2832 O O . PRO A 1 375 ? -5.678 56.314 -9.680 1.00 22.38 352 PRO A O 1
ATOM 2836 N N . HIS A 1 376 ? -6.144 54.143 -9.413 1.00 20.38 353 HIS A N 1
ATOM 2837 C CA . HIS A 1 376 ? -6.631 53.959 -10.751 1.00 21.14 353 HIS A CA 1
ATOM 2838 C C . HIS A 1 376 ? -7.485 52.662 -10.762 1.00 18.69 353 HIS A C 1
ATOM 2839 O O . HIS A 1 376 ? -6.990 51.588 -11.040 1.00 19.08 353 HIS A O 1
ATOM 2846 N N . ALA A 1 377 ? -8.767 52.769 -10.467 1.00 17.93 354 ALA A N 1
ATOM 2847 C CA . ALA A 1 377 ? -9.599 51.571 -10.308 1.00 18.59 354 ALA A CA 1
ATOM 2848 C C . ALA A 1 377 ? -9.707 50.744 -11.598 1.00 18.96 354 ALA A C 1
ATOM 2849 O O . ALA A 1 377 ? -9.753 49.531 -11.555 1.00 19.82 354 ALA A O 1
ATOM 2851 N N . GLN A 1 378 ? -9.754 51.405 -12.759 1.00 19.20 355 GLN A N 1
ATOM 2852 C CA . GLN A 1 378 ? -9.816 50.712 -14.036 1.00 21.01 355 GLN A CA 1
ATOM 2853 C C . GLN A 1 378 ? -8.662 49.692 -14.232 1.00 20.22 355 GLN A C 1
ATOM 2854 O O . GLN A 1 378 ? -8.865 48.612 -14.806 1.00 17.40 355 GLN A O 1
ATOM 2860 N N . GLY A 1 379 ? -7.468 50.039 -13.745 1.00 19.52 356 GLY A N 1
ATOM 2861 C CA . GLY A 1 379 ? -6.319 49.127 -13.810 1.00 17.17 356 GLY A CA 1
ATOM 2862 C C . GLY A 1 379 ? -6.563 47.860 -13.039 1.00 16.75 356 GLY A C 1
ATOM 2863 O O . GLY A 1 379 ? -6.101 46.802 -13.450 1.00 18.87 356 GLY A O 1
ATOM 2864 N N . PHE A 1 380 ? -7.276 47.947 -11.915 1.00 16.98 357 PHE A N 1
ATOM 2865 C CA . PHE A 1 380 ? -7.600 46.754 -11.097 1.00 17.08 357 PHE A CA 1
ATOM 2866 C C . PHE A 1 380 ? -8.425 45.790 -11.926 1.00 17.78 357 PHE A C 1
ATOM 2867 O O . PHE A 1 380 ? -8.104 44.596 -12.055 1.00 17.00 357 PHE A O 1
ATOM 2875 N N . ARG A 1 381 ? -9.445 46.338 -12.582 1.00 19.50 358 ARG A N 1
ATOM 2876 C CA . ARG A 1 381 ? -10.289 45.549 -13.509 1.00 19.22 358 ARG A CA 1
ATOM 2877 C C . ARG A 1 381 ? -9.456 44.983 -14.658 1.00 19.01 358 ARG A C 1
ATOM 2878 O O . ARG A 1 381 ? -9.527 43.766 -14.961 1.00 16.92 358 ARG A O 1
ATOM 2886 N N . ASP A 1 382 ? -8.653 45.838 -15.278 1.00 17.99 359 ASP A N 1
ATOM 2887 C CA . ASP A 1 382 ? -7.756 45.376 -16.342 1.00 19.76 359 ASP A CA 1
ATOM 2888 C C . ASP A 1 382 ? -6.837 44.224 -15.913 1.00 19.26 359 ASP A C 1
ATOM 2889 O O . ASP A 1 382 ? -6.620 43.248 -16.659 1.00 19.83 359 ASP A O 1
ATOM 2894 N N . LEU A 1 383 ? -6.240 44.356 -14.732 1.00 20.43 360 LEU A N 1
ATOM 2895 C CA . LEU A 1 383 ? -5.252 43.358 -14.277 1.00 19.51 360 LEU A CA 1
ATOM 2896 C C . LEU A 1 383 ? -5.942 42.086 -13.865 1.00 19.52 360 LEU A C 1
ATOM 2897 O O . LEU A 1 383 ? -5.435 40.997 -14.086 1.00 18.65 360 LEU A O 1
ATOM 2902 N N . LEU A 1 384 ? -7.124 42.204 -13.270 1.00 20.18 361 LEU A N 1
ATOM 2903 C CA . LEU A 1 384 ? -7.924 41.017 -12.952 1.00 19.54 361 LEU A CA 1
ATOM 2904 C C . LEU A 1 384 ? -8.140 40.195 -14.231 1.00 20.01 361 LEU A C 1
ATOM 2905 O O . LEU A 1 384 ? -8.014 38.958 -14.213 1.00 19.76 361 LEU A O 1
ATOM 2910 N N . ASN A 1 385 ? -8.470 40.891 -15.333 1.00 20.67 362 ASN A N 1
ATOM 2911 C CA . ASN A 1 385 ? -8.666 40.261 -16.639 1.00 21.49 362 ASN A CA 1
ATOM 2912 C C . ASN A 1 385 ? -7.409 39.627 -17.209 1.00 20.50 362 ASN A C 1
ATOM 2913 O O . ASN A 1 385 ? -7.424 38.491 -17.659 1.00 20.01 362 ASN A O 1
ATOM 2918 N N . TRP A 1 386 ? -6.309 40.362 -17.143 1.00 21.75 363 TRP A N 1
ATOM 2919 C CA . TRP A 1 386 ? -5.019 39.916 -17.670 1.00 20.65 363 TRP A CA 1
ATOM 2920 C C . TRP A 1 386 ? -4.617 38.627 -16.999 1.00 18.69 363 TRP A C 1
ATOM 2921 O O . TRP A 1 386 ? -4.284 37.659 -17.656 1.00 18.53 363 TRP A O 1
ATOM 2932 N N . LEU A 1 387 ? -4.719 38.608 -15.684 1.00 19.37 364 LEU A N 1
ATOM 2933 C CA . LEU A 1 387 ? -4.316 37.456 -14.887 1.00 19.33 364 LEU A CA 1
ATOM 2934 C C . LEU A 1 387 ? -5.270 36.275 -15.059 1.00 19.03 364 LEU A C 1
ATOM 2935 O O . LEU A 1 387 ? -4.836 35.141 -15.199 1.00 18.30 364 LEU A O 1
ATOM 2940 N N . SER A 1 388 ? -6.568 36.545 -14.985 1.00 18.62 365 SER A N 1
ATOM 2941 C CA . SER A 1 388 ? -7.549 35.501 -15.247 1.00 19.88 365 SER A CA 1
ATOM 2942 C C . SER A 1 388 ? -7.335 34.815 -16.623 1.00 21.93 365 SER A C 1
ATOM 2943 O O . SER A 1 388 ? -7.358 33.566 -16.741 1.00 23.08 365 SER A O 1
ATOM 2946 N N . LYS A 1 389 ? -7.094 35.609 -17.655 1.00 21.39 366 LYS A N 1
ATOM 2947 C CA . LYS A 1 389 ? -6.851 35.051 -18.970 1.00 24.10 366 LYS A CA 1
ATOM 2948 C C . LYS A 1 389 ? -5.542 34.256 -19.057 1.00 23.45 366 LYS A C 1
ATOM 2949 O O . LYS A 1 389 ? -5.509 33.185 -19.681 1.00 22.49 366 LYS A O 1
ATOM 2955 N N . ARG A 1 390 ? -4.469 34.773 -18.489 1.00 20.07 367 ARG A N 1
ATOM 2956 C CA . ARG A 1 390 ? -3.210 34.078 -18.624 1.00 21.08 367 ARG A CA 1
ATOM 2957 C C . ARG A 1 390 ? -3.224 32.766 -17.859 1.00 21.09 367 ARG A C 1
ATOM 2958 O O . ARG A 1 390 ? -2.612 31.793 -18.297 1.00 21.46 367 ARG A O 1
ATOM 2966 N N . TYR A 1 391 ? -3.914 32.726 -16.723 1.00 21.92 368 TYR A N 1
ATOM 2967 C CA . TYR A 1 391 ? -3.861 31.560 -15.816 1.00 20.01 368 TYR A CA 1
ATOM 2968 C C . TYR A 1 391 ? -5.123 30.714 -15.738 1.00 22.43 368 TYR A C 1
ATOM 2969 O O . TYR A 1 391 ? -5.267 29.933 -14.830 1.00 22.00 368 TYR A O 1
ATOM 2978 N N . GLY A 1 392 ? -6.015 30.852 -16.712 1.00 24.25 369 GLY A N 1
ATOM 2979 C CA . GLY A 1 392 ? -7.158 29.923 -16.874 1.00 22.55 369 GLY A CA 1
ATOM 2980 C C . GLY A 1 392 ? -8.274 30.103 -15.852 1.00 21.20 369 GLY A C 1
ATOM 2981 O O . GLY A 1 392 ? -8.880 29.128 -15.374 1.00 20.98 369 GLY A O 1
ATOM 2982 N N . TYR A 1 393 ? -8.537 31.359 -15.503 1.00 21.03 370 TYR A N 1
ATOM 2983 C CA . TYR A 1 393 ? -9.632 31.717 -14.580 1.00 19.60 370 TYR A CA 1
ATOM 2984 C C . TYR A 1 393 ? -9.599 31.002 -13.240 1.00 20.84 370 TYR A C 1
ATOM 2985 O O . TYR A 1 393 ? -10.572 30.372 -12.827 1.00 20.86 370 TYR A O 1
ATOM 2994 N N . PRO A 1 394 ? -8.492 31.148 -12.506 1.00 20.35 371 PRO A N 1
ATOM 2995 C CA . PRO A 1 394 ? -8.460 30.556 -11.188 1.00 20.87 371 PRO A CA 1
ATOM 2996 C C . PRO A 1 394 ? -9.383 31.286 -10.245 1.00 19.41 371 PRO A C 1
ATOM 2997 O O . PRO A 1 394 ? -9.769 32.424 -10.514 1.00 18.10 371 PRO A O 1
ATOM 3001 N N . LYS A 1 395 ? -9.747 30.628 -9.157 1.00 19.68 372 LYS A N 1
ATOM 3002 C CA . LYS A 1 395 ? -10.336 31.317 -8.025 1.00 19.39 372 LYS A CA 1
ATOM 3003 C C . LYS A 1 395 ? -9.359 32.329 -7.446 1.00 20.40 372 LYS A C 1
ATOM 3004 O O . LYS A 1 395 ? -8.226 31.971 -7.094 1.00 18.03 372 LYS A O 1
ATOM 3010 N N . ILE A 1 396 ? -9.808 33.579 -7.351 1.00 18.94 373 ILE A N 1
ATOM 3011 C CA . ILE A 1 396 ? -8.962 34.695 -6.856 1.00 18.94 373 ILE A CA 1
ATOM 3012 C C . ILE A 1 396 ? -9.490 35.232 -5.546 1.00 18.07 373 ILE A C 1
ATOM 3013 O O . ILE A 1 396 ? -10.680 35.530 -5.417 1.00 19.60 373 ILE A O 1
ATOM 3018 N N . TYR A 1 397 ? -8.635 35.302 -4.538 1.00 17.12 374 TYR A N 1
ATOM 3019 C CA . TYR A 1 397 ? -8.895 36.119 -3.331 1.00 16.84 374 TYR A CA 1
ATOM 3020 C C . TYR A 1 397 ? -8.060 37.380 -3.386 1.00 16.40 374 TYR A C 1
ATOM 3021 O O . TYR A 1 397 ? -6.838 37.300 -3.505 1.00 18.87 374 TYR A O 1
ATOM 3030 N N . VAL A 1 398 ? -8.689 38.536 -3.319 1.00 16.42 375 VAL A N 1
ATOM 3031 C CA . VAL A 1 398 ? -7.971 39.798 -3.242 1.00 16.84 375 VAL A CA 1
ATOM 3032 C C . VAL A 1 398 ? -7.575 39.985 -1.780 1.00 17.78 375 VAL A C 1
ATOM 3033 O O . VAL A 1 398 ? -8.414 40.328 -0.965 1.00 18.93 375 VAL A O 1
ATOM 3037 N N . THR A 1 399 ? -6.314 39.707 -1.469 1.00 16.53 376 THR A N 1
ATOM 3038 C CA . THR A 1 399 ? -5.846 39.651 -0.096 1.00 18.04 376 THR A CA 1
ATOM 3039 C C . THR A 1 399 ? -5.331 40.990 0.410 1.00 17.52 376 THR A C 1
ATOM 3040 O O . THR A 1 399 ? -5.130 41.123 1.650 1.00 16.79 376 THR A O 1
ATOM 3044 N N . GLU A 1 400 ? -5.146 41.959 -0.500 1.00 15.88 377 GLU A N 1
ATOM 3045 C CA . GLU A 1 400 ? -4.886 43.347 -0.113 1.00 17.58 377 GLU A CA 1
ATOM 3046 C C . GLU A 1 400 ? -5.295 44.330 -1.211 1.00 16.75 377 GLU A C 1
ATOM 3047 O O . GLU A 1 400 ? -4.954 44.126 -2.372 1.00 17.80 377 GLU A O 1
ATOM 3053 N N . ASN A 1 401 ? -5.945 45.408 -0.776 1.00 15.86 378 ASN A N 1
ATOM 3054 C CA . ASN A 1 401 ? -6.212 46.582 -1.585 1.00 16.35 378 ASN A CA 1
ATOM 3055 C C . ASN A 1 401 ? -6.596 47.689 -0.608 1.00 15.43 378 ASN A C 1
ATOM 3056 O O . ASN A 1 401 ? -7.355 47.449 0.341 1.00 15.88 378 ASN A O 1
ATOM 3061 N N . GLY A 1 402 ? -6.035 48.871 -0.818 1.00 15.03 379 GLY A N 1
ATOM 3062 C CA . GLY A 1 402 ? -6.296 50.039 0.008 1.00 14.45 379 GLY A CA 1
ATOM 3063 C C . GLY A 1 402 ? -5.358 51.149 -0.316 1.00 14.60 379 GLY A C 1
ATOM 3064 O O . GLY A 1 402 ? -4.593 51.091 -1.312 1.00 17.75 379 GLY A O 1
ATOM 3065 N N . THR A 1 403 ? -5.396 52.199 0.483 1.00 16.34 380 THR A N 1
ATOM 3066 C CA . THR A 1 403 ? -4.621 53.421 0.162 1.00 16.17 380 THR A CA 1
ATOM 3067 C C . THR A 1 403 ? -4.229 54.248 1.382 1.00 17.98 380 THR A C 1
ATOM 3068 O O . THR A 1 403 ? -4.836 54.184 2.482 1.00 18.79 380 THR A O 1
ATOM 3072 N N . SER A 1 404 ? -3.148 55.000 1.183 1.00 19.07 381 SER A N 1
ATOM 3073 C CA . SER A 1 404 ? -2.763 56.042 2.111 1.00 20.37 381 SER A CA 1
ATOM 3074 C C . SER A 1 404 ? -3.338 57.333 1.552 1.00 21.68 381 SER A C 1
ATOM 3075 O O . SER A 1 404 ? -3.924 57.356 0.434 1.00 20.82 381 SER A O 1
ATOM 3078 N N . LEU A 1 405 ? -3.168 58.395 2.320 1.00 21.64 382 LEU A N 1
ATOM 3079 C CA . LEU A 1 405 ? -3.791 59.663 2.026 1.00 24.12 382 LEU A CA 1
ATOM 3080 C C . LEU A 1 405 ? -2.722 60.741 2.359 1.00 25.13 382 LEU A C 1
ATOM 3081 O O . LEU A 1 405 ? -2.142 60.727 3.443 1.00 23.09 382 LEU A O 1
ATOM 3086 N N . LYS A 1 406 ? -2.414 61.613 1.407 1.00 22.95 383 LYS A N 1
ATOM 3087 C CA . LYS A 1 406 ? -1.278 62.507 1.587 1.00 25.38 383 LYS A CA 1
ATOM 3088 C C . LYS A 1 406 ? -1.448 63.478 2.767 1.00 24.84 383 LYS A C 1
ATOM 3089 O O . LYS A 1 406 ? -2.479 64.085 2.920 1.00 21.22 383 LYS A O 1
ATOM 3095 N N . GLY A 1 407 ? -0.438 63.577 3.618 1.00 26.95 384 GLY A N 1
ATOM 3096 C CA . GLY A 1 407 ? -0.510 64.476 4.775 1.00 27.93 384 GLY A CA 1
ATOM 3097 C C . GLY A 1 407 ? -1.438 63.971 5.862 1.00 28.34 384 GLY A C 1
ATOM 3098 O O . GLY A 1 407 ? -1.744 64.707 6.814 1.00 26.71 384 GLY A O 1
ATOM 3099 N N . GLU A 1 408 ? -1.873 62.712 5.785 1.00 25.02 385 GLU A N 1
ATOM 3100 C CA . GLU A 1 408 ? -2.869 62.221 6.775 1.00 24.89 385 GLU A CA 1
ATOM 3101 C C . GLU A 1 408 ? -2.334 62.262 8.216 1.00 23.70 385 GLU A C 1
ATOM 3102 O O . GLU A 1 408 ? -3.069 62.557 9.158 1.00 22.34 385 GLU A O 1
ATOM 3108 N N . ASN A 1 409 ? -1.052 61.957 8.365 1.00 23.67 386 ASN A N 1
ATOM 3109 C CA . ASN A 1 409 ? -0.396 61.955 9.667 1.00 25.75 386 ASN A CA 1
ATOM 3110 C C . ASN A 1 409 ? -0.332 63.345 10.323 1.00 26.93 386 ASN A C 1
ATOM 3111 O O . ASN A 1 409 ? -0.033 63.432 11.481 1.00 26.75 386 ASN A O 1
ATOM 3116 N N . ASP A 1 410 ? -0.593 64.405 9.580 1.00 28.40 387 ASP A N 1
ATOM 3117 C CA . ASP A 1 410 ? -0.441 65.754 10.084 1.00 30.47 387 ASP A CA 1
ATOM 3118 C C . ASP A 1 410 ? -1.779 66.384 10.302 1.00 30.74 387 ASP A C 1
ATOM 3119 O O . ASP A 1 410 ? -1.842 67.519 10.719 1.00 32.66 387 ASP A O 1
ATOM 3124 N N . MET A 1 411 ? -2.861 65.669 10.021 1.00 31.54 388 MET A N 1
ATOM 3125 C CA . MET A 1 411 ? -4.199 66.270 10.056 1.00 31.12 388 MET A CA 1
ATOM 3126 C C . MET A 1 411 ? -4.769 66.205 11.462 1.00 30.92 388 MET A C 1
ATOM 3127 O O . MET A 1 411 ? -4.385 65.346 12.236 1.00 31.81 388 MET A O 1
ATOM 3132 N N . PRO A 1 412 ? -5.682 67.131 11.810 1.00 33.49 389 PRO A N 1
ATOM 3133 C CA . PRO A 1 412 ? -6.383 67.010 13.077 1.00 35.38 389 PRO A CA 1
ATOM 3134 C C . PRO A 1 412 ? -7.410 65.881 13.032 1.00 35.07 389 PRO A C 1
ATOM 3135 O O . PRO A 1 412 ? -7.894 65.530 11.968 1.00 35.31 389 PRO A O 1
ATOM 3139 N N . LEU A 1 413 ? -7.761 65.360 14.186 1.00 33.43 390 LEU A N 1
ATOM 3140 C CA . LEU A 1 413 ? -8.590 64.195 14.252 1.00 38.17 390 LEU A CA 1
ATOM 3141 C C . LEU A 1 413 ? -9.827 64.298 13.382 1.00 40.24 390 LEU A C 1
ATOM 3142 O O . LEU A 1 413 ? -10.090 63.362 12.606 1.00 33.23 390 LEU A O 1
ATOM 3147 N N . GLU A 1 414 ? -10.563 65.416 13.479 1.00 38.05 391 GLU A N 1
ATOM 3148 C CA . GLU A 1 414 ? -11.835 65.540 12.762 1.00 40.40 391 GLU A CA 1
ATOM 3149 C C . GLU A 1 414 ? -11.653 65.371 11.251 1.00 34.51 391 GLU A C 1
ATOM 3150 O O . GLU A 1 414 ? -12.464 64.753 10.578 1.00 31.71 391 GLU A O 1
ATOM 3156 N N . GLN A 1 415 ? -10.561 65.893 10.735 1.00 32.19 392 GLN A N 1
ATOM 3157 C CA . GLN A 1 415 ? -10.266 65.754 9.336 1.00 32.49 392 GLN A CA 1
ATOM 3158 C C . GLN A 1 415 ? -9.847 64.288 8.998 1.00 32.05 392 GLN A C 1
ATOM 3159 O O . GLN A 1 415 ? -10.235 63.767 7.963 1.00 27.54 392 GLN A O 1
ATOM 3165 N N . VAL A 1 416 ? -9.081 63.630 9.878 1.00 31.14 393 VAL A N 1
ATOM 3166 C CA . VAL A 1 416 ? -8.623 62.251 9.615 1.00 28.53 393 VAL A CA 1
ATOM 3167 C C . VAL A 1 416 ? -9.794 61.298 9.477 1.00 28.04 393 VAL A C 1
ATOM 3168 O O . VAL A 1 416 ? -9.840 60.491 8.522 1.00 27.04 393 VAL A O 1
ATOM 3172 N N . LEU A 1 417 ? -10.774 61.428 10.383 1.00 24.35 394 LEU A N 1
ATOM 3173 C CA . LEU A 1 417 ? -11.921 60.554 10.381 1.00 25.10 394 LEU A CA 1
ATOM 3174 C C . LEU A 1 417 ? -12.830 60.744 9.148 1.00 26.74 394 LEU A C 1
ATOM 3175 O O . LEU A 1 417 ? -13.493 59.804 8.693 1.00 24.75 394 LEU A O 1
ATOM 3180 N N . GLU A 1 418 ? -12.806 61.940 8.576 1.00 31.15 395 GLU A N 1
ATOM 3181 C CA . GLU A 1 418 ? -13.533 62.222 7.334 1.00 31.12 395 GLU A CA 1
ATOM 3182 C C . GLU A 1 418 ? -12.663 61.901 6.109 1.00 29.78 395 GLU A C 1
ATOM 3183 O O . GLU A 1 418 ? -12.362 62.767 5.329 1.00 25.36 395 GLU A O 1
ATOM 3189 N N . ASP A 1 419 ? -12.299 60.622 5.921 1.00 26.79 396 ASP A N 1
ATOM 3190 C CA . ASP A 1 419 ? -11.333 60.248 4.901 1.00 22.08 396 ASP A CA 1
ATOM 3191 C C . ASP A 1 419 ? -12.038 59.948 3.573 1.00 23.60 396 ASP A C 1
ATOM 3192 O O . ASP A 1 419 ? -11.973 58.844 3.058 1.00 21.95 396 ASP A O 1
ATOM 3197 N N . ASP A 1 420 ? -12.694 60.958 3.033 1.00 21.92 397 ASP A N 1
ATOM 3198 C CA . ASP A 1 420 ? -13.491 60.811 1.845 1.00 22.67 397 ASP A CA 1
ATOM 3199 C C . ASP A 1 420 ? -12.701 60.243 0.665 1.00 21.39 397 ASP A C 1
ATOM 3200 O O . ASP A 1 420 ? -13.235 59.491 -0.123 1.00 19.28 397 ASP A O 1
ATOM 3205 N N . PHE A 1 421 ? -11.449 60.618 0.543 1.00 19.07 398 PHE A N 1
ATOM 3206 C CA . PHE A 1 421 ? -10.598 60.099 -0.496 1.00 20.42 398 PHE A CA 1
ATOM 3207 C C . PHE A 1 421 ? -10.467 58.542 -0.461 1.00 19.48 398 PHE A C 1
ATOM 3208 O O . PHE A 1 421 ? -10.460 57.848 -1.489 1.00 19.30 398 PHE A O 1
ATOM 3216 N N . ARG A 1 422 ? -10.366 58.012 0.739 1.00 18.35 399 ARG A N 1
ATOM 3217 C CA . ARG A 1 422 ? -10.252 56.577 0.976 1.00 17.17 399 ARG A CA 1
ATOM 3218 C C . ARG A 1 422 ? -11.609 55.902 0.791 1.00 18.10 399 ARG A C 1
ATOM 3219 O O . ARG A 1 422 ? -11.707 54.855 0.152 1.00 16.90 399 ARG A O 1
ATOM 3227 N N . VAL A 1 423 ? -12.675 56.524 1.300 1.00 19.79 400 VAL A N 1
ATOM 3228 C CA . VAL A 1 423 ? -14.032 56.039 0.972 1.00 18.93 400 VAL A CA 1
ATOM 3229 C C . VAL A 1 423 ? -14.177 55.824 -0.514 1.00 18.84 400 VAL A C 1
ATOM 3230 O O . VAL A 1 423 ? -14.670 54.766 -0.951 1.00 19.09 400 VAL A O 1
ATOM 3234 N N . LYS A 1 424 ? -13.738 56.820 -1.283 1.00 19.28 401 LYS A N 1
ATOM 3235 C CA . LYS A 1 424 ? -13.815 56.801 -2.735 1.00 19.55 401 LYS A CA 1
ATOM 3236 C C . LYS A 1 424 ? -12.921 55.714 -3.393 1.00 19.23 401 LYS A C 1
ATOM 3237 O O . LYS A 1 424 ? -13.339 55.072 -4.330 1.00 16.82 401 LYS A O 1
ATOM 3243 N N . TYR A 1 425 ? -11.683 55.571 -2.918 1.00 18.06 402 TYR A N 1
ATOM 3244 C CA . TYR A 1 425 ? -10.798 54.531 -3.373 1.00 16.89 402 TYR A CA 1
ATOM 3245 C C . TYR A 1 425 ? -11.524 53.175 -3.262 1.00 15.48 402 TYR A C 1
ATOM 3246 O O . TYR A 1 425 ? -11.605 52.463 -4.215 1.00 16.39 402 TYR A O 1
ATOM 3255 N N . PHE A 1 426 ? -12.038 52.833 -2.094 1.00 16.33 403 PHE A N 1
ATOM 3256 C CA . PHE A 1 426 ? -12.719 51.540 -1.910 1.00 18.01 403 PHE A CA 1
ATOM 3257 C C . PHE A 1 426 ? -13.969 51.423 -2.768 1.00 18.22 403 PHE A C 1
ATOM 3258 O O . PHE A 1 426 ? -14.197 50.406 -3.424 1.00 17.47 403 PHE A O 1
ATOM 3266 N N . ASN A 1 427 ? -14.743 52.497 -2.830 1.00 17.82 404 ASN A N 1
ATOM 3267 C CA . ASN A 1 427 ? -15.920 52.512 -3.724 1.00 18.99 404 ASN A CA 1
ATOM 3268 C C . ASN A 1 427 ? -15.574 52.142 -5.176 1.00 18.77 404 ASN A C 1
ATOM 3269 O O . ASN A 1 427 ? -16.152 51.210 -5.786 1.00 17.62 404 ASN A O 1
ATOM 3274 N N . ASP A 1 428 ? -14.604 52.853 -5.734 1.00 18.25 405 ASP A N 1
ATOM 3275 C CA . ASP A 1 428 ? -14.219 52.656 -7.135 1.00 17.28 405 ASP A CA 1
ATOM 3276 C C . ASP A 1 428 ? -13.517 51.311 -7.345 1.00 17.43 405 ASP A C 1
ATOM 3277 O O . ASP A 1 428 ? -13.756 50.599 -8.338 1.00 15.57 405 ASP A O 1
ATOM 3282 N N . TYR A 1 429 ? -12.623 50.948 -6.427 1.00 17.72 406 TYR A N 1
ATOM 3283 C CA . TYR A 1 429 ? -11.898 49.672 -6.623 1.00 16.88 406 TYR A CA 1
ATOM 3284 C C . TYR A 1 429 ? -12.859 48.470 -6.435 1.00 17.80 406 TYR A C 1
ATOM 3285 O O . TYR A 1 429 ? -12.808 47.519 -7.200 1.00 17.50 406 TYR A O 1
ATOM 3294 N N . VAL A 1 430 ? -13.682 48.498 -5.408 1.00 16.81 407 VAL A N 1
ATOM 3295 C CA . VAL A 1 430 ? -14.625 47.369 -5.191 1.00 18.18 407 VAL A CA 1
ATOM 3296 C C . VAL A 1 430 ? -15.631 47.245 -6.368 1.00 20.00 407 VAL A C 1
ATOM 3297 O O . VAL A 1 430 ? -15.803 46.161 -6.919 1.00 18.77 407 VAL A O 1
ATOM 3301 N N . ARG A 1 431 ? -16.203 48.356 -6.820 1.00 19.75 408 ARG A N 1
ATOM 3302 C CA . ARG A 1 431 ? -17.064 48.306 -8.028 1.00 21.71 408 ARG A CA 1
ATOM 3303 C C . ARG A 1 431 ? -16.336 47.850 -9.295 1.00 20.74 408 ARG A C 1
ATOM 3304 O O . ARG A 1 431 ? -16.918 47.141 -10.117 1.00 19.58 408 ARG A O 1
ATOM 3312 N N . ALA A 1 432 ? -15.075 48.248 -9.464 1.00 19.23 409 ALA A N 1
ATOM 3313 C CA . ALA A 1 432 ? -14.287 47.782 -10.599 1.00 18.32 409 ALA A CA 1
ATOM 3314 C C . ALA A 1 432 ? -14.109 46.254 -10.592 1.00 18.89 409 ALA A C 1
ATOM 3315 O O . ALA A 1 432 ? -14.222 45.586 -11.649 1.00 17.28 409 ALA A O 1
ATOM 3317 N N . MET A 1 433 ? -13.760 45.729 -9.422 1.00 19.24 410 MET A N 1
ATOM 3318 C CA . MET A 1 433 ? -13.705 44.278 -9.174 1.00 20.89 410 MET A CA 1
ATOM 3319 C C . MET A 1 433 ? -15.041 43.578 -9.414 1.00 20.44 410 MET A C 1
ATOM 3320 O O . MET A 1 433 ? -15.052 42.545 -10.047 1.00 20.20 410 MET A O 1
ATOM 3325 N N . ALA A 1 434 ? -16.132 44.114 -8.880 1.00 21.22 411 ALA A N 1
ATOM 3326 C CA . ALA A 1 434 ? -17.467 43.557 -9.138 1.00 21.92 411 ALA A CA 1
ATOM 3327 C C . ALA A 1 434 ? -17.820 43.465 -10.629 1.00 19.82 411 ALA A C 1
ATOM 3328 O O . ALA A 1 434 ? -18.471 42.503 -11.038 1.00 21.26 411 ALA A O 1
ATOM 3330 N N . ALA A 1 435 ? -17.381 44.442 -11.421 1.00 18.01 412 ALA A N 1
ATOM 3331 C CA . ALA A 1 435 ? -17.549 44.407 -12.855 1.00 19.00 412 ALA A CA 1
ATOM 3332 C C . ALA A 1 435 ? -16.668 43.346 -13.497 1.00 19.84 412 ALA A C 1
ATOM 3333 O O . ALA A 1 435 ? -17.065 42.636 -14.474 1.00 17.15 412 ALA A O 1
ATOM 3335 N N . ALA A 1 436 ? -15.464 43.205 -12.936 1.00 19.22 413 ALA A N 1
ATOM 3336 C CA . ALA A 1 436 ? -14.583 42.131 -13.399 1.00 18.69 413 ALA A CA 1
ATOM 3337 C C . ALA A 1 436 ? -15.254 40.798 -13.233 1.00 19.12 413 ALA A C 1
ATOM 3338 O O . ALA A 1 436 ? -15.044 39.887 -14.071 1.00 20.42 413 ALA A O 1
ATOM 3340 N N . VAL A 1 437 ? -15.965 40.646 -12.132 1.00 18.83 414 VAL A N 1
ATOM 3341 C CA . VAL A 1 437 ? -16.675 39.406 -11.884 1.00 20.41 414 VAL A CA 1
ATOM 3342 C C . VAL A 1 437 ? -17.924 39.285 -12.817 1.00 21.58 414 VAL A C 1
ATOM 3343 O O . VAL A 1 437 ? -18.014 38.390 -13.681 1.00 20.61 414 VAL A O 1
ATOM 3347 N N . ALA A 1 438 ? -18.881 40.185 -12.619 1.00 20.87 415 ALA A N 1
ATOM 3348 C CA . ALA A 1 438 ? -20.190 40.052 -13.235 1.00 21.71 415 ALA A CA 1
ATOM 3349 C C . ALA A 1 438 ? -20.174 40.333 -14.733 1.00 22.64 415 ALA A C 1
ATOM 3350 O O . ALA A 1 438 ? -20.931 39.706 -15.483 1.00 21.37 415 ALA A O 1
ATOM 3352 N N . GLU A 1 439 ? -19.345 41.273 -15.177 1.00 21.00 416 GLU A N 1
ATOM 3353 C CA . GLU A 1 439 ? -19.231 41.562 -16.595 1.00 23.02 416 GLU A CA 1
ATOM 3354 C C . GLU A 1 439 ? -18.097 40.813 -17.327 1.00 22.33 416 GLU A C 1
ATOM 3355 O O . GLU A 1 439 ? -18.249 40.537 -18.495 1.00 20.91 416 GLU A O 1
ATOM 3361 N N . ASP A 1 440 ? -16.958 40.506 -16.663 1.00 19.44 417 ASP A N 1
ATOM 3362 C CA . ASP A 1 440 ? -15.826 39.924 -17.329 1.00 17.70 417 ASP A CA 1
ATOM 3363 C C . ASP A 1 440 ? -15.583 38.462 -16.964 1.00 19.13 417 ASP A C 1
ATOM 3364 O O . ASP A 1 440 ? -14.712 37.812 -17.586 1.00 21.67 417 ASP A O 1
ATOM 3369 N N . GLY A 1 441 ? -16.347 37.915 -16.020 1.00 18.44 418 GLY A N 1
ATOM 3370 C CA . GLY A 1 441 ? -16.230 36.491 -15.724 1.00 20.80 418 GLY A CA 1
ATOM 3371 C C . GLY A 1 441 ? -15.058 36.060 -14.850 1.00 22.45 418 GLY A C 1
ATOM 3372 O O . GLY A 1 441 ? -14.784 34.847 -14.719 1.00 21.01 418 GLY A O 1
ATOM 3373 N N . CYS A 1 442 ? -14.391 37.029 -14.203 1.00 22.14 419 CYS A N 1
ATOM 3374 C CA . CYS A 1 442 ? -13.284 36.692 -13.306 1.00 21.23 419 CYS A CA 1
ATOM 3375 C C . CYS A 1 442 ? -13.846 36.087 -12.024 1.00 19.51 419 CYS A C 1
ATOM 3376 O O . CYS A 1 442 ? -14.820 36.594 -11.429 1.00 19.36 419 CYS A O 1
ATOM 3379 N N . ASN A 1 443 ? -13.244 34.988 -11.592 1.00 18.15 420 ASN A N 1
ATOM 3380 C CA . ASN A 1 443 ? -13.721 34.313 -10.402 1.00 18.41 420 ASN A CA 1
ATOM 3381 C C . ASN A 1 443 ? -13.126 34.859 -9.123 1.00 19.16 420 ASN A C 1
ATOM 3382 O O . ASN A 1 443 ? -12.387 34.148 -8.465 1.00 19.29 420 ASN A O 1
ATOM 3387 N N . VAL A 1 444 ? -13.522 36.082 -8.742 1.00 19.51 421 VAL A N 1
ATOM 3388 C CA . VAL A 1 444 ? -13.126 36.638 -7.457 1.00 19.37 421 VAL A CA 1
ATOM 3389 C C . VAL A 1 444 ? -14.122 36.186 -6.411 1.00 20.22 421 VAL A C 1
ATOM 3390 O O . VAL A 1 444 ? -15.333 36.349 -6.614 1.00 19.08 421 VAL A O 1
ATOM 3394 N N . ARG A 1 445 ? -13.604 35.639 -5.293 1.00 18.56 422 ARG A N 1
ATOM 3395 C CA . ARG A 1 445 ? -14.414 35.105 -4.180 1.00 19.07 422 ARG A CA 1
ATOM 3396 C C . ARG A 1 445 ? -14.147 35.750 -2.828 1.00 18.74 422 ARG A C 1
ATOM 3397 O O . ARG A 1 445 ? -14.814 35.421 -1.822 1.00 17.87 422 ARG A O 1
ATOM 3405 N N . GLY A 1 446 ? -13.192 36.673 -2.772 1.00 18.24 423 GLY A N 1
ATOM 3406 C CA . GLY A 1 446 ? -12.969 37.429 -1.538 1.00 19.69 423 GLY A CA 1
ATOM 3407 C C . GLY A 1 446 ? -12.221 38.736 -1.747 1.00 18.45 423 GLY A C 1
ATOM 3408 O O . GLY A 1 446 ? -11.486 38.878 -2.723 1.00 18.11 423 GLY A O 1
ATOM 3409 N N . TYR A 1 447 ? -12.435 39.675 -0.834 1.00 18.50 424 TYR A N 1
ATOM 3410 C CA . TYR A 1 447 ? -11.775 40.984 -0.897 1.00 19.57 424 TYR A CA 1
ATOM 3411 C C . TYR A 1 447 ? -11.432 41.439 0.509 1.00 19.32 424 TYR A C 1
ATOM 3412 O O . TYR A 1 447 ? -12.347 41.624 1.356 1.00 21.12 424 TYR A O 1
ATOM 3421 N N . LEU A 1 448 ? -10.129 41.640 0.763 1.00 17.60 425 LEU A N 1
ATOM 3422 C CA . LEU A 1 448 ? -9.652 42.021 2.114 1.00 18.77 425 LEU A CA 1
ATOM 3423 C C . LEU A 1 448 ? -8.988 43.377 2.006 1.00 18.89 425 LEU A C 1
ATOM 3424 O O . LEU A 1 448 ? -7.996 43.567 1.271 1.00 18.32 425 LEU A O 1
ATOM 3429 N N . ALA A 1 449 ? -9.605 44.332 2.679 1.00 18.26 426 ALA A N 1
ATOM 3430 C CA . ALA A 1 449 ? -9.112 45.713 2.706 1.00 19.26 426 ALA A CA 1
ATOM 3431 C C . ALA A 1 449 ? -7.832 45.881 3.543 1.00 17.30 426 ALA A C 1
ATOM 3432 O O . ALA A 1 449 ? -7.813 45.485 4.699 1.00 16.34 426 ALA A O 1
ATOM 3434 N N . TRP A 1 450 ? -6.799 46.486 2.945 1.00 18.04 427 TRP A N 1
ATOM 3435 C CA . TRP A 1 450 ? -5.572 46.850 3.666 1.00 18.20 427 TRP A CA 1
ATOM 3436 C C . TRP A 1 450 ? -5.763 48.307 4.103 1.00 18.82 427 TRP A C 1
ATOM 3437 O O . TRP A 1 450 ? -5.873 49.200 3.250 1.00 17.18 427 TRP A O 1
ATOM 3448 N N . SER A 1 451 ? -5.832 48.596 5.386 1.00 19.05 428 SER A N 1
ATOM 3449 C CA . SER A 1 451 ? -5.725 47.675 6.515 1.00 20.27 428 SER A CA 1
ATOM 3450 C C . SER A 1 451 ? -6.812 48.022 7.508 1.00 18.94 428 SER A C 1
ATOM 3451 O O . SER A 1 451 ? -7.401 49.114 7.447 1.00 20.17 428 SER A O 1
ATOM 3454 N N . LEU A 1 452 ? -7.066 47.116 8.435 1.00 18.79 429 LEU A N 1
ATOM 3455 C CA . LEU A 1 452 ? -7.981 47.415 9.552 1.00 19.98 429 LEU A CA 1
ATOM 3456 C C . LEU A 1 452 ? -7.547 48.616 10.366 1.00 18.74 429 LEU A C 1
ATOM 3457 O O . LEU A 1 452 ? -8.374 49.463 10.755 1.00 20.51 429 LEU A O 1
ATOM 3462 N N . LEU A 1 453 ? -6.238 48.708 10.588 1.00 19.30 430 LEU A N 1
ATOM 3463 C CA . LEU A 1 453 ? -5.615 49.725 11.473 1.00 20.14 430 LEU A CA 1
ATOM 3464 C C . LEU A 1 453 ? -4.478 50.443 10.792 1.00 19.16 430 LEU A C 1
ATOM 3465 O O . LEU A 1 453 ? -3.752 49.826 9.971 1.00 17.46 430 LEU A O 1
ATOM 3470 N N . ASP A 1 454 ? -4.315 51.735 11.122 1.00 18.24 431 ASP A N 1
ATOM 3471 C CA . ASP A 1 454 ? -3.094 52.455 10.793 1.00 18.10 431 ASP A CA 1
ATOM 3472 C C . ASP A 1 454 ? -1.994 51.649 11.452 1.00 18.10 431 ASP A C 1
ATOM 3473 O O . ASP A 1 454 ? -2.226 51.041 12.475 1.00 16.83 431 ASP A O 1
ATOM 3478 N N . ASN A 1 455 ? -0.830 51.551 10.839 1.00 18.68 432 ASN A N 1
ATOM 3479 C CA . ASN A 1 455 ? 0.154 50.616 11.346 1.00 18.87 432 ASN A CA 1
ATOM 3480 C C . ASN A 1 455 ? 1.582 50.952 10.850 1.00 17.93 432 ASN A C 1
ATOM 3481 O O . ASN A 1 455 ? 1.809 52.015 10.251 1.00 18.59 432 ASN A O 1
ATOM 3486 N N . PHE A 1 456 ? 2.541 50.131 11.236 1.00 17.77 433 PHE A N 1
ATOM 3487 C CA . PHE A 1 456 ? 3.922 50.342 10.856 1.00 18.63 433 PHE A CA 1
ATOM 3488 C C . PHE A 1 456 ? 4.134 49.991 9.385 1.00 18.59 433 PHE A C 1
ATOM 3489 O O . PHE A 1 456 ? 4.174 48.806 9.001 1.00 19.18 433 PHE A O 1
ATOM 3497 N N . GLU A 1 457 ? 4.340 51.022 8.561 1.00 18.97 434 GLU A N 1
ATOM 3498 C CA . GLU A 1 457 ? 4.489 50.839 7.109 1.00 20.22 434 GLU A CA 1
ATOM 3499 C C . GLU A 1 457 ? 5.966 50.711 6.700 1.00 19.43 434 GLU A C 1
ATOM 3500 O O . GLU A 1 457 ? 6.512 51.486 5.942 1.00 18.74 434 GLU A O 1
ATOM 3506 N N . TRP A 1 458 ? 6.593 49.683 7.247 1.00 20.49 435 TRP A N 1
ATOM 3507 C CA . TRP A 1 458 ? 7.905 49.242 6.843 1.00 19.71 435 TRP A CA 1
ATOM 3508 C C . TRP A 1 458 ? 8.934 50.391 6.819 1.00 19.82 435 TRP A C 1
ATOM 3509 O O . TRP A 1 458 ? 9.085 51.049 7.818 1.00 19.64 435 TRP A O 1
ATOM 3520 N N . ALA A 1 459 ? 9.609 50.631 5.698 1.00 21.06 436 ALA A N 1
ATOM 3521 C CA . ALA A 1 459 ? 10.667 51.630 5.643 1.00 22.74 436 ALA A CA 1
ATOM 3522 C C . ALA A 1 459 ? 10.136 53.048 5.803 1.00 24.16 436 ALA A C 1
ATOM 3523 O O . ALA A 1 459 ? 10.901 53.954 6.117 1.00 22.00 436 ALA A O 1
ATOM 3525 N N . GLU A 1 460 ? 8.828 53.239 5.659 1.00 21.97 437 GLU A N 1
ATOM 3526 C CA . GLU A 1 460 ? 8.232 54.540 5.899 1.00 24.38 437 GLU A CA 1
ATOM 3527 C C . GLU A 1 460 ? 7.798 54.766 7.333 1.00 22.68 437 GLU A C 1
ATOM 3528 O O . GLU A 1 460 ? 7.385 55.867 7.703 1.00 22.56 437 GLU A O 1
ATOM 3534 N N . GLY A 1 461 ? 7.875 53.742 8.181 1.00 20.85 438 GLY A N 1
ATOM 3535 C CA . GLY A 1 461 ? 7.484 53.935 9.547 1.00 20.66 438 GLY A CA 1
ATOM 3536 C C . GLY A 1 461 ? 6.003 54.201 9.664 1.00 21.24 438 GLY A C 1
ATOM 3537 O O . GLY A 1 461 ? 5.220 53.761 8.841 1.00 19.68 438 GLY A O 1
ATOM 3538 N N . TYR A 1 462 ? 5.632 54.928 10.700 1.00 21.04 439 TYR A N 1
ATOM 3539 C CA . TYR A 1 462 ? 4.238 55.123 11.063 1.00 21.54 439 TYR A CA 1
ATOM 3540 C C . TYR A 1 462 ? 3.590 56.338 10.372 1.00 23.60 439 TYR A C 1
ATOM 3541 O O . TYR A 1 462 ? 2.387 56.539 10.493 1.00 23.31 439 TYR A O 1
ATOM 3550 N N . GLU A 1 463 ? 4.394 57.124 9.660 1.00 25.24 440 GLU A N 1
ATOM 3551 C CA . GLU A 1 463 ? 3.935 58.339 8.968 1.00 26.54 440 GLU A CA 1
ATOM 3552 C C . GLU A 1 463 ? 2.921 58.043 7.865 1.00 24.93 440 GLU A C 1
ATOM 3553 O O . GLU A 1 463 ? 2.046 58.862 7.579 1.00 24.62 440 GLU A O 1
ATOM 3559 N N . THR A 1 464 ? 3.033 56.872 7.252 1.00 22.51 441 THR A N 1
ATOM 3560 C CA . THR A 1 464 ? 2.133 56.499 6.170 1.00 22.74 441 THR A CA 1
ATOM 3561 C C . THR A 1 464 ? 0.988 55.667 6.770 1.00 22.63 441 THR A C 1
ATOM 3562 O O . THR A 1 464 ? 1.203 54.549 7.215 1.00 21.99 441 THR A O 1
ATOM 3566 N N . ARG A 1 465 ? -0.213 56.228 6.761 1.00 21.26 442 ARG A N 1
ATOM 3567 C CA . ARG A 1 465 ? -1.393 55.603 7.290 1.00 20.81 442 ARG A CA 1
ATOM 3568 C C . ARG A 1 465 ? -2.264 54.950 6.197 1.00 19.67 442 ARG A C 1
ATOM 3569 O O . ARG A 1 465 ? -2.821 55.636 5.359 1.00 19.56 442 ARG A O 1
ATOM 3577 N N . PHE A 1 466 ? -2.379 53.629 6.270 1.00 17.75 443 PHE A N 1
ATOM 3578 C CA . PHE A 1 466 ? -3.282 52.822 5.428 1.00 17.92 443 PHE A CA 1
ATOM 3579 C C . PHE A 1 466 ? -4.597 52.346 6.080 1.00 17.06 443 PHE A C 1
ATOM 3580 O O . PHE A 1 466 ? -5.430 51.678 5.429 1.00 18.62 443 PHE A O 1
ATOM 3588 N N . GLY A 1 467 ? -4.830 52.738 7.324 1.00 17.65 444 GLY A N 1
ATOM 3589 C CA . GLY A 1 467 ? -5.921 52.181 8.127 1.00 17.87 444 GLY A CA 1
ATOM 3590 C C . GLY A 1 467 ? -7.295 52.678 7.728 1.00 17.82 444 GLY A C 1
ATOM 3591 O O . GLY A 1 467 ? -7.421 53.792 7.299 1.00 17.59 444 GLY A O 1
ATOM 3592 N N . VAL A 1 468 ? -8.325 51.840 7.857 1.00 18.82 445 VAL A N 1
ATOM 3593 C CA . VAL A 1 468 ? -9.696 52.363 7.904 1.00 20.23 445 VAL A CA 1
ATOM 3594 C C . VAL A 1 468 ? -10.011 52.812 9.345 1.00 20.38 445 VAL A C 1
ATOM 3595 O O . VAL A 1 468 ? -11.056 53.414 9.605 1.00 20.89 445 VAL A O 1
ATOM 3599 N N . THR A 1 469 ? -9.082 52.548 10.259 1.00 20.98 446 THR A N 1
ATOM 3600 C CA . THR A 1 469 ? -9.222 52.897 11.665 1.00 19.74 446 THR A CA 1
ATOM 3601 C C . THR A 1 469 ? -7.984 53.669 12.063 1.00 20.52 446 THR A C 1
ATOM 3602 O O . THR A 1 469 ? -6.871 53.169 11.883 1.00 20.02 446 THR A O 1
ATOM 3606 N N . TYR A 1 470 ? -8.175 54.899 12.556 1.00 20.15 447 TYR A N 1
ATOM 3607 C CA . TYR A 1 470 ? -7.117 55.737 13.080 1.00 20.95 447 TYR A CA 1
ATOM 3608 C C . TYR A 1 470 ? -6.616 55.149 14.379 1.00 22.49 447 TYR A C 1
ATOM 3609 O O . TYR A 1 470 ? -7.385 54.725 15.213 1.00 22.38 447 TYR A O 1
ATOM 3618 N N . VAL A 1 471 ? -5.307 55.080 14.525 1.00 22.25 448 VAL A N 1
ATOM 3619 C CA . VAL A 1 471 ? -4.716 54.646 15.758 1.00 21.91 448 VAL A CA 1
ATOM 3620 C C . VAL A 1 471 ? -3.936 55.820 16.329 1.00 22.73 448 VAL A C 1
ATOM 3621 O O . VAL A 1 471 ? -3.051 56.352 15.693 1.00 21.08 448 VAL A O 1
ATOM 3625 N N . ASP A 1 472 ? -4.290 56.208 17.547 1.00 23.25 449 ASP A N 1
ATOM 3626 C CA . ASP A 1 472 ? -3.642 57.337 18.217 1.00 25.53 449 ASP A CA 1
ATOM 3627 C C . ASP A 1 472 ? -2.494 56.811 19.035 1.00 24.31 449 ASP A C 1
ATOM 3628 O O . ASP A 1 472 ? -2.664 56.446 20.201 1.00 28.04 449 ASP A O 1
ATOM 3633 N N . TYR A 1 473 ? -1.343 56.728 18.408 1.00 25.38 450 TYR A N 1
ATOM 3634 C CA . TYR A 1 473 ? -0.146 56.250 19.027 1.00 25.91 450 TYR A CA 1
ATOM 3635 C C . TYR A 1 473 ? 0.241 57.052 20.252 1.00 30.20 450 TYR A C 1
ATOM 3636 O O . TYR A 1 473 ? 0.882 56.525 21.118 1.00 30.39 450 TYR A O 1
ATOM 3645 N N . ALA A 1 474 ? -0.145 58.312 20.337 1.00 31.93 451 ALA A N 1
ATOM 3646 C CA . ALA A 1 474 ? 0.228 59.115 21.497 1.00 36.05 451 ALA A CA 1
ATOM 3647 C C . ALA A 1 474 ? -0.687 58.863 22.698 1.00 36.70 451 ALA A C 1
ATOM 3648 O O . ALA A 1 474 ? -0.333 59.217 23.790 1.00 40.91 451 ALA A O 1
ATOM 3650 N N . ASN A 1 475 ? -1.871 58.291 22.489 1.00 33.38 452 ASN A N 1
ATOM 3651 C CA . ASN A 1 475 ? -2.765 57.957 23.555 1.00 33.06 452 ASN A CA 1
ATOM 3652 C C . ASN A 1 475 ? -3.081 56.481 23.583 1.00 31.14 452 ASN A C 1
ATOM 3653 O O . ASN A 1 475 ? -4.218 56.051 23.381 1.00 31.57 452 ASN A O 1
ATOM 3658 N N . ASP A 1 476 ? -2.052 55.699 23.857 1.00 32.44 453 ASP A N 1
ATOM 3659 C CA . ASP A 1 476 ? -2.195 54.261 24.047 1.00 32.71 453 ASP A CA 1
ATOM 3660 C C . ASP A 1 476 ? -2.868 53.532 22.902 1.00 29.27 453 ASP A C 1
ATOM 3661 O O . ASP A 1 476 ? -3.624 52.607 23.149 1.00 26.55 453 ASP A O 1
ATOM 3666 N N . GLN A 1 477 ? -2.601 53.972 21.665 1.00 27.75 454 GLN A N 1
ATOM 3667 C CA . GLN A 1 477 ? -3.028 53.282 20.446 1.00 24.19 454 GLN A CA 1
ATOM 3668 C C . GLN A 1 477 ? -4.523 53.152 20.418 1.00 24.85 454 GLN A C 1
ATOM 3669 O O . GLN A 1 477 ? -5.078 52.179 19.919 1.00 24.98 454 GLN A O 1
ATOM 3675 N N . LYS A 1 478 ? -5.198 54.167 20.924 1.00 27.32 455 LYS A N 1
ATOM 3676 C CA . LYS A 1 478 ? -6.641 54.179 20.910 1.00 26.04 455 LYS A CA 1
ATOM 3677 C C . LYS A 1 478 ? -7.159 54.192 19.474 1.00 24.82 455 LYS A C 1
ATOM 3678 O O . LYS A 1 478 ? -6.668 54.963 18.654 1.00 24.86 455 LYS A O 1
ATOM 3684 N N . ARG A 1 479 ? -8.205 53.401 19.224 1.00 25.24 456 ARG A N 1
ATOM 3685 C CA . ARG A 1 479 ? -8.804 53.205 17.918 1.00 23.87 456 ARG A CA 1
ATOM 3686 C C . ARG A 1 479 ? -9.989 54.139 17.687 1.00 29.12 456 ARG A C 1
ATOM 3687 O O . ARG A 1 479 ? -10.879 54.237 18.546 1.00 27.78 456 ARG A O 1
ATOM 3695 N N . TYR A 1 480 ? -9.991 54.837 16.548 1.00 26.97 457 TYR A N 1
ATOM 3696 C CA . TYR A 1 480 ? -11.174 55.590 16.062 1.00 27.14 457 TYR A CA 1
ATOM 3697 C C . TYR A 1 480 ? -11.460 55.191 14.608 1.00 25.17 457 TYR A C 1
ATOM 3698 O O . TYR A 1 480 ? -10.724 55.608 13.684 1.00 22.11 457 TYR A O 1
ATOM 3707 N N . PRO A 1 481 ? -12.529 54.443 14.382 1.00 25.93 458 PRO A N 1
ATOM 3708 C CA . PRO A 1 481 ? -12.965 54.151 13.017 1.00 25.17 458 PRO A CA 1
ATOM 3709 C C . PRO A 1 481 ? -13.149 55.414 12.147 1.00 25.27 458 PRO A C 1
ATOM 3710 O O . PRO A 1 481 ? -13.788 56.362 12.568 1.00 26.12 458 PRO A O 1
ATOM 3714 N N . LYS A 1 482 ? -12.583 55.409 10.936 1.00 21.54 459 LYS A N 1
ATOM 3715 C CA . LYS A 1 482 ? -12.739 56.506 10.016 1.00 20.30 459 LYS A CA 1
ATOM 3716 C C . LYS A 1 482 ? -13.990 56.239 9.191 1.00 21.45 459 LYS A C 1
ATOM 3717 O O . LYS A 1 482 ? -14.582 55.133 9.228 1.00 22.12 459 LYS A O 1
ATOM 3723 N N . LYS A 1 483 ? -14.404 57.243 8.443 1.00 21.15 460 LYS A N 1
ATOM 3724 C CA . LYS A 1 483 ? -15.607 57.112 7.579 1.00 22.37 460 LYS A CA 1
ATOM 3725 C C . LYS A 1 483 ? -15.509 55.889 6.653 1.00 21.49 460 LYS A C 1
ATOM 3726 O O . LYS A 1 483 ? -16.505 55.147 6.406 1.00 20.47 460 LYS A O 1
ATOM 3732 N N . SER A 1 484 ? -14.298 55.643 6.143 1.00 21.30 461 SER A N 1
ATOM 3733 C CA . SER A 1 484 ? -14.077 54.475 5.289 1.00 20.73 461 SER A CA 1
ATOM 3734 C C . SER A 1 484 ? -14.438 53.172 5.906 1.00 20.85 461 SER A C 1
ATOM 3735 O O . SER A 1 484 ? -14.997 52.296 5.200 1.00 20.98 461 SER A O 1
ATOM 3738 N N . ALA A 1 485 ? -14.108 52.993 7.193 1.00 21.07 462 ALA A N 1
ATOM 3739 C CA . ALA A 1 485 ? -14.351 51.741 7.867 1.00 20.88 462 ALA A CA 1
ATOM 3740 C C . ALA A 1 485 ? -15.820 51.377 7.810 1.00 24.49 462 ALA A C 1
ATOM 3741 O O . ALA A 1 485 ? -16.167 50.229 7.475 1.00 24.98 462 ALA A O 1
ATOM 3743 N N . LYS A 1 486 ? -16.661 52.363 8.120 1.00 25.27 463 LYS A N 1
ATOM 3744 C CA . LYS A 1 486 ? -18.140 52.216 8.125 1.00 28.73 463 LYS A CA 1
ATOM 3745 C C . LYS A 1 486 ? -18.793 52.151 6.734 1.00 26.49 463 LYS A C 1
ATOM 3746 O O . LYS A 1 486 ? -19.926 51.723 6.625 1.00 22.27 463 LYS A O 1
ATOM 3752 N N . SER A 1 487 ? -18.065 52.557 5.689 1.00 23.02 464 SER A N 1
ATOM 3753 C CA . SER A 1 487 ? -18.573 52.534 4.320 1.00 22.85 464 SER A CA 1
ATOM 3754 C C . SER A 1 487 ? -18.595 51.151 3.655 1.00 22.41 464 SER A C 1
ATOM 3755 O O . SER A 1 487 ? -19.354 50.932 2.716 1.00 21.99 464 SER A O 1
ATOM 3758 N N . LEU A 1 488 ? -17.754 50.232 4.113 1.00 22.27 465 LEU A N 1
ATOM 3759 C CA . LEU A 1 488 ? -17.570 48.961 3.409 1.00 23.05 465 LEU A CA 1
ATOM 3760 C C . LEU A 1 488 ? -18.778 48.030 3.498 1.00 20.37 465 LEU A C 1
ATOM 3761 O O . LEU A 1 488 ? -19.140 47.369 2.521 1.00 21.09 465 LEU A O 1
ATOM 3766 N N . LYS A 1 489 ? -19.363 47.930 4.667 1.00 20.90 466 LYS A N 1
ATOM 3767 C CA . LYS A 1 489 ? -20.512 47.033 4.821 1.00 22.65 466 LYS A CA 1
ATOM 3768 C C . LYS A 1 489 ? -21.702 47.405 3.868 1.00 21.93 466 LYS A C 1
ATOM 3769 O O . LYS A 1 489 ? -22.160 46.592 3.076 1.00 20.63 466 LYS A O 1
ATOM 3775 N N . PRO A 1 490 ? -22.156 48.654 3.896 1.00 21.76 467 PRO A N 1
ATOM 3776 C CA . PRO A 1 490 ? -23.216 49.020 2.931 1.00 22.45 467 PRO A CA 1
ATOM 3777 C C . PRO A 1 490 ? -22.800 48.905 1.454 1.00 23.52 467 PRO A C 1
ATOM 3778 O O . PRO A 1 490 ? -23.668 48.612 0.590 1.00 22.68 467 PRO A O 1
ATOM 3782 N N . LEU A 1 491 ? -21.514 49.157 1.154 1.00 21.48 468 LEU A N 1
ATOM 3783 C CA . LEU A 1 491 ? -20.981 48.930 -0.198 1.00 21.75 468 LEU A CA 1
ATOM 3784 C C . LEU A 1 491 ? -21.147 47.467 -0.610 1.00 22.34 468 LEU A C 1
ATOM 3785 O O . LEU A 1 491 ? -21.727 47.171 -1.647 1.00 23.53 468 LEU A O 1
ATOM 3790 N N . PHE A 1 492 ? -20.664 46.544 0.210 1.00 22.85 469 PHE A N 1
ATOM 3791 C CA . PHE A 1 492 ? -20.851 45.130 -0.096 1.00 21.09 469 PHE A CA 1
ATOM 3792 C C . PHE A 1 492 ? -22.297 44.646 -0.013 1.00 21.95 469 PHE A C 1
ATOM 3793 O O . PHE A 1 492 ? -22.673 43.721 -0.754 1.00 20.76 469 PHE A O 1
ATOM 3801 N N . ASP A 1 493 ? -23.107 45.243 0.852 1.00 21.39 470 ASP A N 1
ATOM 3802 C CA . ASP A 1 493 ? -24.576 44.937 0.811 1.00 24.85 470 ASP A CA 1
ATOM 3803 C C . ASP A 1 493 ? -25.220 45.242 -0.541 1.00 22.81 470 ASP A C 1
ATOM 3804 O O . ASP A 1 493 ? -26.167 44.611 -0.934 1.00 23.08 470 ASP A O 1
ATOM 3809 N N . SER A 1 494 ? -24.718 46.261 -1.226 1.00 23.67 471 SER A N 1
ATOM 3810 C CA . SER A 1 494 ? -25.189 46.590 -2.562 1.00 24.84 471 SER A CA 1
ATOM 3811 C C . SER A 1 494 ? -24.710 45.651 -3.665 1.00 26.05 471 SER A C 1
ATOM 3812 O O . SER A 1 494 ? -25.207 45.749 -4.803 1.00 26.23 471 SER A O 1
ATOM 3815 N N . LEU A 1 495 ? -23.777 44.738 -3.360 1.00 23.12 472 LEU A N 1
ATOM 3816 C CA . LEU A 1 495 ? -23.117 43.955 -4.407 1.00 22.54 472 LEU A CA 1
ATOM 3817 C C . LEU A 1 495 ? -23.285 42.462 -4.279 1.00 20.86 472 LEU A C 1
ATOM 3818 O O . LEU A 1 495 ? -23.321 41.771 -5.298 1.00 23.04 472 LEU A O 1
ATOM 3823 N N . ILE A 1 496 ? -23.367 41.962 -3.065 1.00 20.37 473 ILE A N 1
ATOM 3824 C CA . ILE A 1 496 ? -23.290 40.519 -2.819 1.00 21.86 473 ILE A CA 1
ATOM 3825 C C . ILE A 1 496 ? -24.696 39.935 -2.937 1.00 23.75 473 ILE A C 1
ATOM 3826 O O . ILE A 1 496 ? -25.581 40.376 -2.241 1.00 20.82 473 ILE A O 1
ATOM 3831 N N . ARG A 1 497 ? -24.913 38.966 -3.827 1.00 22.37 474 ARG A N 1
ATOM 3832 C CA . ARG A 1 497 ? -26.294 38.427 -3.980 1.00 25.11 474 ARG A CA 1
ATOM 3833 C C . ARG A 1 497 ? -26.710 37.719 -2.677 1.00 26.34 474 ARG A C 1
ATOM 3834 O O . ARG A 1 497 ? -25.870 37.102 -2.026 1.00 26.17 474 ARG A O 1
ATOM 3842 N N . LYS A 1 498 ? -27.988 37.782 -2.311 1.00 30.49 475 LYS A N 1
ATOM 3843 C CA . LYS A 1 498 ? -28.468 37.045 -1.127 1.00 34.32 475 LYS A CA 1
ATOM 3844 C C . LYS A 1 498 ? -28.475 35.519 -1.341 1.00 35.21 475 LYS A C 1
ATOM 3845 O O . LYS A 1 498 ? -28.245 34.801 -0.402 1.00 40.35 475 LYS A O 1
ATOM 3851 N N . GLU A 1 499 ? -28.705 35.016 -2.563 1.00 37.54 476 GLU A N 1
ATOM 3852 C CA . GLU A 1 499 ? -28.873 33.563 -2.773 1.00 38.70 476 GLU A CA 1
ATOM 3853 C C . GLU A 1 499 ? -28.334 33.009 -4.121 1.00 38.18 476 GLU A C 1
ATOM 3854 O O . GLU A 1 499 ? -27.969 33.762 -5.033 1.00 43.17 476 GLU A O 1
#

Nearest PDB structures (foldseek):
  4mdp-assembly1_A  TM=1.002E+00  e=0.000E+00  Mycothermus thermophilus
  5bwf-assembly1_A  TM=9.948E-01  e=8.740E-84  Trichoderma harzianum
  6efu-assembly2_B  TM=9.957E-01  e=1.126E-82  Trichoderma harzianum
  3ahy-assembly4_D  TM=9.920E-01  e=2.911E-81  Trichoderma reesei
  3wq4-assembly1_A  TM=9.624E-01  e=3.863E-59  Camellia sinensis

Secondary structure (DSSP, 8-state):
---B-TT-EEEEE--HHHH---TTSTTPPPBHHHHHHTSTTSSTTS--SSSTT-TTS-HHHHHHHHHHHT-SEEEEE--HHHHSTT-STTSPP-HHHHHHHHHHHHHHHHTT-EEEEEEESS--BHHHHHHH-GGG-HHHHHHHHHHHHHHHHHH-TT--EEEEEE-HHIIIIIHHTS--STT---S-TTT-SS--TTTHHHHHHHHHHHHHHHHHHHHHHHTHHHH--EEEEEE---EEEESSTT-HHHHHHHHHHHIIIIIHHHHHHHHSS--HHHHHHHGGGS----HHHHHHHTT--SSEEEE---EEEEEE--SPPPTT--S-SEEEESB-TT--BS----SSTT----HHHHHHHHHHHHHHHTS--EEEEEE----TTGGGS-HHHHH--HHHHHHHHHHHHHHHHHHHTT---EEEEEEE-SS----GGGGGGS---SEEEETTTTTEEEE-HHHHHHHHHHHTTB---

InterPro domains:
  IPR001360 Glycoside hydrolase family 1 [PF00232] (2-467)
  IPR001360 Glycoside hydrolase family 1 [PR00131] (299-313)
  IPR001360 Glycoside hydrolase family 1 [PR00131] (373-381)
  IPR001360 Glycoside hydrolase family 1 [PR00131] (396-407)
  IPR001360 Glycoside hydrolase family 1 [PR00131] (418-435)
  IPR001360 Glycoside hydrolase family 1 [PR00131] (442-454)
  IPR001360 Glycoside hydrolase family 1 [PTHR10353] (8-467)
  IPR017853 Glycoside hydrolase superfamily [SSF51445] (2-467)
  IPR033132 Glycosyl hydrolases family 1, N-terminal conserved site [PS00653] (7-21)

Sequence (477 aa):
SMSLPPDFKWGFATAAYQIEGSVNEEDGRGPSIWDTFCAIPGKIADGSSGAVACDSYKRTKEDIALLKELGANSYRFSISWSRIIPLGGRNDPINQKGIDHYVKFVDDLIEAGITPFITLFHWDLPDALDKRYGGFLNKEEFAADFENYARIMFKAIPKCKHWITFNEPWCSAILGYNTGYFAPGHTSDRSKSPVGDSAREPWIVGHNILIAHARAVKAYREDFKPTQGGEEIGITLNGDATLPWDPEDPADIEACDRKIEFAISWFADPIYFGKYPDSMRKQLGDDRLPEFTPEEVALVKGSNDFYGMNHYTANYIKHKTGVPPEDDFLGNLETLFYNKYGDCCIGPETQSFWLRPHAQGFRDLLNWLSKRYGYPKIYVTENGTSLKGENDMPLEQVLEDDFRVKYFNDYVRAMAAAVAEDGCNVRGYLAWSLLDNFEWAEGYETRFGVTYVDYANDQKRYPKKSAKSLKPLFDSLIRKE

B-factor: mean 25.45, std 7.88, range [12.54, 74.65]

Foldseek 3Di:
DFFAAQLFAEAAEDECLWAAAPCPPLQFAAFLQNVQLVDPPLAPVSDGSHQWLNCLVVLVVLLVLRLVLPGQEYEYEQQCSLQFVLQFPPGDGRVSSLVSVQVSCVSNVVSNHAYAYEHDDPRHRVNCCVPPNALLDQVRNLRSLLSSLVVNCVSHLQHQHYAYYDALLCCLQCCALQLSFPPRHHPPCVGPVHHHLLARSLSSLLSSLLSLLSNLCCCVPPRCVVSNHFYFYEHEAEAEDALDNPDVLSVVLRVVQRLLRPQCQVCLQAPNFRDPLCCVQSPPSRDHADPVSSVSRHVRGLFYEYEYFFYWHKAAADDRDDSSDRRRRIDTHQAGPVRDGRADDFCDPPGHAHQLRLLVVLLVVCVVRVQGEYAHNEYFGWHHCLLVDDPVVNLAPVVRLVSCLSNVRSVSCSCPVVPRNYRYHHYPRCEQTQPGSHGSSTGGHCWYFDPVPSRDTDGHPNSNSVVVSVVVHYDND

CATH classification: 3.20.20.80

Solvent-accessible surface area: 17571 Å² total; per-residue (Å²): 102,70,34,0,11,62,85,3,54,10,0,0,0,0,0,4,11,1,10,14,3,16,24,113,82,63,41,17,6,72,0,5,1,30,49,4,18,87,73,125,79,42,8,77,52,71,26,35,0,48,82,3,0,36,6,14,120,49,33,168,72,5,14,59,13,0,128,118,6,27,7,48,0,4,0,8,2,0,1,0,0,2,0,0,28,78,0,2,101,140,24,100,96,12,102,109,1,13,75,34,3,45,130,16,1,54,47,0,68,156,16,57,5,29,5,1,0,0,0,2,3,17,1,1,0,17,23,0,19,133,127,41,18,0,3,47,52,57,102,60,0,0,29,3,0,38,42,0,0,77,28,0,0,160,27,4,53,109,0,84,22,0,0,0,1,2,12,1,47,9,10,0,0,30,0,1,12,51,3,83,19,6,26,3,20,6,48,60,135,103,108,7,116,73,14,44,4,2,111,30,0,1,62,0,0,5,7,0,0,0,0,0,1,56,0,1,93,1,0,77,106,80,23,61,100,122,29,30,20,49,0,0,0,0,5,27,7,29,2,18,46,31,58,17,58,135,38,104,37,1,89,115,0,12,63,47,17,6,29,1,12,3,0,1,1,0,8,0,0,46,97,9,102,11,2,106,27,0,76,181,38,5,28,143,50,1,32,120,28,66,116,149,17,47,79,31,0,108,42,1,18,33,0,2,1,2,1,0,17,1,0,16,10,0,65,49,108,117,62,143,26,100,94,63,23,42,45,0,24,5,64,48,49,38,112,22,99,147,54,85,60,8,7,80,92,6,64,2,146,79,1,30,22,38,20,92,1,0,62,54,3,0,21,48,2,0,140,70,13,62,96,20,53,0,9,0,0,8,0,0,0,0,23,118,23,2,60,121,49,89,68,152,96,3,45,94,2,71,58,0,34,126,5,0,52,48,2,0,71,14,0,0,8,0,23,46,103,42,50,2,47,0,73,0,0,1,0,9,0,0,0,0,2,0,25,9,5,27,0,32,78,4,14,5,0,0,0,35,0,30,56,104,77,106,24,86,22,55,32,0,87,0,0,125,26,0,94,75,14,2,78,70,7,37,117,184,179

Radius of gyration: 21.02 Å; Cα contacts (8 Å, |Δi|>4): 1066; chains: 1; bounding box: 57×52×56 Å